Protein AF-0000000081285931 (afdb_homodimer)

pLDDT: mean 79.11, std 29.14, range [15.42, 98.93]

Radius of gyration: 35.32 Å; Cα contacts (8 Å, |Δi|>4): 1333; chains: 2; bounding box: 84×101×108 Å

Sequence (678 aa):
MATQYKFIPSFNYGPCTTKPMSPFPFNQISSPQKSPLCLKSNLLTLPRRSSRGLISAVVSEESAVESYSGTGFFRLTYLEGNSWLWEVGGVKILVDPILVGNLDFGIPWLYDAAKRFLKNFQLDNLPEIDCLLITQSLDDHCHLKTLKPLSQKSPGLRVIATPNAKPLLDPLFSNVTYLEPGEGTEVDAGNGSPVKIKATAGPVLGPPWQRPENGYLVTSAKGELSLYYEPHCVYDKNFLEKERADIVITPVIKQLLPKFTLVSGQEDAVKLAKVLNARFIVPMKNGDLDSKGFLASIVQSEGTIESFKELLSKELPNTEVVEPTPGVPLDVPPPTSLPMATQYKFIPSFNYGPCTTKPMSPFPFNQISSPQKSPLCLKSNLLTLPRRSSRGLISAVVSEESAVESYSGTGFFRLTYLEGNSWLWEVGGVKILVDPILVGNLDFGIPWLYDAAKRFLKNFQLDNLPEIDCLLITQSLDDHCHLKTLKPLSQKSPGLRVIATPNAKPLLDPLFSNVTYLEPGEGTEVDAGNGSPVKIKATAGPVLGPPWQRPENGYLVTSAKGELSLYYEPHCVYDKNFLEKERADIVITPVIKQLLPKFTLVSGQEDAVKLAKVLNARFIVPMKNGDLDSKGFLASIVQSEGTIESFKELLSKELPNTEVVEPTPGVPLDVPPPTSLP

Foldseek 3Di:
DDPDPDDDDDPDDDDDDDDDDDDDDDDDDDDDDPPPPPPPPPPPPPPPPPPPPPVVVLPPPPPPPPPPLDLAKWKWFAAAAQWIWIAHSNATETFLDDFAAWDCQPPQQAKTWAADPPRPGDPVPDDDHQEYEFQDQGCSRPPLSRQQVVCVVPQAHAYEFAPNNCVVCVVRHDRYDHAAQQDKDWTDPPPPKIKIKGWFFFDDPDDPPDGGTTWIWIAGRVRLFIETEDEQLGGDLVVLLVAAHQEYEYAAKWKDAVVDTPGDHQVSVLVSCVSRVYQEYEHHPNLPTHMHHDNNVRIDIDDDPVSSVVSNCVRPVNHYYDYHDHSDIDMDDGDDPDD/DPDDDDDDDDDDDDDDDDPDDDDDDPDDPDDPPPDPPPPPPPPPPPPPPDPPPPVVVLPPPPPPPPPPLDLAKWKWFAAAAQWIWIAHSNATETFLDDFAAWDCQPPQQAKTWAADPPRPGDPVPDDDHQEYEFQDQGCSRPPLSRQQVVCVVPQAHAYEFAPNNCVVCVVRHDRYDHAAAQDKDWTDPPPPKIKIKGWFFFDDPDDPVDGGTTWIWIAGRVRLFIETDDEQLGGDLVVLLVAAHQEYEYAAKWKDAVVDTPGDHQVSVLVSCVSRVYQEYEHHPNLPTHMHHDNNVRIDIDDDPVSSVVSNCVRPVNHYYDYHDHSDIDMDDGDDPDD

Secondary structure (DSSP, 8-state):
--------------------------------------------------STTGGGGSS---S-------TT-EEEEE-STT-EEEEETTEEEEES---SS-B-TT-TTT-EEE-SS-TT--GGGS---SEEEE--SSTTTS-HHHHHHHHHH-TT-EEEE-GGGHHHHTTT-SSEEE--TT-EEEE--SSS-PEEEEEEE----SSTTSPP-EEEEEE-TTSS-EEEE-TTS---HHHHTT---SEEEEE-SEEEETTEEEE--THHHHHHHHHHT-SEEEEE-TT-SEEESHHHHH-EEE--HHHHHHHHHHH-TT-EE-PPPTTSEEEE-------/---------------------------------------------------GGGGGGSS-TTS-------TT-EEEEE-STT-EEEEETTEEEEES---SS-B-TT-TTT-EEE-SS-TT--GGGS---SEEEE--SSTTTS-HHHHHHHHHH-TT-EEEE-GGGHHHHTTT-SSEEE--TT-EEEE--SSS-PEEEEEEE----SSTTSPP-EEEEEE-TTSS-EEEE-TTS---HHHHTT---SEEEEE-SEEEETTEEEE--THHHHHHHHHHT-SEEEEE-TT-SEEESHHHHH-EEE--HHHHHHHHHHH-TT-EE-PPPTTSEEEE-------

Organism: NCBI:txid529605

Nearest PDB structures (foldseek):
  8pc4-assembly1_A  TM=7.567E-01  e=3.622E-12  Homo sapiens
  2wyl-assembly1_A  TM=7.700E-01  e=2.683E-12  Escherichia coli
  2wym-assembly1_A  TM=7.686E-01  e=2.849E-12  Escherichia coli
  4qn9-assembly1_A  TM=7.373E-01  e=5.084E-11  Homo sapiens
  7yth-assembly1_D  TM=4.470E-01  e=2.981E+00  Nostoc flagelliforme CCNUN1

Structure (mmCIF, N/CA/C/O backbone):
data_AF-0000000081285931-model_v1
#
loop_
_entity.id
_entity.type
_entity.pdbx_description
1 polymer OLC1v1032373C1
#
loop_
_atom_site.group_PDB
_atom_site.id
_atom_site.type_symbol
_atom_site.label_atom_id
_atom_site.label_alt_id
_atom_site.label_comp_id
_atom_site.label_asym_id
_atom_site.label_entity_id
_atom_site.label_seq_id
_atom_site.pdbx_PDB_ins_code
_atom_site.Cartn_x
_atom_site.Cartn_y
_atom_site.Cartn_z
_atom_site.occupancy
_atom_site.B_iso_or_equiv
_atom_site.auth_seq_id
_atom_site.auth_comp_id
_atom_site.auth_asym_id
_atom_site.auth_atom_id
_atom_site.pdbx_PDB_model_num
ATOM 1 N N . MET A 1 1 ? -60.357 19.264 20.291 1 15.9 1 MET A N 1
ATOM 2 C CA . MET A 1 1 ? -60.441 19.357 21.746 1 15.9 1 MET A CA 1
ATOM 3 C C . MET A 1 1 ? -59.147 18.88 22.397 1 15.9 1 MET A C 1
ATOM 5 O O . MET A 1 1 ? -58.613 19.544 23.287 1 15.9 1 MET A O 1
ATOM 9 N N . ALA A 1 2 ? -58.685 17.517 22.41 1 15.42 2 ALA A N 1
ATOM 10 C CA . ALA A 1 2 ? -58.533 16.966 23.755 1 15.42 2 ALA A CA 1
ATOM 11 C C . ALA A 1 2 ? -57.106 17.148 24.264 1 15.42 2 ALA A C 1
ATOM 13 O O . ALA A 1 2 ? -56.766 16.684 25.355 1 15.42 2 ALA A O 1
ATOM 14 N N . THR A 1 3 ? -56.191 17.382 23.364 1 19.21 3 THR A N 1
ATOM 15 C CA . THR A 1 3 ? -54.924 16.978 23.964 1 19.21 3 THR A CA 1
ATOM 16 C C . THR A 1 3 ? -54.677 17.733 25.267 1 19.21 3 THR A C 1
ATOM 18 O O . THR A 1 3 ? -54.609 18.964 25.273 1 19.21 3 THR A O 1
ATOM 21 N N . GLN A 1 4 ? -55.038 16.953 26.26 1 17.09 4 GLN A N 1
ATOM 22 C CA . GLN A 1 4 ? -55.001 17.074 27.713 1 17.09 4 GLN A CA 1
ATOM 23 C C . GLN A 1 4 ? -53.578 17.314 28.209 1 17.09 4 GLN A C 1
ATOM 25 O O . GLN A 1 4 ? -52.662 16.561 27.872 1 17.09 4 GLN A O 1
ATOM 30 N N . TYR A 1 5 ? -53.151 18.513 28.579 1 18.78 5 TYR A N 1
ATOM 31 C CA . TYR A 1 5 ? -52.001 19.215 29.138 1 18.78 5 TYR A CA 1
ATOM 32 C C . TYR A 1 5 ? -51.643 18.666 30.514 1 18.78 5 TYR A C 1
ATOM 34 O O . TYR A 1 5 ? -52.076 19.203 31.536 1 18.78 5 TYR A O 1
ATOM 42 N N . LYS A 1 6 ? -51.737 17.191 30.475 1 16.08 6 LYS A N 1
ATOM 43 C CA . LYS A 1 6 ? -51.829 16.825 31.886 1 16.08 6 LYS A CA 1
ATOM 44 C C . LYS A 1 6 ? -50.74 17.512 32.704 1 16.08 6 LYS A C 1
ATOM 46 O O . LYS A 1 6 ? -49.788 18.06 32.144 1 16.08 6 LYS A O 1
ATOM 51 N N . PHE A 1 7 ? -49.848 16.624 33.379 1 17.36 7 PHE A N 1
ATOM 52 C CA . PHE A 1 7 ? -49.791 16.309 34.801 1 17.36 7 PHE A CA 1
ATOM 53 C C . PHE A 1 7 ? -48.758 17.178 35.508 1 17.36 7 PHE A C 1
ATOM 55 O O . PHE A 1 7 ? -47.809 17.655 34.883 1 17.36 7 PHE A O 1
ATOM 62 N N . ILE A 1 8 ? -48.802 17.189 36.852 1 17.07 8 ILE A N 1
ATOM 63 C CA . ILE A 1 8 ? -48.776 17.945 38.099 1 17.07 8 ILE A CA 1
ATOM 64 C C . ILE A 1 8 ? -47.375 17.898 38.703 1 17.07 8 ILE A C 1
ATOM 66 O O . ILE A 1 8 ? -46.812 18.935 39.062 1 17.07 8 ILE A O 1
ATOM 70 N N . PRO A 1 9 ? -46.805 16.666 39.147 1 17.99 9 PRO A N 1
ATOM 71 C CA . PRO A 1 9 ? -46.651 16.703 40.604 1 17.99 9 PRO A CA 1
ATOM 72 C C . PRO A 1 9 ? -45.368 17.404 41.044 1 17.99 9 PRO A C 1
ATOM 74 O O . PRO A 1 9 ? -44.438 17.555 40.248 1 17.99 9 PRO A O 1
ATOM 77 N N . SER A 1 10 ? -45.283 17.644 42.415 1 17.33 10 SER A N 1
ATOM 78 C CA . SER A 1 10 ? -44.796 18.396 43.566 1 17.33 10 SER A CA 1
ATOM 79 C C . SER A 1 10 ? -43.38 17.974 43.944 1 17.33 10 SER A C 1
ATOM 81 O O . SER A 1 10 ? -43.023 16.801 43.818 1 17.33 10 SER A O 1
ATOM 83 N N . PHE A 1 11 ? -42.412 18.923 44.108 1 19.24 11 PHE A N 1
ATOM 84 C CA . PHE A 1 11 ? -41.016 19.27 44.345 1 19.24 11 PHE A CA 1
ATOM 85 C C . PHE A 1 11 ? -40.58 18.837 45.74 1 19.24 11 PHE A C 1
ATOM 87 O O . PHE A 1 11 ? -39.507 19.223 46.208 1 19.24 11 PHE A O 1
ATOM 94 N N . ASN A 1 12 ? -41.331 17.697 46.281 1 16.63 12 ASN A N 1
ATOM 95 C CA . ASN A 1 12 ? -41.112 17.898 47.71 1 16.63 12 ASN A CA 1
ATOM 96 C C . ASN A 1 12 ? -39.633 17.792 48.07 1 16.63 12 ASN A C 1
ATOM 98 O O . ASN A 1 12 ? -38.853 17.179 47.338 1 16.63 12 ASN A O 1
ATOM 102 N N . TYR A 1 13 ? -39.281 18.228 49.369 1 17.44 13 TYR A N 1
ATOM 103 C CA . TYR A 1 13 ? -38.361 18.936 50.253 1 17.44 13 TYR A CA 1
ATOM 104 C C . TYR A 1 13 ? -37.353 17.977 50.873 1 17.44 13 TYR A C 1
ATOM 106 O O . TYR A 1 13 ? -36.372 18.407 51.484 1 17.44 13 TYR A O 1
ATOM 114 N N . GLY A 1 14 ? -37.483 16.559 50.69 1 18.12 14 GLY A N 1
ATOM 115 C CA . GLY A 1 14 ? -37.173 16.109 52.038 1 18.12 14 GLY A CA 1
ATOM 116 C C . GLY A 1 14 ? -35.721 16.324 52.419 1 18.12 14 GLY A C 1
ATOM 117 O O . GLY A 1 14 ? -34.854 16.428 51.548 1 18.12 14 GLY A O 1
ATOM 118 N N . PRO A 1 15 ? -35.494 16.369 53.823 1 18.23 15 PRO A N 1
ATOM 119 C CA . PRO A 1 15 ? -34.5 16.946 54.732 1 18.23 15 PRO A CA 1
ATOM 120 C C . PRO A 1 15 ? -33.181 16.178 54.729 1 18.23 15 PRO A C 1
ATOM 122 O O . PRO A 1 15 ? -33.137 15.02 54.304 1 18.23 15 PRO A O 1
ATOM 125 N N . CYS A 1 16 ? -32.084 16.81 55.252 1 18.58 16 CYS A N 1
ATOM 126 C CA . CYS A 1 16 ? -30.64 17.006 55.321 1 18.58 16 CYS A CA 1
ATOM 127 C C . CYS A 1 16 ? -29.992 15.971 56.232 1 18.58 16 CYS A C 1
ATOM 129 O O . CYS A 1 16 ? -28.767 15.938 56.369 1 18.58 16 CYS A O 1
ATOM 131 N N . THR A 1 17 ? -30.776 14.94 56.863 1 17.71 17 THR A N 1
ATOM 132 C CA . THR A 1 17 ? -30.179 14.81 58.188 1 17.71 17 THR A CA 1
ATOM 133 C C . THR A 1 17 ? -28.82 14.12 58.103 1 17.71 17 THR A C 1
ATOM 135 O O . THR A 1 17 ? -28.594 13.289 57.222 1 17.71 17 THR A O 1
ATOM 138 N N . THR A 1 18 ? -27.865 14.419 59.13 1 17.34 18 THR A N 1
ATOM 139 C CA . THR A 1 18 ? -26.474 14.61 59.523 1 17.34 18 THR A CA 1
ATOM 140 C C . THR A 1 18 ? -25.861 13.295 59.998 1 17.34 18 THR A C 1
ATOM 142 O O . THR A 1 18 ? -24.663 13.229 60.28 1 17.34 18 THR A O 1
ATOM 145 N N . LYS A 1 19 ? -26.499 12.079 59.979 1 17.46 19 LYS A N 1
ATOM 146 C CA . LYS A 1 19 ? -26.042 11.38 61.177 1 17.46 19 LYS A CA 1
ATOM 147 C C . LYS A 1 19 ? -24.569 10.999 61.062 1 17.46 19 LYS A C 1
ATOM 149 O O . LYS A 1 19 ? -24.104 10.612 59.988 1 17.46 19 LYS A O 1
ATOM 154 N N . PRO A 1 20 ? -23.942 10.844 62.335 1 18.45 20 PRO A N 1
ATOM 155 C CA . PRO A 1 20 ? -22.561 10.927 62.817 1 18.45 20 PRO A CA 1
ATOM 156 C C . PRO A 1 20 ? -21.748 9.675 62.496 1 18.45 20 PRO A C 1
ATOM 158 O O . PRO A 1 20 ? -22.319 8.632 62.164 1 18.45 20 PRO A O 1
ATOM 161 N N . MET A 1 21 ? -20.444 9.661 62.873 1 18.71 21 MET A N 1
ATOM 162 C CA . MET A 1 21 ? -19.074 9.281 62.541 1 18.71 21 MET A CA 1
ATOM 163 C C . MET A 1 21 ? -18.732 7.915 63.125 1 18.71 21 MET A C 1
ATOM 165 O O . MET A 1 21 ? -17.658 7.371 62.857 1 18.71 21 MET A O 1
ATOM 169 N N . SER A 1 22 ? -19.757 7.061 63.69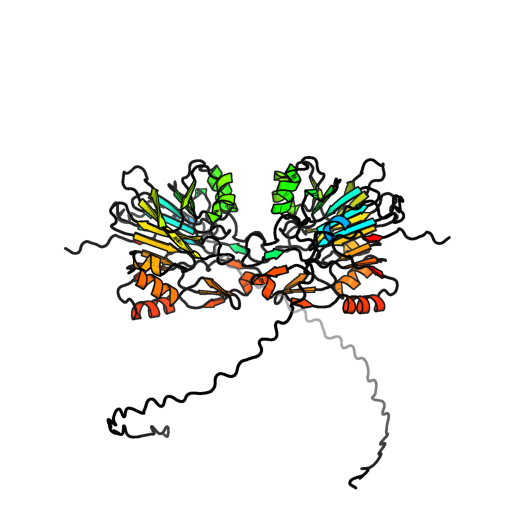3 1 18.67 22 SER A N 1
ATOM 170 C CA . SER A 1 22 ? -19.06 6.394 64.788 1 18.67 22 SER A CA 1
ATOM 171 C C . SER A 1 22 ? -17.984 5.449 64.264 1 18.67 22 SER A C 1
ATOM 173 O O . SER A 1 22 ? -18.11 4.904 63.165 1 18.67 22 SER A O 1
ATOM 175 N N . PRO A 1 23 ? -16.896 5.185 65.114 1 20.87 23 PRO A N 1
ATOM 176 C CA . PRO A 1 23 ? -15.477 4.823 65.139 1 20.87 23 PRO A CA 1
ATOM 177 C C . PRO A 1 23 ? -15.253 3.313 65.09 1 20.87 23 PRO A C 1
ATOM 179 O O . PRO A 1 23 ? -14.107 2.856 65.056 1 20.87 23 PRO A O 1
ATOM 182 N N . PHE A 1 24 ? -16.018 2.531 64.308 1 19.42 24 PHE A N 1
ATOM 183 C CA . PHE A 1 24 ? -15.991 1.151 64.78 1 19.42 24 PHE A CA 1
ATOM 184 C C . PHE A 1 24 ? -14.563 0.621 64.821 1 19.42 24 PHE A C 1
ATOM 186 O O . PHE A 1 24 ? -13.735 0.987 63.984 1 19.42 24 PHE A O 1
ATOM 193 N N . PRO A 1 25 ? -14.425 -0.207 65.875 1 19.78 25 PRO A N 1
ATOM 194 C CA . PRO A 1 25 ? -13.26 -0.761 66.568 1 19.78 25 PRO A CA 1
ATOM 195 C C . PRO A 1 25 ? -12.466 -1.735 65.701 1 19.78 25 PRO A C 1
ATOM 197 O O . PRO A 1 25 ? -13 -2.283 64.734 1 19.78 25 PRO A O 1
ATOM 200 N N . PHE A 1 26 ? -11.117 -1.868 66.026 1 19.86 26 PHE A N 1
ATOM 201 C CA . PHE A 1 26 ? -9.794 -2.28 65.572 1 19.86 26 PHE A CA 1
ATOM 202 C C . PHE A 1 26 ? -9.656 -3.797 65.616 1 19.86 26 PHE A C 1
ATOM 204 O O . PHE A 1 26 ? -8.598 -4.339 65.288 1 19.86 26 PHE A O 1
ATOM 211 N N . ASN A 1 27 ? -10.852 -4.567 65.806 1 19.06 27 ASN A N 1
ATOM 212 C CA . ASN A 1 27 ? -10.342 -5.756 66.479 1 19.06 27 ASN A CA 1
ATOM 213 C C . ASN A 1 27 ? -9.348 -6.514 65.604 1 19.06 27 ASN A C 1
ATOM 215 O O . ASN A 1 27 ? -9.489 -6.544 64.38 1 19.06 27 ASN A O 1
ATOM 219 N N . GLN A 1 28 ? -8.267 -7.029 66.23 1 20.78 28 GLN A N 1
ATOM 220 C CA . GLN A 1 28 ? -6.897 -7.497 66.052 1 20.78 28 GLN A CA 1
ATOM 221 C C . GLN A 1 28 ? -6.869 -8.909 65.473 1 20.78 28 GLN A C 1
ATOM 223 O O . GLN A 1 28 ? -5.797 -9.445 65.184 1 20.78 28 GLN A O 1
ATOM 228 N N . ILE A 1 29 ? -8.059 -9.436 64.96 1 19.91 29 ILE A N 1
ATOM 229 C CA . ILE A 1 29 ? -7.956 -10.872 65.19 1 19.91 29 ILE A CA 1
ATOM 230 C C . ILE A 1 29 ? -6.752 -11.431 64.436 1 19.91 29 ILE A C 1
ATOM 232 O O . ILE A 1 29 ? -6.482 -11.03 63.301 1 19.91 29 ILE A O 1
ATOM 236 N N . SER A 1 30 ? -6.056 -12.398 65.054 1 21.49 30 SER A N 1
ATOM 237 C CA . SER A 1 30 ? -4.779 -13.094 65.177 1 21.49 30 SER A CA 1
ATOM 238 C C . SER A 1 30 ? -4.635 -14.176 64.113 1 21.49 30 SER A C 1
ATOM 240 O O . SER A 1 30 ? -3.596 -14.834 64.026 1 21.49 30 SER A O 1
ATOM 242 N N . SER A 1 31 ? -5.462 -14.155 63.028 1 20.99 31 SER A N 1
ATOM 243 C CA . SER A 1 31 ? -5.592 -15.533 62.567 1 20.99 31 SER A CA 1
ATOM 244 C C . SER A 1 31 ? -4.234 -16.128 62.211 1 20.99 31 SER A C 1
ATOM 246 O O . SER A 1 31 ? -3.312 -15.402 61.835 1 20.99 31 SER A O 1
ATOM 248 N N . PRO A 1 32 ? -4.221 -17.49 62.358 1 22.92 32 PRO A N 1
ATOM 249 C CA . PRO A 1 32 ? -3.159 -18.489 62.497 1 22.92 32 PRO A CA 1
ATOM 250 C C . PRO A 1 32 ? -2.327 -18.646 61.226 1 22.92 32 PRO A C 1
ATOM 252 O O . PRO A 1 32 ? -2.792 -18.308 60.134 1 22.92 32 PRO A O 1
ATOM 255 N N . GLN A 1 33 ? -1.068 -18.888 61.424 1 22.15 33 GLN A N 1
ATOM 256 C CA . GLN A 1 33 ? 0.196 -18.939 60.697 1 22.15 33 GLN A CA 1
ATOM 257 C C . GLN A 1 33 ? 0.223 -20.114 59.723 1 22.15 33 GLN A C 1
ATOM 259 O O . GLN A 1 33 ? 1.295 -20.608 59.368 1 22.15 33 GLN A O 1
ATOM 264 N N . LYS A 1 34 ? -1.003 -20.581 59.171 1 21.78 34 LYS A N 1
ATOM 265 C CA . LYS A 1 34 ? -0.796 -21.915 58.616 1 21.78 34 LYS A CA 1
ATOM 266 C C . LYS A 1 34 ? 0.37 -21.927 57.632 1 21.78 34 LYS A C 1
ATOM 268 O O . LYS A 1 34 ? 0.584 -20.957 56.903 1 21.78 34 LYS A O 1
ATOM 273 N N . SER A 1 35 ? 1.297 -22.782 57.859 1 23.5 35 SER A N 1
ATOM 274 C CA . SER A 1 35 ? 2.634 -23.144 57.398 1 23.5 35 SER A CA 1
ATOM 275 C C . SER A 1 35 ? 2.61 -23.613 55.947 1 23.5 35 SER A C 1
ATOM 277 O O . SER A 1 35 ? 2.112 -24.701 55.649 1 23.5 35 SER A O 1
ATOM 279 N N . PRO A 1 36 ? 2.013 -22.847 54.97 1 24.23 36 PRO A N 1
ATOM 280 C CA . PRO A 1 36 ? 1.768 -23.644 53.766 1 24.23 36 PRO A CA 1
ATOM 281 C C . PRO A 1 36 ? 3.036 -24.301 53.225 1 24.23 36 PRO A C 1
ATOM 283 O O . PRO A 1 36 ? 4.133 -23.762 53.389 1 24.23 36 PRO A O 1
ATOM 286 N N . LEU A 1 37 ? 3.046 -25.638 53.192 1 25.42 37 LEU A N 1
ATOM 287 C CA . LEU A 1 37 ? 3.946 -26.665 52.68 1 25.42 37 LEU A CA 1
ATOM 288 C C . LEU A 1 37 ? 4.316 -26.388 51.226 1 25.42 37 LEU A C 1
ATOM 290 O O . LEU A 1 37 ? 3.444 -26.356 50.355 1 25.42 37 LEU A O 1
ATOM 294 N N . CYS A 1 38 ? 5.04 -25.365 50.94 1 22.46 38 CYS A N 1
ATOM 295 C CA . CYS A 1 38 ? 5.359 -25.028 49.557 1 22.46 38 CYS A CA 1
ATOM 296 C C . CYS A 1 38 ? 6.034 -26.199 48.852 1 22.46 38 CYS A C 1
ATOM 298 O O . CYS A 1 38 ? 7.115 -26.632 49.255 1 22.46 38 CYS A O 1
ATOM 300 N N . LEU A 1 39 ? 5.19 -27.157 48.382 1 20.31 39 LEU A N 1
ATOM 301 C CA . LEU A 1 39 ? 5.689 -28.239 47.54 1 20.31 39 LEU A CA 1
ATOM 302 C C . LEU A 1 39 ? 6.593 -27.698 46.438 1 20.31 39 LEU A C 1
ATOM 304 O O . LEU A 1 39 ? 6.195 -26.806 45.685 1 20.31 39 LEU A O 1
ATOM 308 N N . LYS A 1 40 ? 7.857 -27.827 46.656 1 24.96 40 LYS A N 1
ATOM 309 C CA . LYS A 1 40 ? 8.962 -27.548 45.744 1 24.96 40 LYS A CA 1
ATOM 310 C C . LYS A 1 40 ? 8.739 -28.213 44.389 1 24.96 40 LYS A C 1
ATOM 312 O O . LYS A 1 40 ? 8.882 -29.43 44.258 1 24.96 40 LYS A O 1
ATOM 317 N N . SER A 1 41 ? 7.539 -27.856 43.622 1 22.63 41 SER A N 1
ATOM 318 C CA . SER A 1 41 ? 7.381 -28.567 42.357 1 22.63 41 SER A CA 1
ATOM 319 C C . SER A 1 41 ? 8.643 -28.471 41.507 1 22.63 41 SER A C 1
ATOM 321 O O . SER A 1 41 ? 9.191 -27.383 41.32 1 22.63 41 SER A O 1
ATOM 323 N N . ASN A 1 42 ? 9.493 -29.492 41.597 1 23.45 42 ASN A N 1
ATOM 324 C CA . ASN A 1 42 ? 10.672 -29.774 40.785 1 23.45 42 ASN A CA 1
ATOM 325 C C . ASN A 1 42 ? 10.387 -29.584 39.298 1 23.45 42 ASN A C 1
ATOM 327 O O . ASN A 1 42 ? 9.643 -30.363 38.7 1 23.45 42 ASN A O 1
ATOM 331 N N . LEU A 1 43 ? 9.984 -28.321 38.892 1 25.15 43 LEU A N 1
ATOM 332 C CA . LEU A 1 43 ? 9.781 -28.083 37.467 1 25.15 43 LEU A CA 1
ATOM 333 C C . LEU A 1 43 ? 10.948 -28.632 36.653 1 25.15 43 LEU A C 1
ATOM 335 O O . LEU A 1 43 ? 12.094 -28.22 36.847 1 25.15 43 LEU A O 1
ATOM 339 N N . LEU A 1 44 ? 10.823 -29.906 36.231 1 24.94 44 LEU A N 1
ATOM 340 C CA . LEU A 1 44 ? 11.695 -30.597 35.288 1 24.94 44 LEU A CA 1
ATOM 341 C C . LEU A 1 44 ? 12.002 -29.713 34.083 1 24.94 44 LEU A C 1
ATOM 343 O O . LEU A 1 44 ? 11.087 -29.193 33.441 1 24.94 44 LEU A O 1
ATOM 347 N N . THR A 1 45 ? 13.055 -28.92 34.233 1 25.77 45 THR A N 1
ATOM 348 C CA . THR A 1 45 ? 13.638 -28.117 33.164 1 25.77 45 THR A CA 1
ATOM 349 C C . THR A 1 45 ? 13.8 -28.944 31.892 1 25.77 45 THR A C 1
ATOM 351 O O . THR A 1 45 ? 14.561 -29.914 31.868 1 25.77 45 THR A O 1
ATOM 354 N N . LEU A 1 46 ? 12.656 -29.234 31.199 1 28.49 46 LEU A N 1
ATOM 355 C CA . LEU A 1 46 ? 12.86 -29.907 29.921 1 28.49 46 LEU A CA 1
ATOM 356 C C . LEU A 1 46 ? 13.896 -29.171 29.078 1 28.49 46 LEU A C 1
ATOM 358 O O . LEU A 1 46 ? 13.826 -27.949 28.928 1 28.49 46 LEU A O 1
ATOM 362 N N . PRO A 1 47 ? 15.008 -29.817 28.886 1 27.47 47 PRO A N 1
ATOM 363 C CA . PRO A 1 47 ? 16.082 -29.205 28.1 1 27.47 47 PRO A CA 1
ATOM 364 C C . PRO A 1 47 ? 15.592 -28.648 26.765 1 27.47 47 PRO A C 1
ATOM 366 O O . PRO A 1 47 ? 14.668 -29.201 26.163 1 27.47 47 PRO A O 1
ATOM 369 N N . ARG A 1 48 ? 15.616 -27.332 26.669 1 26.44 48 ARG A N 1
ATOM 370 C CA . ARG A 1 48 ? 15.338 -26.607 25.434 1 26.44 48 ARG A CA 1
ATOM 371 C C . ARG A 1 48 ? 16.091 -27.219 24.257 1 26.44 48 ARG A C 1
ATOM 373 O O . ARG A 1 48 ? 17.321 -27.167 24.206 1 26.44 48 ARG A O 1
ATOM 380 N N . ARG A 1 49 ? 15.596 -28.421 23.805 1 26.53 49 ARG A N 1
ATOM 381 C CA . ARG A 1 49 ? 16.149 -28.91 22.546 1 26.53 49 ARG A CA 1
ATOM 382 C C . ARG A 1 49 ? 16.23 -27.792 21.512 1 26.53 49 ARG A C 1
ATOM 384 O O . ARG A 1 49 ? 15.234 -27.118 21.239 1 26.53 49 ARG A O 1
ATOM 391 N N . SER A 1 50 ? 17.366 -27.179 21.447 1 26.78 50 SER A N 1
ATOM 392 C CA . SER A 1 50 ? 17.742 -26.16 20.472 1 26.78 50 SER A CA 1
ATOM 393 C C . SER A 1 50 ? 17.25 -26.523 19.075 1 26.78 50 SER A C 1
ATOM 395 O O . SER A 1 50 ? 17.461 -27.645 18.609 1 26.78 50 SER A O 1
ATOM 397 N N . SER A 1 51 ? 16.12 -25.943 18.726 1 26.21 51 SER A N 1
ATOM 398 C CA . SER A 1 51 ? 15.445 -26.016 17.434 1 26.21 51 SER A CA 1
ATOM 399 C C . SER A 1 51 ? 16.394 -25.664 16.294 1 26.21 51 SER A C 1
ATOM 401 O O . SER A 1 51 ? 15.96 -25.178 15.246 1 26.21 51 SER A O 1
ATOM 403 N N . ARG A 1 52 ? 17.707 -25.682 16.54 1 29.75 52 ARG A N 1
ATOM 404 C CA . ARG A 1 52 ? 18.579 -25.403 15.403 1 29.75 52 ARG A CA 1
ATOM 405 C C . ARG A 1 52 ? 18.348 -26.404 14.276 1 29.75 52 ARG A C 1
ATOM 407 O O . ARG A 1 52 ? 19.055 -26.385 13.267 1 29.75 52 ARG A O 1
ATOM 414 N N . GLY A 1 53 ? 17.647 -27.508 14.639 1 26.53 53 GLY A N 1
ATOM 415 C CA . GLY A 1 53 ? 17.736 -28.61 13.694 1 26.53 53 GLY A CA 1
ATOM 416 C C . GLY A 1 53 ? 17.065 -28.313 12.366 1 26.53 53 GLY A C 1
ATOM 417 O O . GLY A 1 53 ? 17.276 -29.028 11.384 1 26.53 53 GLY A O 1
ATOM 418 N N . LEU A 1 54 ? 15.947 -27.541 12.361 1 31.05 54 LEU A N 1
ATOM 419 C CA . LEU A 1 54 ? 15.08 -27.73 11.203 1 31.05 54 LEU A CA 1
ATOM 420 C C . LEU A 1 54 ? 15.635 -27.003 9.983 1 31.05 54 LEU A C 1
ATOM 422 O O . LEU A 1 54 ? 15.089 -27.119 8.884 1 31.05 54 LEU A O 1
ATOM 426 N N . ILE A 1 55 ? 16.466 -25.985 10.211 1 32.45 55 ILE A N 1
ATOM 427 C CA . ILE A 1 55 ? 16.751 -25.207 9.011 1 32.45 55 ILE A CA 1
ATOM 428 C C . ILE A 1 55 ? 17.636 -26.019 8.068 1 32.45 55 ILE A C 1
ATOM 430 O O . ILE A 1 55 ? 17.809 -25.656 6.902 1 32.45 55 ILE A O 1
ATOM 434 N N . SER A 1 56 ? 18.396 -27.003 8.599 1 33.43 56 SER A N 1
ATOM 435 C CA . SER A 1 56 ? 19.372 -27.727 7.792 1 33.43 56 SER A CA 1
ATOM 436 C C . SER A 1 56 ? 18.689 -28.561 6.713 1 33.43 56 SER A C 1
ATOM 438 O O . SER A 1 56 ? 19.355 -29.256 5.944 1 33.43 56 SER A O 1
ATOM 440 N N . ALA A 1 57 ? 17.403 -28.819 6.89 1 34.98 57 ALA A N 1
ATOM 441 C CA . ALA A 1 57 ? 16.842 -29.796 5.959 1 34.98 57 ALA A CA 1
ATOM 442 C C . ALA A 1 57 ? 16.706 -29.204 4.559 1 34.98 57 ALA A C 1
ATOM 444 O O . ALA A 1 57 ? 16.433 -29.926 3.598 1 34.98 57 ALA A O 1
ATOM 445 N N . VAL A 1 58 ? 16.553 -27.858 4.405 1 36.18 58 VAL A N 1
ATOM 446 C CA . VAL A 1 58 ? 16.252 -27.403 3.051 1 36.18 58 VAL A CA 1
ATOM 447 C C . VAL A 1 58 ? 17.418 -27.735 2.123 1 36.18 58 VAL A C 1
ATOM 449 O O . VAL A 1 58 ? 17.212 -28.102 0.964 1 36.18 58 VAL A O 1
ATOM 452 N N . VAL A 1 59 ? 18.759 -27.376 2.546 1 35.42 59 VAL A N 1
ATOM 453 C CA . VAL A 1 59 ? 19.88 -27.56 1.631 1 35.42 59 VAL A CA 1
ATOM 454 C C . VAL A 1 59 ? 20.421 -28.982 1.756 1 35.42 59 VAL A C 1
ATOM 456 O O . VAL A 1 59 ? 21.515 -29.282 1.271 1 35.42 59 VAL A O 1
ATOM 459 N N . SER A 1 60 ? 19.951 -29.784 2.696 1 31.92 60 SER A N 1
ATOM 460 C CA . SER A 1 60 ? 20.671 -31.053 2.736 1 31.92 60 SER A CA 1
ATOM 461 C C . SER A 1 60 ? 20.486 -31.834 1.439 1 31.92 60 SER A C 1
ATOM 463 O O . SER A 1 60 ? 19.368 -32.227 1.099 1 31.92 60 SER A O 1
ATOM 465 N N . GLU A 1 61 ? 21.379 -31.731 0.55 1 34.73 61 GLU A N 1
ATOM 466 C CA . GLU A 1 61 ? 21.555 -32.442 -0.712 1 34.73 61 GLU A CA 1
ATOM 467 C C . GLU A 1 61 ? 21.365 -33.945 -0.53 1 34.73 61 GLU A C 1
ATOM 469 O O . GLU A 1 61 ? 21.12 -34.667 -1.499 1 34.73 61 GLU A O 1
ATOM 474 N N . GLU A 1 62 ? 21.732 -34.525 0.72 1 33.55 62 GLU A N 1
ATOM 475 C CA . GLU A 1 62 ? 22.104 -35.936 0.68 1 33.55 62 GLU A CA 1
ATOM 476 C C . GLU A 1 62 ? 20.874 -36.834 0.769 1 33.55 62 GLU A C 1
ATOM 478 O O . GLU A 1 62 ? 20.998 -38.05 0.931 1 33.55 62 GLU A O 1
ATOM 483 N N . SER A 1 63 ? 19.772 -36.492 1.23 1 32.32 63 SER A N 1
ATOM 484 C CA . SER A 1 63 ? 18.953 -37.7 1.226 1 32.32 63 SER A CA 1
ATOM 485 C C . SER A 1 63 ? 18.857 -38.298 -0.173 1 32.32 63 SER A C 1
ATOM 487 O O . SER A 1 63 ? 18.585 -37.585 -1.142 1 32.32 63 SER A O 1
ATOM 489 N N . ALA A 1 64 ? 19.359 -39.43 -0.497 1 33.75 64 ALA A N 1
ATOM 490 C CA . ALA A 1 64 ? 19.443 -40.302 -1.666 1 33.75 64 ALA A CA 1
ATOM 491 C C . ALA A 1 64 ? 18.075 -40.482 -2.316 1 33.75 64 ALA A C 1
ATOM 493 O O . ALA A 1 64 ? 17.367 -41.45 -2.03 1 33.75 64 ALA A O 1
ATOM 494 N N . VAL A 1 65 ? 17.104 -39.481 -1.984 1 35.03 65 VAL A N 1
ATOM 495 C CA . VAL A 1 65 ? 15.97 -39.828 -2.834 1 35.03 65 VAL A CA 1
ATOM 496 C C . VAL A 1 65 ? 16.446 -40.041 -4.269 1 35.03 65 VAL A C 1
ATOM 498 O O . VAL A 1 65 ? 17.404 -39.405 -4.713 1 35.03 65 VAL A O 1
ATOM 501 N N . GLU A 1 66 ? 16.139 -41.014 -4.967 1 35.44 66 GLU A N 1
ATOM 502 C CA . GLU A 1 66 ? 16.343 -41.295 -6.385 1 35.44 66 GLU A CA 1
ATOM 503 C C . GLU A 1 66 ? 16.269 -40.019 -7.218 1 35.44 66 GLU A C 1
ATOM 505 O O . GLU A 1 66 ? 15.269 -39.299 -7.173 1 35.44 66 GLU A O 1
ATOM 510 N N . SER A 1 67 ? 17.327 -39.136 -7.295 1 41.44 67 SER A N 1
ATOM 511 C CA . SER A 1 67 ? 17.533 -38.112 -8.313 1 41.44 67 SER A CA 1
ATOM 512 C C . SER A 1 67 ? 16.76 -38.435 -9.587 1 41.44 67 SER A C 1
ATOM 514 O O . SER A 1 67 ? 17.087 -39.391 -10.293 1 41.44 67 SER A O 1
ATOM 516 N N . TYR A 1 68 ? 15.475 -38.527 -9.58 1 41.38 68 TYR A N 1
ATOM 517 C CA . TYR A 1 68 ? 14.886 -38.548 -10.915 1 41.38 68 TYR A CA 1
ATOM 518 C C . TYR A 1 68 ? 15.656 -37.638 -11.865 1 41.38 68 TYR A C 1
ATOM 520 O O . TYR A 1 68 ? 15.732 -36.427 -11.648 1 41.38 68 TYR A O 1
ATOM 528 N N . SER A 1 69 ? 16.848 -37.951 -12.214 1 46.08 69 SER A N 1
ATOM 529 C CA . SER A 1 69 ? 17.724 -37.34 -13.209 1 46.08 69 SER A CA 1
ATOM 530 C C . SER A 1 69 ? 17.002 -37.147 -14.538 1 46.08 69 SER A C 1
ATOM 532 O O . SER A 1 69 ? 17.618 -36.769 -15.536 1 46.08 69 SER A O 1
ATOM 534 N N . GLY A 1 70 ? 15.678 -37.549 -14.601 1 51.71 70 GLY A N 1
ATOM 535 C CA . GLY A 1 70 ? 15.161 -37.419 -15.954 1 51.71 70 GLY A CA 1
ATOM 536 C C . GLY A 1 70 ? 14.775 -35.996 -16.311 1 51.71 70 GLY A C 1
ATOM 537 O O . GLY A 1 70 ? 14.544 -35.169 -15.426 1 51.71 70 GLY A O 1
ATOM 538 N N . THR A 1 71 ? 15.109 -35.465 -17.556 1 59.15 71 THR A N 1
ATOM 539 C CA . THR A 1 71 ? 14.896 -34.179 -18.211 1 59.15 71 THR A CA 1
ATOM 540 C C . THR A 1 71 ? 13.444 -33.732 -18.066 1 59.15 71 THR A C 1
ATOM 542 O O . THR A 1 71 ? 13.124 -32.562 -18.285 1 59.15 71 THR A O 1
ATOM 545 N N . GLY A 1 72 ? 12.526 -34.561 -17.452 1 65.55 72 GLY A N 1
ATOM 546 C CA . GLY A 1 72 ? 11.122 -34.18 -17.466 1 65.55 72 GLY A CA 1
ATOM 547 C C . GLY A 1 72 ? 10.534 -34.018 -16.077 1 65.55 72 GLY A C 1
ATOM 548 O O . GLY A 1 72 ? 9.317 -33.899 -15.922 1 65.55 72 GLY A O 1
ATOM 549 N N . PHE A 1 73 ? 11.333 -33.897 -15.021 1 79.92 73 PHE A N 1
ATOM 550 C 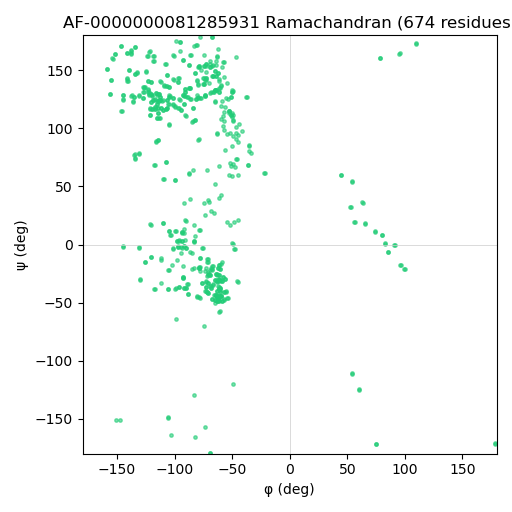CA . PHE A 1 73 ? 10.799 -33.88 -13.664 1 79.92 73 PHE A CA 1
ATOM 551 C C . PHE A 1 73 ? 10.623 -32.449 -13.169 1 79.92 73 PHE A C 1
ATOM 553 O O . PHE A 1 73 ? 11.304 -31.536 -13.64 1 79.92 73 PHE A O 1
ATOM 560 N N . PHE A 1 74 ? 9.504 -32.239 -12.367 1 93 74 PHE A N 1
ATOM 561 C CA . PHE A 1 74 ? 9.301 -30.99 -11.641 1 93 74 PHE A CA 1
ATOM 562 C C . PHE A 1 74 ? 9.576 -31.179 -10.153 1 93 74 PHE A C 1
ATOM 564 O O . PHE A 1 74 ? 9.046 -32.101 -9.531 1 93 74 PHE A O 1
ATOM 571 N N . ARG A 1 75 ? 10.504 -30.428 -9.676 1 95.88 75 ARG A N 1
ATOM 572 C CA . ARG A 1 75 ? 10.684 -30.292 -8.234 1 95.88 75 ARG A CA 1
ATOM 573 C C . ARG A 1 75 ? 10.197 -28.931 -7.747 1 95.88 75 ARG A C 1
ATOM 575 O O . ARG A 1 75 ? 10.727 -27.895 -8.152 1 95.88 75 ARG A O 1
ATOM 582 N N . LEU A 1 76 ? 9.148 -28.935 -6.866 1 97.72 76 LEU A N 1
ATOM 583 C CA . LEU A 1 76 ? 8.479 -27.717 -6.421 1 97.72 76 LEU A CA 1
ATOM 584 C C . LEU A 1 76 ? 8.704 -27.486 -4.931 1 97.72 76 LEU A C 1
ATOM 586 O O . LEU A 1 76 ? 8.322 -28.318 -4.105 1 97.72 76 LEU A O 1
ATOM 590 N N . THR A 1 77 ? 9.347 -26.416 -4.59 1 97.83 77 THR A N 1
ATOM 591 C CA . THR A 1 77 ? 9.546 -26.051 -3.192 1 97.83 77 THR A CA 1
ATOM 592 C C . THR A 1 77 ? 8.754 -24.795 -2.842 1 97.83 77 THR A C 1
ATOM 594 O O . THR A 1 77 ? 9.03 -23.714 -3.367 1 97.83 77 THR A O 1
ATOM 597 N N . TYR A 1 78 ? 7.856 -25.006 -1.947 1 97.87 78 TYR A N 1
ATOM 598 C CA . TYR A 1 78 ? 7.031 -23.895 -1.486 1 97.87 78 TYR A CA 1
ATOM 599 C C . TYR A 1 78 ? 7.768 -23.066 -0.44 1 97.87 78 TYR A C 1
ATOM 601 O O . TYR A 1 78 ? 8.244 -23.603 0.563 1 97.87 78 TYR A O 1
ATOM 609 N N . LEU A 1 79 ? 7.873 -21.777 -0.685 1 97.52 79 LEU A N 1
ATOM 610 C CA . LEU A 1 79 ? 8.596 -20.909 0.238 1 97.52 79 LEU A CA 1
ATOM 611 C C . LEU A 1 79 ? 7.637 -19.976 0.97 1 97.52 79 LEU A C 1
ATOM 613 O O . LEU A 1 79 ? 8.037 -18.904 1.43 1 97.52 79 LEU A O 1
ATOM 617 N N . GLU A 1 80 ? 6.345 -20.275 1.01 1 96.86 80 GLU A N 1
ATOM 618 C CA . GLU A 1 80 ? 5.268 -19.588 1.717 1 96.86 80 GLU A CA 1
ATOM 619 C C . GLU A 1 80 ? 4.83 -18.332 0.969 1 96.86 80 GLU A C 1
ATOM 621 O O . GLU A 1 80 ? 5.571 -17.812 0.132 1 96.86 80 GLU A O 1
ATOM 626 N N . GLY A 1 81 ? 3.606 -17.929 1.359 1 95.33 81 GLY A N 1
ATOM 627 C CA . GLY A 1 81 ? 3.01 -16.852 0.584 1 95.33 81 GLY A CA 1
ATOM 628 C C . GLY A 1 81 ? 2.828 -17.2 -0.881 1 95.33 81 GLY A C 1
ATOM 629 O O . GLY A 1 81 ? 2.202 -18.21 -1.211 1 95.33 81 GLY A O 1
ATOM 630 N N . ASN A 1 82 ? 3.427 -16.297 -1.732 1 97.08 82 ASN A N 1
ATOM 631 C CA . ASN A 1 82 ? 3.36 -16.558 -3.166 1 97.08 82 ASN A CA 1
ATOM 632 C C . ASN A 1 82 ? 4.684 -17.097 -3.701 1 97.08 82 ASN A C 1
ATOM 634 O O . ASN A 1 82 ? 4.821 -17.338 -4.901 1 97.08 82 ASN A O 1
ATOM 638 N N . SER A 1 83 ? 5.645 -17.412 -2.836 1 97.97 83 SER A N 1
ATOM 639 C CA . SER A 1 83 ? 7.03 -17.671 -3.214 1 97.97 83 SER A CA 1
ATOM 640 C C . SER A 1 83 ? 7.257 -19.151 -3.502 1 97.97 83 SER A C 1
ATOM 642 O O . SER A 1 83 ? 6.863 -20.01 -2.71 1 97.97 83 SER A O 1
ATOM 644 N N . TRP A 1 84 ? 7.954 -19.427 -4.624 1 98.33 84 TRP A N 1
ATOM 645 C CA . TRP A 1 84 ? 8.294 -20.794 -5.006 1 98.33 84 TRP A CA 1
ATOM 646 C C . TRP A 1 84 ? 9.714 -20.867 -5.559 1 98.33 84 TRP A C 1
ATOM 648 O O . TRP A 1 84 ? 10.218 -19.893 -6.124 1 98.33 84 TRP A O 1
ATOM 658 N N . LEU A 1 85 ? 10.298 -21.977 -5.371 1 98.33 85 LEU A N 1
ATOM 659 C CA . LEU A 1 85 ? 11.465 -22.412 -6.132 1 98.33 85 LEU A CA 1
ATOM 660 C C . LEU A 1 85 ? 11.154 -23.675 -6.929 1 98.33 85 LEU A C 1
ATOM 662 O O . LEU A 1 85 ? 10.851 -24.721 -6.35 1 98.33 85 LEU A O 1
ATOM 666 N N . TRP A 1 86 ? 11.226 -23.534 -8.257 1 97.83 86 TRP A N 1
ATOM 667 C CA . TRP A 1 86 ? 10.953 -24.661 -9.143 1 97.83 86 TRP A CA 1
ATOM 668 C C . TRP A 1 86 ? 12.233 -25.149 -9.813 1 97.83 86 TRP A C 1
ATOM 670 O O . TRP A 1 86 ? 13.071 -24.344 -10.226 1 97.83 86 TRP A O 1
ATOM 680 N N . GLU A 1 87 ? 12.398 -26.378 -9.869 1 94.82 87 GLU A N 1
ATOM 681 C CA . GLU A 1 87 ? 13.407 -27.018 -10.708 1 94.82 87 GLU A CA 1
ATOM 682 C C . GLU A 1 87 ? 12.76 -27.855 -11.808 1 94.82 87 GLU A C 1
ATOM 684 O O . GLU A 1 87 ? 12.042 -28.816 -11.522 1 94.82 87 GLU A O 1
ATOM 689 N N . VAL A 1 88 ? 12.944 -27.421 -12.988 1 92.75 88 VAL A N 1
ATOM 690 C CA . VAL A 1 88 ? 12.369 -28.071 -14.162 1 92.75 88 VAL A CA 1
ATOM 691 C C . VAL A 1 88 ? 13.483 -28.49 -15.119 1 92.75 88 VAL A C 1
ATOM 693 O O . VAL A 1 88 ? 14.065 -27.65 -15.809 1 92.75 88 VAL A O 1
ATOM 696 N N . GLY A 1 89 ? 13.725 -29.787 -15.279 1 82.41 89 GLY A N 1
ATOM 697 C CA . GLY A 1 89 ? 14.78 -30.256 -16.163 1 82.41 89 GLY A CA 1
ATOM 698 C C . GLY A 1 89 ? 16.126 -29.619 -15.876 1 82.41 89 GLY A C 1
ATOM 699 O O . GLY A 1 89 ? 16.841 -29.223 -16.798 1 82.41 89 GLY A O 1
ATOM 700 N N . GLY A 1 90 ? 16.402 -29.296 -14.667 1 86.1 90 GLY A N 1
ATOM 701 C CA . GLY A 1 90 ? 17.679 -28.713 -14.286 1 86.1 90 GLY A CA 1
ATOM 702 C C . GLY A 1 90 ? 17.642 -27.199 -14.204 1 86.1 90 GLY A C 1
ATOM 703 O O . GLY A 1 90 ? 18.548 -26.58 -13.64 1 86.1 90 GLY A O 1
ATOM 704 N N . VAL A 1 91 ? 16.652 -26.568 -14.802 1 93.72 91 VAL A N 1
ATOM 705 C CA . VAL A 1 91 ? 16.499 -25.119 -14.732 1 93.72 91 VAL A CA 1
ATOM 706 C C . VAL A 1 91 ? 15.863 -24.73 -13.399 1 93.72 91 VAL A C 1
ATOM 708 O O . VAL A 1 91 ? 14.817 -25.263 -13.024 1 93.72 91 VAL A O 1
ATOM 711 N N . LYS A 1 92 ? 16.479 -23.84 -12.657 1 96.25 92 LYS A N 1
ATOM 712 C CA . LYS A 1 92 ? 15.958 -23.363 -11.38 1 96.25 92 LYS A CA 1
ATOM 713 C C . LYS A 1 92 ? 15.269 -22.01 -11.537 1 96.25 92 LYS A C 1
ATOM 715 O O . LYS A 1 92 ? 15.912 -21.017 -11.885 1 96.25 92 LYS A O 1
ATOM 720 N N . ILE A 1 93 ? 14.012 -21.998 -11.228 1 97.93 93 ILE A N 1
ATOM 721 C CA . ILE A 1 93 ? 13.185 -20.811 -11.417 1 97.93 93 ILE A CA 1
ATOM 722 C C . ILE A 1 93 ? 12.662 -20.327 -10.067 1 97.93 93 ILE A C 1
ATOM 724 O O . ILE A 1 93 ? 11.951 -21.057 -9.371 1 97.93 93 ILE A O 1
ATOM 728 N N . LEU A 1 94 ? 13.028 -19.121 -9.676 1 98.71 94 LEU A N 1
ATOM 729 C CA . LEU A 1 94 ? 12.473 -18.459 -8.501 1 98.71 94 LEU A CA 1
ATOM 730 C C . LEU A 1 94 ? 11.222 -17.666 -8.863 1 98.71 94 LEU A C 1
ATOM 732 O O . LEU A 1 94 ? 11.248 -16.846 -9.784 1 98.71 94 LEU A O 1
ATOM 736 N N . VAL A 1 95 ? 10.106 -17.931 -8.115 1 98.77 95 VAL A N 1
ATOM 737 C CA . VAL A 1 95 ? 8.821 -17.366 -8.514 1 98.77 95 VAL A CA 1
ATOM 738 C C . VAL A 1 95 ? 8.294 -16.452 -7.411 1 98.77 95 VAL A C 1
ATOM 740 O O . VAL A 1 95 ? 8.155 -16.874 -6.26 1 98.77 95 VAL A O 1
ATOM 743 N N . ASP A 1 96 ? 7.988 -15.174 -7.696 1 98.59 96 ASP A N 1
ATOM 744 C CA . ASP A 1 96 ? 7.332 -14.192 -6.838 1 98.59 96 ASP A CA 1
ATOM 745 C C . ASP A 1 96 ? 7.916 -14.218 -5.428 1 98.59 96 ASP A C 1
ATOM 747 O O . ASP A 1 96 ? 7.178 -14.336 -4.447 1 98.59 96 ASP A O 1
ATOM 751 N N . PRO A 1 97 ? 9.194 -13.961 -5.298 1 98.22 97 PRO A N 1
ATOM 752 C CA . PRO A 1 97 ? 9.842 -14.192 -4.005 1 98.22 97 PRO A CA 1
ATOM 753 C C . PRO A 1 97 ? 9.544 -13.09 -2.99 1 98.22 97 PRO A C 1
ATOM 755 O O . PRO A 1 97 ? 9.711 -11.906 -3.292 1 98.22 97 PRO A O 1
ATOM 758 N N . ILE A 1 98 ? 9.076 -13.44 -1.886 1 97.2 98 ILE A N 1
ATOM 759 C CA . ILE A 1 98 ? 9.005 -12.635 -0.672 1 97.2 98 ILE A CA 1
ATOM 760 C C . ILE A 1 98 ? 9.901 -13.244 0.404 1 97.2 98 ILE A C 1
ATOM 762 O O . ILE A 1 98 ? 9.443 -14.046 1.221 1 97.2 98 ILE A O 1
ATOM 766 N N . LEU A 1 99 ? 11.17 -12.807 0.428 1 97.07 99 LEU A N 1
ATOM 767 C CA . LEU A 1 99 ? 12.143 -13.569 1.204 1 97.07 99 LEU A CA 1
ATOM 768 C C . LEU A 1 99 ? 12.86 -12.672 2.207 1 97.07 99 LEU A C 1
ATOM 770 O O . LEU A 1 99 ? 13.518 -13.165 3.127 1 97.07 99 LEU A O 1
ATOM 774 N N . VAL A 1 100 ? 12.709 -11.353 1.98 1 95.29 100 VAL A N 1
ATOM 775 C CA . VAL A 1 100 ? 13.371 -10.408 2.873 1 95.29 100 VAL A CA 1
ATOM 776 C C . VAL A 1 100 ? 12.329 -9.52 3.55 1 95.29 100 VAL A C 1
ATOM 778 O O . VAL A 1 100 ? 11.619 -8.765 2.882 1 95.29 100 VAL A O 1
ATOM 781 N N . GLY A 1 101 ? 12.286 -9.661 4.868 1 93.07 101 GLY A N 1
ATOM 782 C CA . GLY A 1 101 ? 11.325 -8.855 5.604 1 93.07 101 GLY A CA 1
ATOM 783 C C . GLY A 1 101 ? 9.897 -9.344 5.455 1 93.07 101 GLY A C 1
ATOM 784 O O . GLY A 1 101 ? 9.659 -10.426 4.913 1 93.07 101 GLY A O 1
ATOM 785 N N . ASN A 1 102 ? 8.946 -8.475 6 1 94.55 102 ASN A N 1
ATOM 786 C CA . ASN A 1 102 ? 7.524 -8.799 5.949 1 94.55 102 ASN A CA 1
ATOM 787 C C . ASN A 1 102 ? 6.857 -8.202 4.713 1 94.55 102 ASN A C 1
ATOM 789 O O . ASN A 1 102 ? 7.425 -7.328 4.057 1 94.55 102 ASN A O 1
ATOM 793 N N . LEU A 1 103 ? 5.788 -8.774 4.409 1 95.43 103 LEU A N 1
ATOM 794 C CA . LEU A 1 103 ? 4.9 -8.183 3.414 1 95.43 103 LEU A CA 1
ATOM 795 C C . LEU A 1 103 ? 3.985 -7.142 4.052 1 95.43 103 LEU A C 1
ATOM 797 O O . LEU A 1 103 ? 3.147 -7.477 4.892 1 95.43 103 LEU A O 1
ATOM 801 N N . ASP A 1 104 ? 4.08 -5.861 3.637 1 91.78 104 ASP A N 1
ATOM 802 C CA . ASP A 1 104 ? 3.303 -4.848 4.345 1 91.78 104 ASP A CA 1
ATOM 803 C C . ASP A 1 104 ? 2.813 -3.764 3.388 1 91.78 104 ASP A C 1
ATOM 805 O O . ASP A 1 104 ? 2.163 -2.804 3.809 1 91.78 104 ASP A O 1
ATOM 809 N N . PHE A 1 105 ? 3.149 -3.832 2.143 1 87.69 105 PHE A N 1
ATOM 810 C CA . PHE A 1 105 ? 2.726 -2.912 1.094 1 87.69 105 PHE A CA 1
ATOM 811 C C . PHE A 1 105 ? 3.099 -1.477 1.449 1 87.69 105 PHE A C 1
ATOM 813 O O . PHE A 1 105 ? 2.433 -0.533 1.02 1 87.69 105 PHE A O 1
ATOM 820 N N . GLY A 1 106 ? 3.981 -1.284 2.307 1 83.31 106 GLY A N 1
ATOM 821 C CA . GLY A 1 106 ? 4.42 0.039 2.72 1 83.31 106 GLY A CA 1
ATOM 822 C C . GLY A 1 106 ? 3.52 0.666 3.768 1 83.31 106 GLY A C 1
ATOM 823 O O . GLY A 1 106 ? 3.747 1.802 4.189 1 83.31 106 GLY A O 1
ATOM 824 N N . ILE A 1 107 ? 2.45 -0.046 4.213 1 86.65 107 ILE A N 1
ATOM 825 C CA . ILE A 1 107 ? 1.506 0.466 5.201 1 86.65 107 ILE A CA 1
ATOM 826 C C . ILE A 1 107 ? 1.296 -0.573 6.301 1 86.65 107 ILE A C 1
ATOM 828 O O . ILE A 1 107 ? 0.232 -1.19 6.386 1 86.65 107 ILE A O 1
ATOM 832 N N . PRO A 1 108 ? 2.208 -0.651 7.19 1 85.8 108 PRO A N 1
ATOM 833 C CA . PRO A 1 108 ? 2.237 -1.777 8.128 1 85.8 108 PRO A CA 1
ATOM 834 C C . PRO A 1 108 ? 1.005 -1.825 9.029 1 85.8 108 PRO A C 1
ATOM 836 O O . PRO A 1 108 ? 0.588 -2.906 9.454 1 85.8 108 PRO A O 1
ATOM 839 N N . TRP A 1 109 ? 0.405 -0.725 9.396 1 82.35 109 TRP A N 1
ATOM 840 C CA . TRP A 1 109 ? -0.768 -0.771 10.263 1 82.35 109 TRP A CA 1
ATOM 841 C C . TRP A 1 109 ? -1.973 -1.34 9.521 1 82.35 109 TRP A C 1
ATOM 843 O O . TRP A 1 109 ? -2.925 -1.815 10.143 1 82.35 109 TRP A O 1
ATOM 853 N N . LEU A 1 110 ? -1.884 -1.163 8.239 1 88.08 110 LEU A N 1
ATOM 854 C CA . LEU A 1 110 ? -2.963 -1.701 7.418 1 88.08 110 LEU A CA 1
ATOM 855 C C . LEU A 1 110 ? -2.778 -3.198 7.192 1 88.08 110 LEU A C 1
ATOM 857 O O . LEU A 1 110 ? -3.73 -3.972 7.319 1 88.08 110 LEU A O 1
ATOM 861 N N . TYR A 1 111 ? -1.563 -3.581 6.876 1 92.31 111 TYR A N 1
ATOM 862 C CA . TYR A 1 111 ? -1.247 -4.983 6.63 1 92.31 111 TYR A CA 1
ATOM 863 C C . TYR A 1 111 ? 0.234 -5.258 6.864 1 92.31 111 TYR A C 1
ATOM 865 O O . TYR A 1 111 ? 1.094 -4.535 6.355 1 92.31 111 TYR A O 1
ATOM 873 N N . ASP A 1 112 ? 0.492 -6.247 7.623 1 93.45 112 ASP A N 1
ATOM 874 C CA . ASP A 1 112 ? 1.841 -6.715 7.927 1 93.45 112 ASP A CA 1
ATOM 875 C C . ASP A 1 112 ? 1.868 -8.231 8.111 1 93.45 112 ASP A C 1
ATOM 877 O O . ASP A 1 112 ? 1.279 -8.758 9.057 1 93.45 112 ASP A O 1
ATOM 881 N N . ALA A 1 113 ? 2.578 -8.903 7.209 1 96.59 113 ALA A N 1
ATOM 882 C CA . ALA A 1 113 ? 2.503 -10.361 7.236 1 96.59 113 ALA A CA 1
ATOM 883 C C . ALA A 1 113 ? 3.896 -10.982 7.202 1 96.59 113 ALA A C 1
ATOM 885 O O . ALA A 1 113 ? 4.705 -10.661 6.328 1 96.59 113 ALA A O 1
ATOM 886 N N . ALA A 1 114 ? 4.168 -11.856 8.1 1 96.09 114 ALA A N 1
ATOM 887 C CA . ALA A 1 114 ? 5.41 -12.62 8.174 1 96.09 114 ALA A CA 1
ATOM 888 C C . ALA A 1 114 ? 5.179 -14.081 7.801 1 96.09 114 ALA A C 1
ATOM 890 O O . ALA A 1 114 ? 4.064 -14.592 7.929 1 96.09 114 ALA A O 1
ATOM 891 N N . LYS A 1 115 ? 6.231 -14.703 7.356 1 96.37 115 LYS A N 1
ATOM 892 C CA . LYS A 1 115 ? 6.17 -16.143 7.12 1 96.37 115 LYS A CA 1
ATOM 893 C C . LYS A 1 115 ? 5.89 -16.9 8.415 1 96.37 115 LYS A C 1
ATOM 895 O O . LYS A 1 115 ? 6.337 -16.491 9.489 1 96.37 115 LYS A O 1
ATOM 900 N N . ARG A 1 116 ? 5.208 -17.977 8.278 1 95.65 116 ARG A N 1
ATOM 901 C CA . ARG A 1 116 ? 4.779 -18.753 9.437 1 95.65 116 ARG A CA 1
ATOM 902 C C . ARG A 1 116 ? 5.819 -19.806 9.806 1 95.65 116 ARG A C 1
ATOM 904 O O . ARG A 1 116 ? 6.1 -20.022 10.987 1 95.65 116 ARG A O 1
ATOM 911 N N . PHE A 1 117 ? 6.439 -20.396 8.84 1 95.76 117 PHE A N 1
ATOM 912 C CA . PHE A 1 117 ? 7.264 -21.572 9.089 1 95.76 117 PHE A CA 1
ATOM 913 C C . PHE A 1 117 ? 8.72 -21.298 8.731 1 95.76 117 PHE A C 1
ATOM 915 O O . PHE A 1 117 ? 9.63 -21.716 9.45 1 95.76 117 PHE A O 1
ATOM 922 N N . LEU A 1 118 ? 8.911 -20.555 7.646 1 96.22 118 LEU A N 1
ATOM 923 C CA . LEU A 1 118 ? 10.27 -20.294 7.185 1 96.22 118 LEU A CA 1
ATOM 924 C C . LEU A 1 118 ? 10.737 -18.911 7.627 1 96.22 118 LEU A C 1
ATOM 926 O O . LEU A 1 118 ? 11.225 -18.126 6.811 1 96.22 118 LEU A O 1
ATOM 930 N N . LYS A 1 119 ? 10.723 -18.584 8.8 1 91.78 119 LYS A N 1
ATOM 931 C CA . LYS A 1 119 ? 10.948 -17.254 9.359 1 91.78 119 LYS A CA 1
ATOM 932 C C . LYS A 1 119 ? 12.403 -16.825 9.189 1 91.78 119 LYS A C 1
ATOM 934 O O . LYS A 1 119 ? 12.695 -15.632 9.084 1 91.78 119 LYS A O 1
ATOM 939 N N . ASN A 1 120 ? 13.333 -17.759 9.096 1 89.21 120 ASN A N 1
ATOM 940 C CA . ASN A 1 120 ? 14.755 -17.437 9.058 1 89.21 120 ASN A CA 1
ATOM 941 C C . ASN A 1 120 ? 15.329 -17.596 7.653 1 89.21 120 ASN A C 1
ATOM 943 O O . ASN A 1 120 ? 16.548 -17.625 7.475 1 89.21 120 ASN A O 1
ATOM 947 N N . PHE A 1 121 ? 14.472 -17.747 6.755 1 90.67 121 PHE A N 1
ATOM 948 C CA . PHE A 1 121 ? 14.938 -17.925 5.386 1 90.67 121 PHE A CA 1
ATOM 949 C C . PHE A 1 121 ? 15.571 -16.643 4.858 1 90.67 121 PHE A C 1
ATOM 951 O O . PHE A 1 121 ? 15.011 -15.556 5.018 1 90.67 121 PHE A O 1
ATOM 958 N N . GLN A 1 122 ? 16.778 -16.753 4.266 1 90.04 122 GLN A N 1
ATOM 959 C CA . GLN A 1 122 ? 17.533 -15.633 3.716 1 90.04 122 GLN A CA 1
ATOM 960 C C . GLN A 1 122 ? 17.842 -15.851 2.237 1 90.04 122 GLN A C 1
ATOM 962 O O . GLN A 1 122 ? 17.76 -16.976 1.74 1 90.04 122 GLN A O 1
ATOM 967 N N . LEU A 1 123 ? 18.249 -14.816 1.585 1 95.12 123 LEU A N 1
ATOM 968 C CA . LEU A 1 123 ? 18.614 -14.896 0.175 1 95.12 123 LEU A CA 1
ATOM 969 C C . LEU A 1 123 ? 19.776 -15.861 -0.032 1 95.12 123 LEU A C 1
ATOM 971 O O . LEU A 1 123 ? 19.847 -16.544 -1.056 1 95.12 123 LEU A O 1
ATOM 975 N N . ASP A 1 124 ? 20.589 -15.914 0.987 1 93.65 124 ASP A N 1
ATOM 976 C CA . ASP A 1 124 ? 21.775 -16.758 0.882 1 93.65 124 ASP A CA 1
ATOM 977 C C . ASP A 1 124 ? 21.401 -18.238 0.926 1 93.65 124 ASP A C 1
ATOM 979 O O . ASP A 1 124 ? 22.216 -19.1 0.59 1 93.65 124 ASP A O 1
ATOM 983 N N . ASN A 1 125 ? 20.191 -18.542 1.348 1 94.22 125 ASN A N 1
ATOM 984 C CA . ASN A 1 125 ? 19.719 -19.923 1.36 1 94.22 125 ASN A CA 1
ATOM 985 C C . ASN A 1 125 ? 19.309 -20.387 -0.034 1 94.22 125 ASN A C 1
ATOM 987 O O . ASN A 1 125 ? 19.127 -21.583 -0.266 1 94.22 125 ASN A O 1
ATOM 991 N N . LEU A 1 126 ? 19.228 -19.442 -0.912 1 95.84 126 LEU A N 1
ATOM 992 C CA . LEU A 1 126 ? 18.852 -19.792 -2.278 1 95.84 126 LEU A CA 1
ATOM 993 C C . LEU A 1 126 ? 20.006 -20.476 -3.002 1 95.84 126 LEU A C 1
ATOM 995 O O . LEU A 1 126 ? 21.164 -20.08 -2.846 1 95.84 126 LEU A O 1
ATOM 999 N N . PRO A 1 127 ? 19.714 -21.52 -3.761 1 94.65 127 PRO A N 1
ATOM 1000 C CA . PRO A 1 127 ? 20.715 -21.983 -4.725 1 94.65 127 PRO A CA 1
ATOM 1001 C C . PRO A 1 127 ? 20.947 -20.986 -5.858 1 94.65 127 PRO A C 1
ATOM 1003 O O . PRO A 1 127 ? 20.339 -19.912 -5.876 1 94.65 127 PRO A O 1
ATOM 1006 N N . GLU A 1 128 ? 21.882 -21.389 -6.731 1 94.28 128 GLU A N 1
ATOM 1007 C CA . GLU A 1 128 ? 22.01 -20.585 -7.942 1 94.28 128 GLU A CA 1
ATOM 1008 C C . GLU A 1 128 ? 20.744 -20.66 -8.79 1 94.28 128 GLU A C 1
ATOM 1010 O O . GLU A 1 128 ? 20.288 -21.751 -9.14 1 94.28 128 GLU A O 1
ATOM 1015 N N . ILE A 1 129 ? 20.202 -19.563 -9.042 1 95.98 129 ILE A N 1
ATOM 1016 C CA . ILE A 1 129 ? 18.951 -19.483 -9.789 1 95.98 129 ILE A CA 1
ATOM 1017 C C . ILE A 1 129 ? 19.241 -19.112 -11.241 1 95.98 129 ILE A C 1
ATOM 1019 O O . ILE A 1 129 ? 20.12 -18.293 -11.516 1 95.98 129 ILE A O 1
ATOM 1023 N N . ASP A 1 130 ? 18.493 -19.727 -12.122 1 95.98 130 ASP A N 1
ATOM 1024 C CA . ASP A 1 130 ? 18.668 -19.466 -13.548 1 95.98 130 ASP A CA 1
ATOM 1025 C C . ASP A 1 130 ? 17.732 -18.357 -14.022 1 95.98 130 ASP A C 1
ATOM 1027 O O . ASP A 1 130 ? 18.038 -17.647 -14.983 1 95.98 130 ASP A O 1
ATOM 1031 N N . CYS A 1 131 ? 16.596 -18.268 -13.305 1 97.62 131 CYS A N 1
ATOM 1032 C CA . CYS A 1 131 ? 15.564 -17.358 -13.788 1 97.62 131 CYS A CA 1
ATOM 1033 C C . CYS A 1 131 ? 14.658 -16.906 -12.649 1 97.62 131 CYS A C 1
ATOM 1035 O O . CYS A 1 131 ? 14.351 -17.688 -11.747 1 97.62 131 CYS A O 1
ATOM 1037 N N . LEU A 1 132 ? 14.27 -15.643 -12.689 1 98.75 132 LEU A N 1
ATOM 1038 C CA . LEU A 1 132 ? 13.246 -15.059 -11.829 1 98.75 132 LEU A CA 1
ATOM 1039 C C . LEU A 1 132 ? 11.946 -14.847 -12.598 1 98.75 132 LEU A C 1
ATOM 1041 O O . LEU A 1 132 ? 11.952 -14.269 -13.688 1 98.75 132 LEU A O 1
ATOM 1045 N N . LEU A 1 133 ? 10.888 -15.353 -12.075 1 98.89 133 LEU A N 1
ATOM 1046 C CA . LEU A 1 133 ? 9.584 -15.251 -12.721 1 98.89 133 LEU A CA 1
ATOM 1047 C C . LEU A 1 133 ? 8.623 -14.419 -11.878 1 98.89 133 LEU A C 1
ATOM 1049 O O . LEU A 1 133 ? 8.338 -14.767 -10.73 1 98.89 133 LEU A O 1
ATOM 1053 N N . ILE A 1 134 ? 8.084 -13.315 -12.412 1 98.93 134 ILE A N 1
ATOM 1054 C CA . ILE A 1 134 ? 7.2 -12.393 -11.706 1 98.93 134 ILE A CA 1
ATOM 1055 C C . ILE A 1 134 ? 5.827 -12.381 -12.375 1 98.93 134 ILE A C 1
ATOM 1057 O O . ILE A 1 134 ? 5.706 -12.026 -13.55 1 98.93 134 ILE A O 1
ATOM 1061 N N . THR A 1 135 ? 4.813 -12.646 -11.598 1 98.64 135 THR A N 1
ATOM 1062 C CA . THR A 1 135 ? 3.475 -12.774 -12.163 1 98.64 135 THR A CA 1
ATOM 1063 C C . THR A 1 135 ? 2.747 -11.433 -12.142 1 98.64 135 THR A C 1
ATOM 1065 O O . THR A 1 135 ? 1.913 -11.159 -13.007 1 98.64 135 THR A O 1
ATOM 1068 N N . GLN A 1 136 ? 2.975 -10.689 -11.07 1 97.22 136 GLN A N 1
ATOM 1069 C CA . GLN A 1 136 ? 2.219 -9.457 -10.875 1 97.22 136 GLN A CA 1
ATOM 1070 C C . GLN A 1 136 ? 3.121 -8.331 -10.379 1 97.22 136 GLN A C 1
ATOM 1072 O O . GLN A 1 136 ? 4.212 -8.583 -9.865 1 97.22 136 GLN A O 1
ATOM 1077 N N . SER A 1 137 ? 2.604 -7.126 -10.486 1 95.76 137 SER A N 1
ATOM 1078 C CA . SER A 1 137 ? 3.431 -5.954 -10.217 1 95.76 137 SER A CA 1
ATOM 1079 C C . SER A 1 137 ? 3.226 -5.448 -8.793 1 95.76 137 SER A C 1
ATOM 1081 O O . SER A 1 137 ? 3.872 -4.486 -8.372 1 95.76 137 SER A O 1
ATOM 1083 N N . LEU A 1 138 ? 2.367 -6.07 -8.031 1 94.44 138 LEU A N 1
ATOM 1084 C CA . LEU A 1 138 ? 2.141 -5.638 -6.656 1 94.44 138 LEU A CA 1
ATOM 1085 C C . LEU A 1 138 ? 3.148 -6.285 -5.711 1 94.44 138 LEU A C 1
ATOM 1087 O O . LEU A 1 138 ? 3.727 -7.325 -6.032 1 94.44 138 LEU A O 1
ATOM 1091 N N . ASP A 1 139 ? 3.29 -5.754 -4.548 1 93.76 139 ASP A N 1
ATOM 1092 C CA . ASP A 1 139 ? 4.339 -6.091 -3.59 1 93.76 139 ASP A CA 1
ATOM 1093 C C . ASP A 1 139 ? 4.252 -7.558 -3.174 1 93.76 139 ASP A C 1
ATOM 1095 O O . ASP A 1 139 ? 5.266 -8.175 -2.84 1 93.76 139 ASP A O 1
ATOM 1099 N N . ASP A 1 140 ? 3.091 -8.11 -3.178 1 95.39 140 ASP A N 1
ATOM 1100 C CA . ASP A 1 140 ? 2.951 -9.495 -2.74 1 95.39 140 ASP A CA 1
ATOM 1101 C C . ASP A 1 140 ? 3.439 -10.463 -3.816 1 95.39 140 ASP A C 1
ATOM 1103 O O . ASP A 1 140 ? 3.548 -11.666 -3.572 1 95.39 140 ASP A O 1
ATOM 1107 N N . HIS A 1 141 ? 3.856 -9.967 -4.974 1 97.49 141 HIS A N 1
ATOM 1108 C CA . HIS A 1 141 ? 4.468 -10.772 -6.025 1 97.49 141 HIS A CA 1
ATOM 1109 C C . HIS A 1 141 ? 5.769 -10.144 -6.513 1 97.49 141 HIS A C 1
ATOM 1111 O O . HIS A 1 141 ? 6.64 -10.84 -7.041 1 97.49 141 HIS A O 1
ATOM 1117 N N . CYS A 1 142 ? 5.841 -8.899 -6.457 1 97.54 142 CYS A N 1
ATOM 1118 C CA . CYS A 1 142 ? 6.983 -8.085 -6.859 1 97.54 142 CYS A CA 1
ATOM 1119 C C . CYS A 1 142 ? 7.555 -7.323 -5.669 1 97.54 142 CYS A C 1
ATOM 1121 O O . CYS A 1 142 ? 7.556 -6.091 -5.657 1 97.54 142 CYS A O 1
ATOM 1123 N N . HIS A 1 143 ? 8.111 -8.033 -4.786 1 97.12 143 HIS A N 1
ATOM 1124 C CA . HIS A 1 143 ? 8.495 -7.55 -3.464 1 97.12 143 HIS A CA 1
ATOM 1125 C C . HIS A 1 143 ? 9.841 -6.834 -3.509 1 97.12 143 HIS A C 1
ATOM 1127 O O . HIS A 1 143 ? 10.893 -7.477 -3.477 1 97.12 143 HIS A O 1
ATOM 1133 N N . LEU A 1 144 ? 9.86 -5.603 -3.407 1 94.12 144 LEU A N 1
ATOM 1134 C CA . LEU A 1 144 ? 11.063 -4.81 -3.635 1 94.12 144 LEU A CA 1
ATOM 1135 C C . LEU A 1 144 ? 12.096 -5.065 -2.543 1 94.12 144 LEU A C 1
ATOM 1137 O O . LEU A 1 144 ? 13.301 -5.041 -2.804 1 94.12 144 LEU A O 1
ATOM 1141 N N . LYS A 1 145 ? 11.644 -5.27 -1.294 1 93.6 145 LYS A N 1
ATOM 1142 C CA . LYS A 1 145 ? 12.589 -5.565 -0.221 1 93.6 145 LYS A CA 1
ATOM 1143 C C . LYS A 1 145 ? 13.409 -6.813 -0.538 1 93.6 145 LYS A C 1
ATOM 1145 O O . LYS A 1 145 ? 14.557 -6.935 -0.106 1 93.6 145 LYS A O 1
ATOM 1150 N N . THR A 1 146 ? 12.864 -7.671 -1.289 1 97.77 146 THR A N 1
ATOM 1151 C CA . THR A 1 146 ? 13.558 -8.882 -1.714 1 97.77 146 THR A CA 1
ATOM 1152 C C . THR A 1 146 ? 14.341 -8.633 -3 1 97.77 146 THR A C 1
ATOM 1154 O O . THR A 1 146 ? 15.507 -9.017 -3.107 1 97.77 146 THR A O 1
ATOM 1157 N N . LEU A 1 147 ? 13.767 -7.952 -3.932 1 98.21 147 LEU A N 1
ATOM 1158 C CA . LEU A 1 147 ? 14.301 -7.889 -5.288 1 98.21 147 LEU A CA 1
ATOM 1159 C C . LEU A 1 147 ? 15.51 -6.961 -5.354 1 98.21 147 LEU A C 1
ATOM 1161 O O . LEU A 1 147 ? 16.432 -7.191 -6.14 1 98.21 147 LEU A O 1
ATOM 1165 N N . LYS A 1 148 ? 15.498 -5.945 -4.565 1 95.76 148 LYS A N 1
ATOM 1166 C CA . LYS A 1 148 ? 16.626 -5.017 -4.581 1 95.76 148 LYS A CA 1
ATOM 1167 C C . LYS A 1 148 ? 17.923 -5.723 -4.198 1 95.76 148 LYS A C 1
ATOM 1169 O O . LYS A 1 148 ? 18.872 -5.758 -4.984 1 95.76 148 LYS A O 1
ATOM 1174 N N . PRO A 1 149 ? 17.952 -6.327 -3.02 1 97.42 149 PRO A N 1
ATOM 1175 C CA . PRO A 1 149 ? 19.199 -7.031 -2.71 1 97.42 149 PRO A CA 1
ATOM 1176 C C . PRO A 1 149 ? 19.459 -8.21 -3.644 1 97.42 149 PRO A C 1
ATOM 1178 O O . PRO A 1 149 ? 20.615 -8.542 -3.919 1 97.42 149 PRO A O 1
ATOM 1181 N N . LEU A 1 150 ? 18.483 -8.874 -4.168 1 98.12 150 LEU A N 1
ATOM 1182 C CA . LEU A 1 150 ? 18.669 -9.965 -5.119 1 98.12 150 LEU A CA 1
ATOM 1183 C C . LEU A 1 150 ? 19.368 -9.472 -6.381 1 98.12 150 LEU A C 1
ATOM 1185 O O . LEU A 1 150 ? 20.259 -10.145 -6.905 1 98.12 150 LEU A O 1
ATOM 1189 N N . SER A 1 151 ? 18.943 -8.339 -6.874 1 97.93 151 SER A N 1
ATOM 1190 C CA . SER A 1 151 ? 19.528 -7.77 -8.084 1 97.93 151 SER A CA 1
ATOM 1191 C C . SER A 1 151 ? 20.998 -7.421 -7.875 1 97.93 151 SER A C 1
ATOM 1193 O O . SER A 1 151 ? 21.793 -7.472 -8.816 1 97.93 151 SER A O 1
ATOM 1195 N N . GLN A 1 152 ? 21.354 -7.065 -6.656 1 96.57 152 GLN A N 1
ATOM 1196 C CA . GLN A 1 152 ? 22.746 -6.777 -6.329 1 96.57 152 GLN A CA 1
ATOM 1197 C C . GLN A 1 152 ? 23.571 -8.059 -6.258 1 96.57 152 GLN A C 1
ATOM 1199 O O . GLN A 1 152 ? 24.724 -8.087 -6.693 1 96.57 152 GLN A O 1
ATOM 1204 N N . LYS A 1 153 ? 23.004 -9.006 -5.736 1 96 153 LYS A N 1
ATOM 1205 C CA . LYS A 1 153 ? 23.677 -10.291 -5.571 1 96 153 LYS A CA 1
ATOM 1206 C C . LYS A 1 153 ? 23.851 -10.996 -6.913 1 96 153 LYS A C 1
ATOM 1208 O O . LYS A 1 153 ? 24.831 -11.715 -7.121 1 96 153 LYS A O 1
ATOM 1213 N N . SER A 1 154 ? 22.912 -10.814 -7.82 1 95.74 154 SER A N 1
ATOM 1214 C CA . SER A 1 154 ? 22.906 -11.482 -9.117 1 95.74 154 SER A CA 1
ATOM 1215 C C . SER A 1 154 ? 22.586 -10.503 -10.242 1 95.74 154 SER A C 1
ATOM 1217 O O . SER A 1 154 ? 21.535 -10.602 -10.878 1 95.74 154 SER A O 1
ATOM 1219 N N . PRO A 1 155 ? 23.435 -9.673 -10.627 1 92.7 155 PRO A N 1
ATOM 1220 C CA . PRO A 1 155 ? 23.183 -8.605 -11.597 1 92.7 155 PRO A CA 1
ATOM 1221 C C . PRO A 1 155 ? 22.822 -9.138 -12.982 1 92.7 155 PRO A C 1
ATOM 1223 O O . PRO A 1 155 ? 22.129 -8.462 -13.747 1 92.7 155 PRO A O 1
ATOM 1226 N N . GLY A 1 156 ? 23.236 -10.326 -13.352 1 94.77 156 GLY A N 1
ATOM 1227 C CA . GLY A 1 156 ? 22.949 -10.867 -14.671 1 94.77 156 GLY A CA 1
ATOM 1228 C C . GLY A 1 156 ? 21.778 -11.831 -14.679 1 94.77 156 GLY A C 1
ATOM 1229 O O . GLY A 1 156 ? 21.523 -12.498 -15.685 1 94.77 156 GLY A O 1
ATOM 1230 N N . LEU A 1 157 ? 21.067 -11.858 -13.595 1 97.32 157 LEU A N 1
ATOM 1231 C CA . LEU A 1 157 ? 19.95 -12.789 -13.473 1 97.32 157 LEU A CA 1
ATOM 1232 C C . LEU A 1 157 ? 18.891 -12.51 -14.535 1 97.32 157 LEU A C 1
ATOM 1234 O O . LEU A 1 157 ? 18.52 -11.355 -14.759 1 97.32 157 LEU A O 1
ATOM 1238 N N . ARG A 1 158 ? 18.471 -13.56 -15.215 1 97.95 158 ARG A N 1
ATOM 1239 C CA . ARG A 1 158 ? 17.378 -13.455 -16.177 1 97.95 158 ARG A CA 1
ATOM 1240 C C . ARG A 1 158 ? 16.036 -13.314 -15.467 1 97.95 158 ARG A C 1
ATOM 1242 O O . ARG A 1 158 ? 15.713 -14.102 -14.575 1 97.95 158 ARG A O 1
ATOM 1249 N N . VAL A 1 159 ? 15.28 -12.281 -15.866 1 98.75 159 VAL A N 1
ATOM 1250 C CA . VAL A 1 159 ? 13.976 -12.027 -15.263 1 98.75 159 VAL A CA 1
ATOM 1251 C C . VAL A 1 159 ? 12.888 -12.105 -16.333 1 98.75 159 VAL A C 1
ATOM 1253 O O . VAL A 1 159 ? 13.038 -11.544 -17.421 1 98.75 159 VAL A O 1
ATOM 1256 N N . ILE A 1 160 ? 11.884 -12.845 -16.136 1 98.89 160 ILE A N 1
ATOM 1257 C CA . ILE A 1 160 ? 10.669 -12.897 -16.941 1 98.89 160 ILE A CA 1
ATOM 1258 C C . ILE A 1 160 ? 9.491 -12.356 -16.134 1 98.89 160 ILE A C 1
ATOM 1260 O O . ILE A 1 160 ? 9.24 -12.804 -15.013 1 98.89 160 ILE A O 1
ATOM 1264 N N . ALA A 1 161 ? 8.763 -11.375 -16.698 1 98.86 161 ALA A N 1
ATOM 1265 C CA . ALA A 1 161 ? 7.784 -10.691 -15.856 1 98.86 161 ALA A CA 1
ATOM 1266 C C . ALA A 1 161 ? 6.624 -10.154 -16.688 1 98.86 161 ALA A C 1
ATOM 1268 O O . ALA A 1 161 ? 6.707 -10.099 -17.918 1 98.86 161 ALA A O 1
ATOM 1269 N N . THR A 1 162 ? 5.575 -9.828 -16.003 1 98.68 162 THR A N 1
ATOM 1270 C CA . THR A 1 162 ? 4.496 -9.04 -16.588 1 98.68 162 THR A CA 1
ATOM 1271 C C . THR A 1 162 ? 4.988 -7.647 -16.968 1 98.68 162 THR A C 1
ATOM 1273 O O . THR A 1 162 ? 5.781 -7.044 -16.243 1 98.68 162 THR A O 1
ATOM 1276 N N . PRO A 1 163 ? 4.44 -7.139 -18.056 1 98.21 163 PRO A N 1
ATOM 1277 C CA . PRO A 1 163 ? 4.829 -5.778 -18.431 1 98.21 163 PRO A CA 1
ATOM 1278 C C . PRO A 1 163 ? 4.471 -4.746 -17.365 1 98.21 163 PRO A C 1
ATOM 1280 O O . PRO A 1 163 ? 5.133 -3.711 -17.254 1 98.21 163 PRO A O 1
ATOM 1283 N N . ASN A 1 164 ? 3.491 -5 -16.577 1 96.17 164 ASN A N 1
ATOM 1284 C CA . ASN A 1 164 ? 3.065 -4.07 -15.536 1 96.17 164 ASN A CA 1
ATOM 1285 C C . ASN A 1 164 ? 4.173 -3.825 -14.515 1 96.17 164 ASN A C 1
ATOM 1287 O O . ASN A 1 164 ? 4.146 -2.829 -13.791 1 96.17 164 ASN A O 1
ATOM 1291 N N . ALA A 1 165 ? 5.144 -4.67 -14.475 1 97.29 165 ALA A N 1
ATOM 1292 C CA . ALA A 1 165 ? 6.2 -4.576 -13.469 1 97.29 165 ALA A CA 1
ATOM 1293 C C . ALA A 1 165 ? 7.395 -3.79 -14 1 97.29 165 ALA A C 1
ATOM 1295 O O . ALA A 1 165 ? 8.38 -3.588 -13.286 1 97.29 165 ALA A O 1
ATOM 1296 N N . LYS A 1 166 ? 7.285 -3.293 -15.161 1 97.29 166 LYS A N 1
ATOM 1297 C CA . LYS A 1 166 ? 8.403 -2.65 -15.847 1 97.29 166 LYS A CA 1
ATOM 1298 C C . LYS A 1 166 ? 8.971 -1.504 -15.015 1 97.29 166 LYS A C 1
ATOM 1300 O O . LYS A 1 166 ? 10.181 -1.432 -14.793 1 97.29 166 LYS A O 1
ATOM 1305 N N . PRO A 1 167 ? 8.167 -0.63 -14.48 1 90.53 167 PRO A N 1
ATOM 1306 C CA . PRO A 1 167 ? 8.72 0.504 -13.736 1 90.53 167 PRO A CA 1
ATOM 1307 C C . PRO A 1 167 ? 9.491 0.073 -12.49 1 90.53 167 PRO A C 1
ATOM 1309 O O . PRO A 1 167 ? 10.413 0.77 -12.058 1 90.53 167 PRO A O 1
ATOM 1312 N N . LEU A 1 168 ? 9.18 -1.018 -11.974 1 93.5 168 LEU A N 1
ATOM 1313 C CA . LEU A 1 168 ? 9.814 -1.487 -10.747 1 93.5 168 LEU A CA 1
ATOM 1314 C C . LEU A 1 168 ? 11.072 -2.291 -11.059 1 93.5 168 LEU A C 1
ATOM 1316 O O . LEU A 1 168 ? 12.061 -2.214 -10.326 1 93.5 168 LEU A O 1
ATOM 1320 N N . LEU A 1 169 ? 11.05 -3.015 -12.158 1 97.92 169 LEU A N 1
ATOM 1321 C CA . LEU A 1 169 ? 12.106 -3.989 -12.412 1 97.92 169 LEU A CA 1
ATOM 1322 C C . LEU A 1 169 ? 13.227 -3.372 -13.242 1 97.92 169 LEU A C 1
ATOM 1324 O O . LEU A 1 169 ? 14.393 -3.745 -13.093 1 97.92 169 LEU A O 1
ATOM 1328 N N . ASP A 1 170 ? 12.94 -2.428 -14.046 1 97.05 170 ASP A N 1
ATOM 1329 C CA . ASP A 1 170 ? 13.93 -1.856 -14.952 1 97.05 170 ASP A CA 1
ATOM 1330 C C . ASP A 1 170 ? 15.095 -1.244 -14.177 1 97.05 170 ASP A C 1
ATOM 1332 O O . ASP A 1 170 ? 16.253 -1.381 -14.576 1 97.05 170 ASP A O 1
ATOM 1336 N N . PRO A 1 171 ? 14.799 -0.591 -13.099 1 93.26 171 PRO A N 1
ATOM 1337 C CA . PRO A 1 171 ? 15.916 -0 -12.357 1 93.26 171 PRO A CA 1
ATOM 1338 C C . PRO A 1 171 ? 16.771 -1.046 -11.646 1 93.26 171 PRO A C 1
ATOM 1340 O O . PRO A 1 171 ? 17.869 -0.736 -11.176 1 93.26 171 PRO A O 1
ATOM 1343 N N . LEU A 1 172 ? 16.304 -2.224 -11.56 1 96.71 172 LEU A N 1
ATOM 1344 C CA . LEU A 1 172 ? 16.972 -3.223 -10.734 1 96.71 172 LEU A CA 1
ATOM 1345 C C . LEU A 1 172 ? 17.719 -4.233 -11.599 1 96.71 172 LEU A C 1
ATOM 1347 O O . LEU A 1 172 ? 18.796 -4.702 -11.223 1 96.71 172 LEU A O 1
ATOM 1351 N N . PHE A 1 173 ? 17.109 -4.569 -12.701 1 98.09 173 PHE A N 1
ATOM 1352 C CA . PHE A 1 173 ? 17.63 -5.657 -13.519 1 98.09 173 PHE A CA 1
ATOM 1353 C C . PHE A 1 173 ? 17.868 -5.191 -14.951 1 98.09 173 PHE A C 1
ATOM 1355 O O . PHE A 1 173 ? 17.076 -4.422 -15.499 1 98.09 173 PHE A O 1
ATOM 1362 N N . SER A 1 174 ? 18.878 -5.809 -15.571 1 97.49 174 SER A N 1
ATOM 1363 C CA . SER A 1 174 ? 19.216 -5.426 -16.938 1 97.49 174 SER A CA 1
ATOM 1364 C C . SER A 1 174 ? 18.757 -6.481 -17.938 1 97.49 174 SER A C 1
ATOM 1366 O O . SER A 1 174 ? 18.629 -6.199 -19.132 1 97.49 174 SER A O 1
ATOM 1368 N N . ASN A 1 175 ? 18.566 -7.686 -17.512 1 97.98 175 ASN A N 1
ATOM 1369 C CA . ASN A 1 175 ? 18.158 -8.81 -18.349 1 97.98 175 ASN A CA 1
ATOM 1370 C C . ASN A 1 175 ? 16.709 -9.209 -18.083 1 97.98 175 ASN A C 1
ATOM 1372 O O . ASN A 1 175 ? 16.448 -10.266 -17.506 1 97.98 175 ASN A O 1
ATOM 1376 N N . VAL A 1 176 ? 15.78 -8.346 -18.517 1 98.58 176 VAL A N 1
ATOM 1377 C CA . VAL A 1 176 ? 14.366 -8.567 -18.232 1 98.58 176 VAL A CA 1
ATOM 1378 C C . VAL A 1 176 ? 13.604 -8.788 -19.537 1 98.58 176 VAL A C 1
ATOM 1380 O O . VAL A 1 176 ? 13.802 -8.057 -20.509 1 98.58 176 VAL A O 1
ATOM 1383 N N . THR A 1 177 ? 12.81 -9.804 -19.621 1 98.7 177 THR A N 1
ATOM 1384 C CA . THR A 1 177 ? 11.862 -10.053 -20.702 1 98.7 177 THR A CA 1
ATOM 1385 C C . THR A 1 177 ? 10.426 -9.887 -20.211 1 98.7 177 THR A C 1
ATOM 1387 O O . THR A 1 177 ? 9.99 -10.594 -19.301 1 98.7 177 THR A O 1
ATOM 1390 N N . TYR A 1 178 ? 9.765 -8.952 -20.726 1 98.79 178 TYR A N 1
ATOM 1391 C CA . TYR A 1 178 ? 8.35 -8.761 -20.424 1 98.79 178 TYR A CA 1
ATOM 1392 C C . TYR A 1 178 ? 7.474 -9.487 -21.438 1 98.79 178 TYR A C 1
ATOM 1394 O O . TYR A 1 178 ? 7.656 -9.333 -22.648 1 98.79 178 TYR A O 1
ATOM 1402 N N . LEU A 1 179 ? 6.527 -10.288 -20.977 1 98.77 179 LEU A N 1
ATOM 1403 C CA . LEU A 1 179 ? 5.675 -11.091 -21.848 1 98.77 179 LEU A CA 1
ATOM 1404 C C . LEU A 1 179 ? 4.22 -10.645 -21.747 1 98.77 179 LEU A C 1
ATOM 1406 O O . LEU A 1 179 ? 3.671 -10.547 -20.647 1 98.77 179 LEU A O 1
ATOM 1410 N N . GLU A 1 180 ? 3.615 -10.405 -22.835 1 98.21 180 GLU A N 1
ATOM 1411 C CA . GLU A 1 180 ? 2.164 -10.262 -22.903 1 98.21 180 GLU A CA 1
ATOM 1412 C C . GLU A 1 180 ? 1.474 -11.623 -22.898 1 98.21 180 GLU A C 1
ATOM 1414 O O . GLU A 1 180 ? 2.048 -12.617 -23.348 1 98.21 180 GLU A O 1
ATOM 1419 N N . PRO A 1 181 ? 0.225 -11.625 -22.389 1 97.61 181 PRO A N 1
ATOM 1420 C CA . PRO A 1 181 ? -0.493 -12.897 -22.505 1 97.61 181 PRO A CA 1
ATOM 1421 C C . PRO A 1 181 ? -0.454 -13.47 -23.919 1 97.61 181 PRO A C 1
ATOM 1423 O O . PRO A 1 181 ? -0.7 -12.748 -24.889 1 97.61 181 PRO A O 1
ATOM 1426 N N . GLY A 1 182 ? -0.119 -14.706 -24.033 1 97.68 182 GLY A N 1
ATOM 1427 C CA . GLY A 1 182 ? 0.016 -15.36 -25.325 1 97.68 182 GLY A CA 1
ATOM 1428 C C . GLY A 1 182 ? 1.455 -15.465 -25.792 1 97.68 182 GLY A C 1
ATOM 1429 O O . GLY A 1 182 ? 1.789 -16.333 -26.602 1 97.68 182 GLY A O 1
ATOM 1430 N N . GLU A 1 183 ? 2.296 -14.641 -25.264 1 98.49 183 GLU A N 1
ATOM 1431 C CA . GLU A 1 183 ? 3.708 -14.668 -25.634 1 98.49 183 GLU A CA 1
ATOM 1432 C C . GLU A 1 183 ? 4.485 -15.66 -24.774 1 98.49 183 GLU A C 1
ATOM 1434 O O . GLU A 1 183 ? 4.049 -16.013 -23.676 1 98.49 183 GLU A O 1
ATOM 1439 N N . GLY A 1 184 ? 5.664 -16.177 -25.361 1 98.21 184 GLY A N 1
ATOM 1440 C CA . GLY A 1 184 ? 6.491 -17.136 -24.645 1 98.21 184 GLY A CA 1
ATOM 1441 C C . GLY A 1 184 ? 7.977 -16.909 -24.846 1 98.21 184 GLY A C 1
ATOM 1442 O O . GLY A 1 184 ? 8.379 -16.074 -25.659 1 98.21 184 GLY A O 1
ATOM 1443 N N . THR A 1 185 ? 8.736 -17.522 -24.018 1 97.65 185 THR A N 1
ATOM 1444 C CA . THR A 1 185 ? 10.192 -17.536 -24.103 1 97.65 185 THR A CA 1
ATOM 1445 C C . THR A 1 185 ? 10.751 -18.866 -23.606 1 97.65 185 THR A C 1
ATOM 1447 O O . THR A 1 185 ? 9.995 -19.744 -23.187 1 97.65 185 THR A O 1
ATOM 1450 N N . GLU A 1 186 ? 12.078 -19.052 -23.825 1 95.76 186 GLU A N 1
ATOM 1451 C CA . GLU A 1 186 ? 12.748 -20.271 -23.38 1 95.76 186 GLU A CA 1
ATOM 1452 C C . GLU A 1 186 ? 13.919 -19.952 -22.456 1 95.76 186 GLU A C 1
ATOM 1454 O O . GLU A 1 186 ? 14.578 -18.922 -22.613 1 95.76 186 GLU A O 1
ATOM 1459 N N . VAL A 1 187 ? 14.023 -20.782 -21.47 1 94.76 187 VAL A N 1
ATOM 1460 C CA . VAL A 1 187 ? 15.152 -20.684 -20.551 1 94.76 187 VAL A CA 1
ATOM 1461 C C . VAL A 1 187 ? 15.942 -21.991 -20.561 1 94.76 187 VAL A C 1
ATOM 1463 O O . VAL A 1 187 ? 15.363 -23.075 -20.452 1 94.76 187 VAL A O 1
ATOM 1466 N N . ASP A 1 188 ? 17.259 -21.873 -20.734 1 89.13 188 ASP A N 1
ATOM 1467 C CA . ASP A 1 188 ? 18.129 -23.045 -20.751 1 89.13 188 ASP A CA 1
ATOM 1468 C C . ASP A 1 188 ? 19.226 -22.93 -19.694 1 89.13 188 ASP A C 1
ATOM 1470 O O . ASP A 1 188 ? 19.769 -21.845 -19.472 1 89.13 188 ASP A O 1
ATOM 1474 N N . ALA A 1 189 ? 19.439 -24.053 -18.903 1 79.36 189 ALA A N 1
ATOM 1475 C CA . ALA A 1 189 ? 20.508 -24.09 -17.908 1 79.36 189 ALA A CA 1
ATOM 1476 C C . ALA A 1 189 ? 21.8 -24.632 -18.512 1 79.36 189 ALA A C 1
ATOM 1478 O O . ALA A 1 189 ? 22.668 -25.13 -17.791 1 79.36 189 ALA A O 1
ATOM 1479 N N . GLY A 1 190 ? 21.948 -24.607 -19.685 1 76.94 190 GLY A N 1
ATOM 1480 C CA . GLY A 1 190 ? 23.182 -25.039 -20.321 1 76.94 190 GLY A CA 1
ATOM 1481 C C . GLY A 1 190 ? 23.173 -26.506 -20.706 1 76.94 190 GLY A C 1
ATOM 1482 O O . GLY A 1 190 ? 24.154 -27.017 -21.251 1 76.94 190 GLY A O 1
ATOM 1483 N N . ASN A 1 191 ? 22.104 -27.19 -20.431 1 72.05 191 ASN A N 1
ATOM 1484 C CA . ASN A 1 191 ? 22.096 -28.624 -20.703 1 72.05 191 ASN A CA 1
ATOM 1485 C C . ASN A 1 191 ? 21.418 -28.938 -22.034 1 72.05 191 ASN A C 1
ATOM 1487 O O . ASN A 1 191 ? 21.269 -30.105 -22.4 1 72.05 191 ASN A O 1
ATOM 1491 N N . GLY A 1 192 ? 21.038 -27.904 -22.703 1 74.92 192 GLY A N 1
ATOM 1492 C CA . GLY A 1 192 ? 20.435 -28.083 -24.014 1 74.92 192 GLY A CA 1
ATOM 1493 C C . GLY A 1 192 ? 18.968 -28.465 -23.948 1 74.92 192 GLY A C 1
ATOM 1494 O O . GLY A 1 192 ? 18.379 -28.858 -24.957 1 74.92 192 GLY A O 1
ATOM 1495 N N . SER A 1 193 ? 18.389 -28.445 -22.848 1 81.82 193 SER A N 1
ATOM 1496 C CA . SER A 1 193 ? 16.972 -28.74 -22.66 1 81.82 193 SER A CA 1
ATOM 1497 C C . SER A 1 193 ? 16.218 -27.522 -22.138 1 81.82 193 SER A C 1
ATOM 1499 O O . SER A 1 193 ? 15.983 -27.4 -20.934 1 81.82 193 SER A O 1
ATOM 1501 N N . PRO A 1 194 ? 15.775 -26.738 -23.079 1 90.25 194 PRO A N 1
ATOM 1502 C CA . PRO A 1 194 ? 15.163 -25.482 -22.64 1 90.25 194 PRO A CA 1
ATOM 1503 C C . PRO A 1 194 ? 13.768 -25.68 -22.049 1 90.25 194 PRO A C 1
ATOM 1505 O O . PRO A 1 194 ? 13.026 -26.56 -22.491 1 90.25 194 PRO A O 1
ATOM 1508 N N . VAL A 1 195 ? 13.459 -24.95 -21.07 1 94.35 195 VAL A N 1
ATOM 1509 C CA . VAL A 1 195 ? 12.128 -24.851 -20.481 1 94.35 195 VAL A CA 1
ATOM 1510 C C . VAL A 1 195 ? 11.345 -23.728 -21.158 1 94.35 195 VAL A C 1
ATOM 1512 O O . VAL A 1 195 ? 11.865 -22.625 -21.344 1 94.35 195 VAL A O 1
ATOM 1515 N N . LYS A 1 196 ? 10.17 -24.095 -21.607 1 95.94 196 LYS A N 1
ATOM 1516 C CA . LYS A 1 196 ? 9.32 -23.095 -22.246 1 95.94 196 LYS A CA 1
ATOM 1517 C C . LYS A 1 196 ? 8.404 -22.421 -21.228 1 95.94 196 LYS A C 1
ATOM 1519 O O . LYS A 1 196 ? 7.779 -23.094 -20.406 1 95.94 196 LYS A O 1
ATOM 1524 N N . ILE A 1 197 ? 8.373 -21.117 -21.265 1 97.86 197 ILE A N 1
ATOM 1525 C CA . ILE A 1 197 ? 7.498 -20.322 -20.41 1 97.86 197 ILE A CA 1
ATOM 1526 C C . ILE A 1 197 ? 6.565 -19.474 -21.272 1 97.86 197 ILE A C 1
ATOM 1528 O O . ILE A 1 197 ? 7.022 -18.71 -22.125 1 97.86 197 ILE A O 1
ATOM 1532 N N . LYS A 1 198 ? 5.298 -19.633 -21.089 1 98.38 198 LYS A N 1
ATOM 1533 C CA . LYS A 1 198 ? 4.285 -18.88 -21.822 1 98.38 198 LYS A CA 1
ATOM 1534 C C . LYS A 1 198 ? 3.379 -18.106 -20.868 1 98.38 198 LYS A C 1
ATOM 1536 O O . LYS A 1 198 ? 2.827 -18.679 -19.927 1 98.38 198 LYS A O 1
ATOM 1541 N N . ALA A 1 199 ? 3.231 -16.798 -21.149 1 98.7 199 ALA A N 1
ATOM 1542 C CA . ALA A 1 199 ? 2.368 -15.973 -20.308 1 98.7 199 ALA A CA 1
ATOM 1543 C C . ALA A 1 199 ? 0.9 -16.152 -20.684 1 98.7 199 ALA A C 1
ATOM 1545 O O . ALA A 1 199 ? 0.568 -16.29 -21.864 1 98.7 199 ALA A O 1
ATOM 1546 N N . THR A 1 200 ? 0.06 -16.179 -19.689 1 98.55 200 THR A N 1
ATOM 1547 C CA . THR A 1 200 ? -1.392 -16.159 -19.832 1 98.55 200 THR A CA 1
ATOM 1548 C C . THR A 1 200 ? -1.994 -14.985 -19.066 1 98.55 200 THR A C 1
ATOM 1550 O O . THR A 1 200 ? -1.337 -14.394 -18.207 1 98.55 200 THR A O 1
ATOM 1553 N N . ALA A 1 201 ? -3.211 -14.664 -19.411 1 97.75 201 ALA A N 1
ATOM 1554 C CA . ALA A 1 201 ? -3.856 -13.538 -18.74 1 97.75 201 ALA A CA 1
ATOM 1555 C C . ALA A 1 201 ? -4.268 -13.911 -17.319 1 97.75 201 ALA A C 1
ATOM 1557 O O . ALA A 1 201 ? -4.878 -14.96 -17.097 1 97.75 201 ALA A O 1
ATOM 1558 N N . GLY A 1 202 ? -3.866 -13.067 -16.392 1 96.96 202 GLY A N 1
ATOM 1559 C CA . GLY A 1 202 ? -4.373 -13.094 -15.029 1 96.96 202 GLY A CA 1
ATOM 1560 C C . GLY A 1 202 ? -5.331 -11.957 -14.727 1 96.96 202 GLY A C 1
ATOM 1561 O O . GLY A 1 202 ? -6.074 -11.514 -15.604 1 96.96 202 GLY A O 1
ATOM 1562 N N . PRO A 1 203 ? -5.361 -11.51 -13.533 1 94.02 203 PRO A N 1
ATOM 1563 C CA . PRO A 1 203 ? -6.323 -10.472 -13.156 1 94.02 203 PRO A CA 1
ATOM 1564 C C . PRO A 1 203 ? -5.946 -9.093 -13.694 1 94.02 203 PRO A C 1
ATOM 1566 O O . PRO A 1 203 ? -4.764 -8.813 -13.909 1 94.02 203 PRO A O 1
ATOM 1569 N N . VAL A 1 204 ? -6.987 -8.309 -13.864 1 90.84 204 VAL A N 1
ATOM 1570 C CA . VAL A 1 204 ? -6.816 -6.878 -14.094 1 90.84 204 VAL A CA 1
ATOM 1571 C C . VAL A 1 204 ? -6.924 -6.125 -12.771 1 90.84 204 VAL A C 1
ATOM 1573 O O . VAL A 1 204 ? -7.949 -6.198 -12.089 1 90.84 204 VAL A O 1
ATOM 1576 N N . LEU A 1 205 ? -5.896 -5.49 -12.307 1 84.23 205 LEU A N 1
ATOM 1577 C CA . LEU A 1 205 ? -5.848 -4.876 -10.985 1 84.23 205 LEU A CA 1
ATOM 1578 C C . LEU A 1 205 ? -6.301 -3.421 -11.046 1 84.23 205 LEU A C 1
ATOM 1580 O O . LEU A 1 205 ? -6.314 -2.727 -10.026 1 84.23 205 LEU A O 1
ATOM 1584 N N . GLY A 1 206 ? -6.883 -2.895 -12.02 1 76.94 206 GLY A N 1
ATOM 1585 C CA . GLY A 1 206 ? -7.361 -1.539 -12.238 1 76.94 206 GLY A CA 1
ATOM 1586 C C . GLY A 1 206 ? -8.555 -1.471 -13.171 1 76.94 206 GLY A C 1
ATOM 1587 O O . GLY A 1 206 ? -9.423 -2.346 -13.142 1 76.94 206 GLY A O 1
ATOM 1588 N N . PRO A 1 207 ? -8.586 -0.364 -13.809 1 74.9 207 PRO A N 1
ATOM 1589 C CA . PRO A 1 207 ? -9.688 -0.248 -14.766 1 74.9 207 PRO A CA 1
ATOM 1590 C C . PRO A 1 207 ? -9.674 -1.353 -15.82 1 74.9 207 PRO A C 1
ATOM 1592 O O . PRO A 1 207 ? -8.621 -1.932 -16.098 1 74.9 207 PRO A O 1
ATOM 1595 N N . PRO A 1 208 ? -10.792 -1.624 -16.403 1 78.54 208 PRO A N 1
ATOM 1596 C CA . PRO A 1 208 ? -10.936 -2.781 -17.289 1 78.54 208 PRO A CA 1
ATOM 1597 C C . PRO A 1 208 ? -10.036 -2.697 -18.52 1 78.54 208 PRO A C 1
ATOM 1599 O O . PRO A 1 208 ? -9.748 -3.718 -19.149 1 78.54 208 PRO A O 1
ATOM 1602 N N . TRP A 1 209 ? -9.572 -1.49 -18.875 1 84.03 209 TRP A N 1
ATOM 1603 C CA . TRP A 1 209 ? -8.768 -1.358 -20.086 1 84.03 209 TRP A CA 1
ATOM 1604 C C . TRP A 1 209 ? -7.284 -1.527 -19.776 1 84.03 209 TRP A C 1
ATOM 1606 O O . TRP A 1 209 ? -6.452 -1.546 -20.686 1 84.03 209 TRP A O 1
ATOM 1616 N N . GLN A 1 210 ? -7.055 -1.693 -18.502 1 87.79 210 GLN A N 1
ATOM 1617 C CA . GLN A 1 210 ? -5.665 -1.893 -18.105 1 87.79 210 GLN A CA 1
ATOM 1618 C C . GLN A 1 210 ? -5.174 -3.282 -18.504 1 87.79 210 GLN A C 1
ATOM 1620 O O . GLN A 1 210 ? -5.957 -4.233 -18.55 1 87.79 210 GLN A O 1
ATOM 1625 N N . ARG A 1 211 ? -3.911 -3.389 -18.666 1 93.17 211 ARG A N 1
ATOM 1626 C CA . ARG A 1 211 ? -3.254 -4.654 -18.978 1 93.17 211 ARG A CA 1
ATOM 1627 C C . ARG A 1 211 ? -3.423 -5.654 -17.84 1 93.17 211 ARG A C 1
ATOM 1629 O O . ARG A 1 211 ? -3.273 -5.301 -16.668 1 93.17 211 ARG A O 1
ATOM 1636 N N . PRO A 1 212 ? -3.816 -6.906 -18.217 1 96.32 212 PRO A N 1
ATOM 1637 C CA . PRO A 1 212 ? -3.87 -7.915 -17.157 1 96.32 212 PRO A CA 1
ATOM 1638 C C . PRO A 1 212 ? -2.486 -8.304 -16.643 1 96.32 212 PRO A C 1
ATOM 1640 O O . PRO A 1 212 ? -1.492 -8.152 -17.358 1 96.32 212 PRO A O 1
ATOM 1643 N N . GLU A 1 213 ? -2.449 -8.717 -15.415 1 97.27 213 GLU A N 1
ATOM 1644 C CA . GLU A 1 213 ? -1.269 -9.396 -14.89 1 97.27 213 GLU A CA 1
ATOM 1645 C C . GLU A 1 213 ? -1.105 -10.78 -15.512 1 97.27 213 GLU A C 1
ATOM 1647 O O . GLU A 1 213 ? -1.896 -11.178 -16.37 1 97.27 213 GLU A O 1
ATOM 1652 N N . ASN A 1 214 ? -0.061 -11.48 -15.095 1 98.52 214 ASN A N 1
ATOM 1653 C CA . ASN A 1 214 ? 0.239 -12.714 -15.813 1 98.52 214 ASN A CA 1
ATOM 1654 C C . ASN A 1 214 ? -0.004 -13.943 -14.942 1 98.52 214 ASN A C 1
ATOM 1656 O O . ASN A 1 214 ? 0.225 -13.906 -13.732 1 98.52 214 ASN A O 1
ATOM 1660 N N . GLY A 1 215 ? -0.582 -15.035 -15.535 1 98.49 215 GLY A N 1
ATOM 1661 C CA . GLY A 1 215 ? -0.24 -16.413 -15.219 1 98.49 215 GLY A CA 1
ATOM 1662 C C . GLY A 1 215 ? 0.798 -17.001 -16.156 1 98.49 215 GLY A C 1
ATOM 1663 O O . GLY A 1 215 ? 1.214 -16.35 -17.116 1 98.49 215 GLY A O 1
ATOM 1664 N N . TYR A 1 216 ? 1.254 -18.278 -15.837 1 98.8 216 TYR A N 1
ATOM 1665 C CA . TYR A 1 216 ? 2.286 -18.847 -16.696 1 98.8 216 TYR A CA 1
ATOM 1666 C C . TYR A 1 216 ? 2.045 -20.333 -16.929 1 98.8 216 TYR A C 1
ATOM 1668 O O . TYR A 1 216 ? 1.622 -21.05 -16.019 1 98.8 216 TYR A O 1
ATOM 1676 N N . LEU A 1 217 ? 2.286 -20.771 -18.142 1 98.32 217 LEU A N 1
ATOM 1677 C CA . LEU A 1 217 ? 2.465 -22.169 -18.52 1 98.32 217 LEU A CA 1
ATOM 1678 C C . LEU A 1 217 ? 3.944 -22.501 -18.688 1 98.32 217 LEU A C 1
ATOM 1680 O O . LEU A 1 217 ? 4.642 -21.864 -19.48 1 98.32 217 LEU A O 1
ATOM 1684 N N . VAL A 1 218 ? 4.404 -23.433 -17.921 1 97.51 218 VAL A N 1
ATOM 1685 C CA . VAL A 1 218 ? 5.8 -23.854 -17.954 1 97.51 218 VAL A CA 1
ATOM 1686 C C . VAL A 1 218 ? 5.893 -25.299 -18.44 1 97.51 218 VAL A C 1
ATOM 1688 O O . VAL A 1 218 ? 5.299 -26.2 -17.844 1 97.51 218 VAL A O 1
ATOM 1691 N N . THR A 1 219 ? 6.63 -25.52 -19.482 1 94.82 219 THR A N 1
ATOM 1692 C CA . THR A 1 219 ? 6.722 -26.848 -20.077 1 94.82 219 THR A CA 1
ATOM 1693 C C . THR A 1 219 ? 8.171 -27.326 -20.114 1 94.82 219 THR A C 1
ATOM 1695 O O . THR A 1 219 ? 9.064 -26.582 -20.523 1 94.82 219 THR A O 1
ATOM 1698 N N . SER A 1 220 ? 8.373 -28.521 -19.658 1 90.11 220 SER A N 1
ATOM 1699 C CA . SER A 1 220 ? 9.703 -29.121 -19.712 1 90.11 220 SER A CA 1
ATOM 1700 C C . SER A 1 220 ? 10.175 -29.288 -21.152 1 90.11 220 SER A C 1
ATOM 1702 O O . SER A 1 220 ? 9.377 -29.197 -22.087 1 90.11 220 SER A O 1
ATOM 1704 N N . ALA A 1 221 ? 11.441 -29.456 -21.348 1 77.79 221 ALA A N 1
ATOM 1705 C CA . ALA A 1 221 ? 12.096 -29.495 -22.653 1 77.79 221 ALA A CA 1
ATOM 1706 C C . ALA A 1 221 ? 11.443 -30.53 -23.564 1 77.79 221 ALA A C 1
ATOM 1708 O O . ALA A 1 221 ? 11.202 -30.264 -24.744 1 77.79 221 ALA A O 1
ATOM 1709 N N . LYS A 1 222 ? 11.189 -31.651 -23.15 1 76.09 222 LYS A N 1
ATOM 1710 C CA . LYS A 1 222 ? 10.648 -32.672 -24.043 1 76.09 222 LYS A CA 1
ATOM 1711 C C . LYS A 1 222 ? 9.123 -32.698 -23.989 1 76.09 222 LYS A C 1
ATOM 1713 O O . LYS A 1 222 ? 8.49 -33.562 -24.6 1 76.09 222 LYS A O 1
ATOM 1718 N N . GLY A 1 223 ? 8.561 -31.628 -23.314 1 76.67 223 GLY A N 1
ATOM 1719 C CA . GLY A 1 223 ? 7.114 -31.493 -23.261 1 76.67 223 GLY A CA 1
ATOM 1720 C C . GLY A 1 223 ? 6.438 -32.611 -22.491 1 76.67 223 GLY A C 1
ATOM 1721 O O . GLY A 1 223 ? 5.242 -32.855 -22.66 1 76.67 223 GLY A O 1
ATOM 1722 N N . GLU A 1 224 ? 7.189 -33.299 -21.696 1 81.96 224 GLU A N 1
ATOM 1723 C CA . GLU A 1 224 ? 6.662 -34.455 -20.977 1 81.96 224 GLU A CA 1
ATOM 1724 C C . GLU A 1 224 ? 5.725 -34.026 -19.852 1 81.96 224 GLU A C 1
ATOM 1726 O O . GLU A 1 224 ? 4.769 -34.733 -19.529 1 81.96 224 GLU A O 1
ATOM 1731 N N . LEU A 1 225 ? 6.066 -32.868 -19.322 1 91.65 225 LEU A N 1
ATOM 1732 C CA . LEU A 1 225 ? 5.268 -32.353 -18.215 1 91.65 225 LEU A CA 1
ATOM 1733 C C . LEU A 1 225 ? 5.092 -30.842 -18.328 1 91.65 225 LEU A C 1
ATOM 1735 O O . LEU A 1 225 ? 5.999 -30.139 -18.778 1 91.65 225 LEU A O 1
ATOM 1739 N N . SER A 1 226 ? 3.912 -30.396 -17.95 1 95.64 226 SER A N 1
ATOM 1740 C CA . SER A 1 226 ? 3.622 -28.966 -17.972 1 95.64 226 SER A CA 1
ATOM 1741 C C . SER A 1 226 ? 2.966 -28.515 -16.671 1 95.64 226 SER A C 1
ATOM 1743 O O . SER A 1 226 ? 2.261 -29.292 -16.024 1 95.64 226 SER A O 1
ATOM 1745 N N . LEU A 1 227 ? 3.27 -27.287 -16.332 1 97.77 227 LEU A N 1
ATOM 1746 C CA . LEU A 1 227 ? 2.765 -26.677 -15.107 1 97.77 227 LEU A CA 1
ATOM 1747 C C . LEU A 1 227 ? 2.076 -25.349 -15.405 1 97.77 227 LEU A C 1
ATOM 1749 O O . LEU A 1 227 ? 2.578 -24.549 -16.199 1 97.77 227 LEU A O 1
ATOM 1753 N N . TYR A 1 228 ? 0.876 -25.195 -14.864 1 98.67 228 TYR A N 1
ATOM 1754 C CA . TYR A 1 228 ? 0.2 -23.903 -14.889 1 98.67 228 TYR A CA 1
ATOM 1755 C C . TYR A 1 228 ? 0.211 -23.254 -13.51 1 98.67 228 TYR A C 1
ATOM 1757 O O . TYR A 1 228 ? -0.038 -23.92 -12.502 1 98.67 228 TYR A O 1
ATOM 1765 N N . TYR A 1 229 ? 0.517 -21.915 -13.498 1 98.65 229 TYR A N 1
ATOM 1766 C CA . TYR A 1 229 ? 0.573 -21.168 -12.246 1 98.65 229 TYR A CA 1
ATOM 1767 C C . TYR A 1 229 ? -0.126 -19.821 -12.383 1 98.65 229 TYR A C 1
ATOM 1769 O O . TYR A 1 229 ? 0.213 -19.025 -13.261 1 98.65 229 TYR A O 1
ATOM 1777 N N . GLU A 1 230 ? -1.056 -19.526 -11.625 1 97.88 230 GLU A N 1
ATOM 1778 C CA . GLU A 1 230 ? -1.689 -18.235 -11.372 1 97.88 230 GLU A CA 1
ATOM 1779 C C . GLU A 1 230 ? -2.105 -18.101 -9.91 1 97.88 230 GLU A C 1
ATOM 1781 O O . GLU A 1 230 ? -2.874 -18.919 -9.401 1 97.88 230 GLU A O 1
ATOM 1786 N N . PRO A 1 231 ? -1.656 -17.082 -9.273 1 97.31 231 PRO A N 1
ATOM 1787 C CA . PRO A 1 231 ? -1.701 -17.093 -7.809 1 97.31 231 PRO A CA 1
ATOM 1788 C C . PRO A 1 231 ? -3.06 -16.669 -7.257 1 97.31 231 PRO A C 1
ATOM 1790 O O . PRO A 1 231 ? -3.261 -16.662 -6.039 1 97.31 231 PRO A O 1
ATOM 1793 N N . HIS A 1 232 ? -4.097 -16.392 -8.048 1 96.87 232 HIS A N 1
ATOM 1794 C CA . HIS A 1 232 ? -5.385 -15.939 -7.535 1 96.87 232 HIS A CA 1
ATOM 1795 C C . HIS A 1 232 ? -6.532 -16.746 -8.134 1 96.87 232 HIS A C 1
ATOM 1797 O O . HIS A 1 232 ? -7.702 -16.467 -7.862 1 96.87 232 HIS A O 1
ATOM 1803 N N . CYS A 1 233 ? -6.21 -17.665 -9.027 1 97.79 233 CYS A N 1
ATOM 1804 C CA . CYS A 1 233 ? -7.194 -18.467 -9.746 1 97.79 233 CYS A CA 1
ATOM 1805 C C . CYS A 1 233 ? -8.081 -17.587 -10.619 1 97.79 233 CYS A C 1
ATOM 1807 O O . CYS A 1 233 ? -9.303 -17.746 -10.628 1 97.79 233 CYS A O 1
ATOM 1809 N N . VAL A 1 234 ? -7.574 -16.612 -11.17 1 96.52 234 VAL A N 1
ATOM 1810 C CA . VAL A 1 234 ? -8.189 -15.756 -12.179 1 96.52 234 VAL A CA 1
ATOM 1811 C C . VAL A 1 234 ? -7.506 -15.972 -13.527 1 96.52 234 VAL A C 1
ATOM 1813 O O . VAL A 1 234 ? -6.281 -15.87 -13.632 1 96.52 234 VAL A O 1
ATOM 1816 N N . TYR A 1 235 ? -8.29 -16.314 -14.496 1 96.82 235 TYR A N 1
ATOM 1817 C CA . TYR A 1 235 ? -7.713 -16.712 -15.775 1 96.82 235 TYR A CA 1
ATOM 1818 C C . TYR A 1 235 ? -8.686 -16.451 -16.918 1 96.82 235 TYR A C 1
ATOM 1820 O O . TYR A 1 235 ? -9.879 -16.234 -16.689 1 96.82 235 TYR A O 1
ATOM 1828 N N . ASP A 1 236 ? -8.113 -16.385 -18.073 1 96.52 236 ASP A N 1
ATOM 1829 C CA . ASP A 1 236 ? -8.909 -16.324 -19.295 1 96.52 236 ASP A CA 1
ATOM 1830 C C . ASP A 1 236 ? -9.325 -17.721 -19.749 1 96.52 236 ASP A C 1
ATOM 1832 O O . ASP A 1 236 ? -8.543 -18.432 -20.385 1 96.52 236 ASP A O 1
ATOM 1836 N N . LYS A 1 237 ? -10.524 -18.049 -19.579 1 96.2 237 LYS A N 1
ATOM 1837 C CA . LYS A 1 237 ? -11.015 -19.395 -19.861 1 96.2 237 LYS A CA 1
ATOM 1838 C C . LYS A 1 237 ? -10.871 -19.734 -21.342 1 96.2 237 LYS A C 1
ATOM 1840 O O . LYS A 1 237 ? -10.46 -20.842 -21.693 1 96.2 237 LYS A O 1
ATOM 1845 N N . ASN A 1 238 ? -11.223 -18.804 -22.168 1 95.58 238 ASN A N 1
ATOM 1846 C CA . ASN A 1 238 ? -11.17 -19.053 -23.604 1 95.58 238 ASN A CA 1
ATOM 1847 C C . ASN A 1 238 ? -9.753 -19.388 -24.063 1 95.58 238 ASN A C 1
ATOM 1849 O O . ASN A 1 238 ? -9.561 -20.258 -24.914 1 95.58 238 ASN A O 1
ATOM 1853 N N . PHE A 1 239 ? -8.892 -18.756 -23.482 1 96.37 239 PHE A N 1
ATOM 1854 C CA . PHE A 1 239 ? -7.499 -19.013 -23.829 1 96.37 239 PHE A CA 1
ATOM 1855 C C . PHE A 1 239 ? -7.052 -20.372 -23.304 1 96.37 239 PHE A C 1
ATOM 1857 O O . PHE A 1 239 ? -6.415 -21.143 -24.025 1 96.37 239 PHE A O 1
ATOM 1864 N N . LEU A 1 240 ? -7.432 -20.726 -22.13 1 97.4 240 LEU A N 1
ATOM 1865 C CA . LEU A 1 240 ? -6.905 -21.913 -21.467 1 97.4 240 LEU A CA 1
ATOM 1866 C C . LEU A 1 240 ? -7.574 -23.176 -22.001 1 97.4 240 LEU A C 1
ATOM 1868 O O . LEU A 1 240 ? -7.043 -24.278 -21.845 1 97.4 240 LEU A O 1
ATOM 1872 N N . GLU A 1 241 ? -8.706 -23.009 -22.589 1 96.4 241 GLU A N 1
ATOM 1873 C CA . GLU A 1 241 ? -9.392 -24.159 -23.17 1 96.4 241 GLU A CA 1
ATOM 1874 C C . GLU A 1 241 ? -8.549 -24.813 -24.26 1 96.4 241 GLU A C 1
ATOM 1876 O O . GLU A 1 241 ? -8.723 -25.995 -24.562 1 96.4 241 GLU A O 1
ATOM 1881 N N . LYS A 1 242 ? -7.652 -24.08 -24.78 1 95.63 242 LYS A N 1
ATOM 1882 C CA . LYS A 1 242 ? -6.797 -24.582 -25.851 1 95.63 242 LYS A CA 1
ATOM 1883 C C . LYS A 1 242 ? -5.466 -25.087 -25.301 1 95.63 242 LYS A C 1
ATOM 1885 O O . LYS A 1 242 ? -4.58 -25.475 -26.065 1 95.63 242 LYS A O 1
ATOM 1890 N N . GLU A 1 243 ? -5.324 -25.065 -24.014 1 96.45 243 GLU A N 1
ATOM 1891 C CA . GLU A 1 243 ? -4.081 -25.449 -23.352 1 96.45 243 GLU A CA 1
ATOM 1892 C C . GLU A 1 243 ? -4.293 -26.649 -22.434 1 96.45 243 GLU A C 1
ATOM 1894 O O . GLU A 1 243 ? -5.431 -27.041 -22.169 1 96.45 243 GLU A O 1
ATOM 1899 N N . ARG A 1 244 ? -3.204 -27.287 -22.085 1 95.76 244 ARG A N 1
ATOM 1900 C CA . ARG A 1 244 ? -3.19 -28.372 -21.109 1 95.76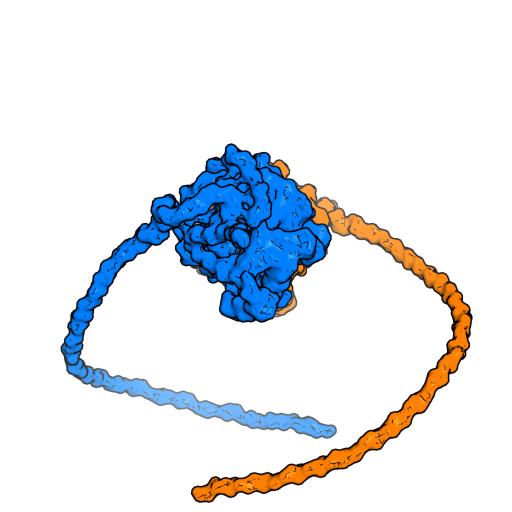 244 ARG A CA 1
ATOM 1901 C C . ARG A 1 244 ? -2.045 -28.199 -20.116 1 95.76 244 ARG A C 1
ATOM 1903 O O . ARG A 1 244 ? -0.98 -27.69 -20.47 1 95.76 244 ARG A O 1
ATOM 1910 N N . ALA A 1 245 ? -2.301 -28.628 -18.914 1 97.24 245 ALA A N 1
ATOM 1911 C CA . ALA A 1 245 ? -1.262 -28.621 -17.887 1 97.24 245 ALA A CA 1
ATOM 1912 C C . ALA A 1 245 ? -1.4 -29.825 -16.959 1 97.24 245 ALA A C 1
ATOM 1914 O O . ALA A 1 245 ? -2.473 -30.067 -16.401 1 97.24 245 ALA A O 1
ATOM 1915 N N . ASP A 1 246 ? -0.341 -30.543 -16.769 1 96.44 246 ASP A N 1
ATOM 1916 C CA . ASP A 1 246 ? -0.345 -31.701 -15.881 1 96.44 246 ASP A CA 1
ATOM 1917 C C . ASP A 1 246 ? -0.44 -31.272 -14.419 1 96.44 246 ASP A C 1
ATOM 1919 O O . ASP A 1 246 ? -1.139 -31.905 -13.625 1 96.44 246 ASP A O 1
ATOM 1923 N N . ILE A 1 247 ? 0.271 -30.272 -14.105 1 97.71 247 ILE A N 1
ATOM 1924 C CA . ILE A 1 247 ? 0.343 -29.741 -12.748 1 97.71 247 ILE A CA 1
ATOM 1925 C C . ILE A 1 247 ? -0.285 -28.35 -12.705 1 97.71 247 ILE A C 1
ATOM 1927 O O . ILE A 1 247 ? 0.032 -27.492 -13.532 1 97.71 247 ILE A O 1
ATOM 1931 N N . VAL A 1 248 ? -1.182 -28.135 -11.764 1 98.41 248 VAL A N 1
ATOM 1932 C CA . VAL A 1 248 ? -1.776 -26.817 -11.563 1 98.41 248 VAL A CA 1
ATOM 1933 C C . VAL A 1 248 ? -1.499 -26.337 -10.14 1 98.41 248 VAL A C 1
ATOM 1935 O O . VAL A 1 248 ? -1.867 -27.004 -9.171 1 98.41 248 VAL A O 1
ATOM 1938 N N . ILE A 1 249 ? -0.768 -25.252 -10.043 1 98.6 249 ILE A N 1
ATOM 1939 C CA . ILE A 1 249 ? -0.602 -24.569 -8.764 1 98.6 249 ILE A CA 1
ATOM 1940 C C . ILE A 1 249 ? -1.598 -23.416 -8.662 1 98.6 249 ILE A C 1
ATOM 1942 O O . ILE A 1 249 ? -1.535 -22.463 -9.442 1 98.6 249 ILE A O 1
ATOM 1946 N N . THR A 1 250 ? -2.511 -23.455 -7.706 1 98.3 250 THR A N 1
ATOM 1947 C CA . THR A 1 250 ? -3.552 -22.444 -7.563 1 98.3 250 THR A CA 1
ATOM 1948 C C . THR A 1 250 ? -4.11 -22.439 -6.142 1 98.3 250 THR A C 1
ATOM 1950 O O . THR A 1 250 ? -4.018 -23.442 -5.43 1 98.3 250 THR A O 1
ATOM 1953 N N . PRO A 1 251 ? -4.577 -21.279 -5.725 1 98.13 251 PRO A N 1
ATOM 1954 C CA . PRO A 1 251 ? -5.252 -21.305 -4.426 1 98.13 251 PRO A CA 1
ATOM 1955 C C . PRO A 1 251 ? -6.553 -22.104 -4.453 1 98.13 251 PRO A C 1
ATOM 1957 O O . PRO A 1 251 ? -7.278 -22.076 -5.451 1 98.13 251 PRO A O 1
ATOM 1960 N N . VAL A 1 252 ? -6.823 -22.784 -3.328 1 98.03 252 VAL A N 1
ATOM 1961 C CA . VAL A 1 252 ? -8.055 -23.563 -3.269 1 98.03 252 VAL A CA 1
ATOM 1962 C C . VAL A 1 252 ? -8.928 -23.062 -2.121 1 98.03 252 VAL A C 1
ATOM 1964 O O . VAL A 1 252 ? -10.066 -23.51 -1.957 1 98.03 252 VAL A O 1
ATOM 1967 N N . ILE A 1 253 ? -8.38 -22.241 -1.302 1 97.64 253 ILE A N 1
ATOM 1968 C CA . ILE A 1 253 ? -9.118 -21.554 -0.247 1 97.64 253 ILE A CA 1
ATOM 1969 C C . ILE A 1 253 ? -9.35 -20.098 -0.644 1 97.64 253 ILE A C 1
ATOM 1971 O O . ILE A 1 253 ? -8.403 -19.38 -0.975 1 97.64 253 ILE A O 1
ATOM 1975 N N . LYS A 1 254 ? -10.565 -19.669 -0.576 1 96.76 254 LYS A N 1
ATOM 1976 C CA . LYS A 1 254 ? -10.889 -18.292 -0.936 1 96.76 254 LYS A CA 1
ATOM 1977 C C . LYS A 1 254 ? -10.405 -17.316 0.132 1 96.76 254 LYS A C 1
ATOM 1979 O O . LYS A 1 254 ? -10.406 -17.638 1.322 1 96.76 254 LYS A O 1
ATOM 1984 N N . GLN A 1 255 ? -9.93 -16.225 -0.305 1 95.26 255 GLN A N 1
ATOM 1985 C CA . GLN A 1 255 ? -9.718 -15.065 0.555 1 95.26 255 GLN A CA 1
ATOM 1986 C C . GLN A 1 255 ? -10.641 -13.914 0.162 1 95.26 255 GLN A C 1
ATOM 1988 O O . GLN A 1 255 ? -10.579 -13.419 -0.965 1 95.26 255 GLN A O 1
ATOM 1993 N N . LEU A 1 256 ? -11.399 -13.484 1.165 1 94.28 256 LEU A N 1
ATOM 1994 C CA . LEU A 1 256 ? -12.479 -12.549 0.869 1 94.28 256 LEU A CA 1
ATOM 1995 C C . LEU A 1 256 ? -12.366 -11.297 1.732 1 94.28 256 LEU A C 1
ATOM 1997 O O . LEU A 1 256 ? -12.01 -11.38 2.91 1 94.28 256 LEU A O 1
ATOM 2001 N N . LEU A 1 257 ? -12.55 -10.167 1.089 1 88.87 257 LEU A N 1
ATOM 2002 C CA . LEU A 1 257 ? -12.901 -8.922 1.765 1 88.87 257 LEU A CA 1
ATOM 2003 C C . LEU A 1 257 ? -14.391 -8.629 1.626 1 88.87 257 LEU A C 1
ATOM 2005 O O . LEU A 1 257 ? -15.078 -9.255 0.815 1 88.87 257 LEU A O 1
ATOM 2009 N N . PRO A 1 258 ? -14.882 -7.756 2.461 1 82.44 258 PRO A N 1
ATOM 2010 C CA . PRO A 1 258 ? -16.294 -7.419 2.266 1 82.44 258 PRO A CA 1
ATOM 2011 C C . PRO A 1 258 ? -16.615 -7.034 0.824 1 82.44 258 PRO A C 1
ATOM 2013 O O . PRO A 1 258 ? -16.026 -6.093 0.286 1 82.44 258 PRO A O 1
ATOM 2016 N N . LYS A 1 259 ? -17.364 -7.821 0.09 1 78.87 259 LYS A N 1
ATOM 2017 C CA . LYS A 1 259 ? -17.897 -7.605 -1.251 1 78.87 259 LYS A CA 1
ATOM 2018 C C . LYS A 1 259 ? -16.803 -7.739 -2.306 1 78.87 259 LYS A C 1
ATOM 2020 O O . LYS A 1 259 ? -16.958 -7.263 -3.433 1 78.87 259 LYS A O 1
ATOM 2025 N N . PHE A 1 260 ? -15.683 -8.253 -1.836 1 84.22 260 PHE A N 1
ATOM 2026 C CA . PHE A 1 260 ? -14.578 -8.356 -2.781 1 84.22 260 PHE A CA 1
ATOM 2027 C C . PHE A 1 260 ? -13.85 -9.686 -2.62 1 84.22 260 PHE A C 1
ATOM 2029 O O . PHE A 1 260 ? -13.521 -10.088 -1.503 1 84.22 260 PHE A O 1
ATOM 2036 N N . THR A 1 261 ? -13.703 -10.382 -3.742 1 90.4 261 THR A N 1
ATOM 2037 C CA . THR A 1 261 ? -12.914 -11.608 -3.717 1 90.4 261 THR A CA 1
ATOM 2038 C C . THR A 1 261 ? -11.449 -11.315 -4.028 1 90.4 261 THR A C 1
ATOM 2040 O O . THR A 1 261 ? -11.11 -10.948 -5.155 1 90.4 261 THR A O 1
ATOM 2043 N N . LEU A 1 262 ? -10.64 -11.46 -3.07 1 91.34 262 LEU A N 1
ATOM 2044 C CA . LEU A 1 262 ? -9.21 -11.226 -3.241 1 91.34 262 LEU A CA 1
ATOM 2045 C C . LEU A 1 262 ? -8.546 -12.409 -3.938 1 91.34 262 LEU A C 1
ATOM 2047 O O . LEU A 1 262 ? -7.722 -12.223 -4.836 1 91.34 262 LEU A O 1
ATOM 2051 N N . VAL A 1 263 ? -8.869 -13.563 -3.503 1 94.96 263 VAL A N 1
ATOM 2052 C CA . VAL A 1 263 ? -8.345 -14.816 -4.036 1 94.96 263 VAL A CA 1
ATOM 2053 C C . VAL A 1 263 ? -9.484 -15.816 -4.223 1 94.96 263 VAL A C 1
ATOM 2055 O O . VAL A 1 263 ? -10.273 -16.046 -3.303 1 94.96 263 VAL A O 1
ATOM 2058 N N . SER A 1 264 ? -9.57 -16.335 -5.42 1 96.33 264 SER A N 1
ATOM 2059 C CA . SER A 1 264 ? -10.576 -17.351 -5.71 1 96.33 264 SER A CA 1
ATOM 2060 C C . SER A 1 264 ? -10.123 -18.728 -5.237 1 96.33 264 SER A C 1
ATOM 2062 O O . SER A 1 264 ? -8.992 -18.89 -4.774 1 96.33 264 SER A O 1
ATOM 2064 N N . GLY A 1 265 ? -11.021 -19.749 -5.27 1 97.3 265 GLY A N 1
ATOM 2065 C CA . GLY A 1 265 ? -10.773 -21.11 -4.823 1 97.3 265 GLY A CA 1
ATOM 2066 C C . GLY A 1 265 ? -11.985 -22.012 -4.955 1 97.3 265 GLY A C 1
ATOM 2067 O O . GLY A 1 265 ? -12.962 -21.656 -5.618 1 97.3 265 GLY A O 1
ATOM 2068 N N . GLN A 1 266 ? -11.796 -23.184 -4.381 1 98 266 GLN A N 1
ATOM 2069 C CA . GLN A 1 266 ? -12.869 -24.172 -4.334 1 98 266 GLN A CA 1
ATOM 2070 C C . GLN A 1 266 ? -13.414 -24.459 -5.73 1 98 266 GLN A C 1
ATOM 2072 O O . GLN A 1 266 ? -12.686 -24.941 -6.6 1 98 266 GLN A O 1
ATOM 2077 N N . GLU A 1 267 ? -14.666 -24.051 -6.067 1 98.28 267 GLU A N 1
ATOM 2078 C CA . GLU A 1 267 ? -15.284 -24.366 -7.352 1 98.28 267 GLU A CA 1
ATOM 2079 C C . GLU A 1 267 ? -14.483 -23.776 -8.509 1 98.28 267 GLU A C 1
ATOM 2081 O O . GLU A 1 267 ? -14.366 -24.395 -9.569 1 98.28 267 GLU A O 1
ATOM 2086 N N . ASP A 1 268 ? -13.996 -22.603 -8.253 1 98.21 268 ASP A N 1
ATOM 2087 C CA . ASP A 1 268 ? -13.213 -21.955 -9.301 1 98.21 268 ASP A CA 1
ATOM 2088 C C . ASP A 1 268 ? -11.95 -22.754 -9.615 1 98.21 268 ASP A C 1
ATOM 2090 O O . ASP A 1 268 ? -11.562 -22.879 -10.779 1 98.21 268 ASP A O 1
ATOM 2094 N N . ALA A 1 269 ? -11.35 -23.26 -8.619 1 98.54 269 ALA A N 1
ATOM 2095 C CA . ALA A 1 269 ? -10.144 -24.065 -8.794 1 98.54 269 ALA A CA 1
ATOM 2096 C C . ALA A 1 269 ? -10.462 -25.386 -9.489 1 98.54 269 ALA A C 1
ATOM 2098 O O . ALA A 1 269 ? -9.668 -25.877 -10.295 1 98.54 269 ALA A O 1
ATOM 2099 N N . VAL A 1 270 ? -11.606 -25.982 -9.181 1 98.66 270 VAL A N 1
ATOM 2100 C CA . VAL A 1 270 ? -12.035 -27.205 -9.851 1 98.66 270 VAL A CA 1
ATOM 2101 C C . VAL A 1 270 ? -12.243 -26.935 -11.339 1 98.66 270 VAL A C 1
ATOM 2103 O O . VAL A 1 270 ? -11.804 -27.717 -12.186 1 98.66 270 VAL A O 1
ATOM 2106 N N . LYS A 1 271 ? -12.895 -25.86 -11.602 1 98.51 271 LYS A N 1
ATOM 2107 C CA . LYS A 1 271 ? -13.126 -25.488 -12.995 1 98.51 271 LYS A CA 1
ATOM 2108 C C . LYS A 1 271 ? -11.807 -25.306 -13.741 1 98.51 271 LYS A C 1
ATOM 2110 O O . LYS A 1 271 ? -11.666 -25.754 -14.881 1 98.51 271 LYS A O 1
ATOM 2115 N N . LEU A 1 272 ? -10.929 -24.651 -13.101 1 98.6 272 LEU A N 1
ATOM 2116 C CA . LEU A 1 272 ? -9.613 -24.444 -13.696 1 98.6 272 LEU A CA 1
ATOM 2117 C C . LEU A 1 272 ? -8.936 -25.778 -13.994 1 98.6 272 LEU A C 1
ATOM 2119 O O . LEU A 1 272 ? -8.392 -25.973 -15.083 1 98.6 272 LEU A O 1
ATOM 2123 N N . ALA A 1 273 ? -8.921 -26.672 -13.047 1 98.29 273 ALA A N 1
ATOM 2124 C CA . ALA A 1 273 ? -8.335 -27.998 -13.223 1 98.29 273 ALA A CA 1
ATOM 2125 C C . ALA A 1 273 ? -8.984 -28.734 -14.391 1 98.29 273 ALA A C 1
ATOM 2127 O O . ALA A 1 273 ? -8.302 -29.415 -15.161 1 98.29 273 ALA A O 1
ATOM 2128 N N . LYS A 1 274 ? -10.276 -28.587 -14.486 1 98.01 274 LYS A N 1
ATOM 2129 C CA . LYS A 1 274 ? -11.017 -29.233 -15.565 1 98.01 274 LYS A CA 1
ATOM 2130 C C . LYS A 1 274 ? -10.609 -28.671 -16.924 1 98.01 274 LYS A C 1
ATOM 2132 O O . LYS A 1 274 ? -10.346 -29.428 -17.861 1 98.01 274 LYS A O 1
ATOM 2137 N N . VAL A 1 275 ? -10.575 -27.351 -16.994 1 98.18 275 VAL A N 1
ATOM 2138 C CA . VAL A 1 275 ? -10.251 -26.668 -18.242 1 98.18 275 VAL A CA 1
ATOM 2139 C C . VAL A 1 275 ? -8.866 -27.096 -18.721 1 98.18 275 VAL A C 1
ATOM 2141 O O . VAL A 1 275 ? -8.649 -27.288 -19.92 1 98.18 275 VAL A O 1
ATOM 2144 N N . LEU A 1 276 ? -7.946 -27.417 -17.816 1 98.21 276 LEU A N 1
ATOM 2145 C CA . LEU A 1 276 ? -6.553 -27.68 -18.157 1 98.21 276 LEU A CA 1
ATOM 2146 C C . LEU A 1 276 ? -6.273 -29.179 -18.182 1 98.21 276 LEU A C 1
ATOM 2148 O O . LEU A 1 276 ? -5.159 -29.602 -18.499 1 98.21 276 LEU A O 1
ATOM 2152 N N . ASN A 1 277 ? -7.271 -30.003 -17.829 1 96.69 277 ASN A N 1
ATOM 2153 C CA . ASN A 1 277 ? -7.102 -31.448 -17.728 1 96.69 277 ASN A CA 1
ATOM 2154 C C . ASN A 1 277 ? -5.944 -31.813 -16.804 1 96.69 277 ASN A C 1
ATOM 2156 O O . ASN A 1 277 ? -5.048 -32.566 -17.191 1 96.69 277 ASN A O 1
ATOM 2160 N N . ALA A 1 278 ? -5.992 -31.299 -15.602 1 97.32 278 ALA A N 1
ATOM 2161 C CA . ALA A 1 278 ? -4.897 -31.428 -14.644 1 97.32 278 ALA A CA 1
ATOM 2162 C C . ALA A 1 278 ? -4.814 -32.85 -14.095 1 97.32 278 ALA A C 1
ATOM 2164 O O . ALA A 1 278 ? -5.84 -33.477 -13.822 1 97.32 278 AL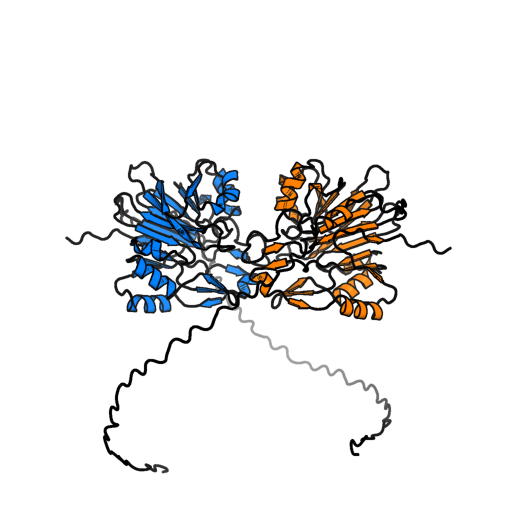A A O 1
ATOM 2165 N N . ARG A 1 279 ? -3.632 -33.339 -13.866 1 96.31 279 ARG A N 1
ATOM 2166 C CA . ARG A 1 279 ? -3.393 -34.602 -13.174 1 96.31 279 ARG A CA 1
ATOM 2167 C C . ARG A 1 279 ? -3.102 -34.369 -11.695 1 96.31 279 ARG A C 1
ATOM 2169 O O . ARG A 1 279 ? -3.491 -35.174 -10.846 1 96.31 279 ARG A O 1
ATOM 2176 N N . PHE A 1 280 ? -2.393 -33.284 -11.464 1 96.88 280 PHE A N 1
ATOM 2177 C CA . PHE A 1 280 ? -2.014 -32.922 -10.103 1 96.88 280 PHE A CA 1
ATOM 2178 C C . PHE A 1 280 ? -2.432 -31.491 -9.788 1 96.88 280 PHE A C 1
ATOM 2180 O O . PHE A 1 280 ? -2.257 -30.591 -10.612 1 96.88 280 PHE A O 1
ATOM 2187 N N . ILE A 1 281 ? -2.987 -31.286 -8.67 1 98.18 281 ILE A N 1
ATOM 2188 C CA . ILE A 1 281 ? -3.215 -29.944 -8.146 1 98.18 281 ILE A CA 1
ATOM 2189 C C . ILE A 1 281 ? -2.347 -29.719 -6.91 1 98.18 281 ILE A C 1
ATOM 2191 O O . ILE A 1 281 ? -2.354 -30.531 -5.982 1 98.18 281 ILE A O 1
ATOM 2195 N N . VAL A 1 282 ? -1.584 -28.721 -6.943 1 98.17 282 VAL A N 1
ATOM 2196 C CA . VAL A 1 282 ? -0.785 -28.293 -5.8 1 98.17 282 VAL A CA 1
ATOM 2197 C C . VAL A 1 282 ? -1.405 -27.045 -5.174 1 98.17 282 VAL A C 1
ATOM 2199 O O . VAL A 1 282 ? -1.251 -25.939 -5.697 1 98.17 282 VAL A O 1
ATOM 2202 N N . PRO A 1 283 ? -2.07 -27.197 -4.078 1 97.74 283 PRO A N 1
ATOM 2203 C CA . PRO A 1 283 ? -2.753 -26.047 -3.482 1 97.74 283 PRO A CA 1
ATOM 2204 C C . PRO A 1 283 ? -1.783 -24.98 -2.979 1 97.74 283 PRO A C 1
ATOM 2206 O O . PRO A 1 283 ? -0.81 -25.3 -2.291 1 97.74 283 PRO A O 1
ATOM 2209 N N . MET A 1 284 ? -2.08 -23.776 -3.365 1 96.08 284 MET A N 1
ATOM 2210 C CA . MET A 1 284 ? -1.343 -22.633 -2.832 1 96.08 284 MET A CA 1
ATOM 2211 C C . MET A 1 284 ? -1.966 -22.143 -1.529 1 96.08 284 MET A C 1
ATOM 2213 O O . MET A 1 284 ? -3.188 -22.016 -1.43 1 96.08 284 MET A O 1
ATOM 2217 N N . LYS A 1 285 ? -1.13 -21.888 -0.579 1 90.63 285 LYS A N 1
ATOM 2218 C CA . LYS A 1 285 ? -1.582 -21.384 0.715 1 90.63 285 LYS A CA 1
ATOM 2219 C C . LYS A 1 285 ? -1.165 -19.93 0.914 1 90.63 285 LYS A C 1
ATOM 2221 O O . LYS A 1 285 ? -0.525 -19.593 1.913 1 90.63 285 LYS A O 1
ATOM 2226 N N . ASN A 1 286 ? -1.549 -19.119 0.043 1 89.82 286 ASN A N 1
ATOM 2227 C CA . ASN A 1 286 ? -1.035 -17.755 -0.021 1 89.82 286 ASN A CA 1
ATOM 2228 C C . ASN A 1 286 ? -1.513 -16.92 1.163 1 89.82 286 ASN A C 1
ATOM 2230 O O . ASN A 1 286 ? -0.91 -15.895 1.489 1 89.82 286 ASN A O 1
ATOM 2234 N N . GLY A 1 287 ? -2.583 -17.301 1.794 1 88.33 287 GLY A N 1
ATOM 2235 C CA . GLY A 1 287 ? -3.091 -16.571 2.945 1 88.33 287 GLY A CA 1
ATOM 2236 C C . GLY A 1 287 ? -2.546 -17.085 4.265 1 88.33 287 GLY A C 1
ATOM 2237 O O . GLY A 1 287 ? -2.834 -16.521 5.323 1 88.33 287 GLY A O 1
ATOM 2238 N N . ASP A 1 288 ? -1.74 -18.109 4.16 1 92.17 288 ASP A N 1
ATOM 2239 C CA . ASP A 1 288 ? -1.251 -18.756 5.374 1 92.17 288 ASP A CA 1
ATOM 2240 C C . ASP A 1 288 ? 0.019 -18.078 5.885 1 92.17 288 ASP A C 1
ATOM 2242 O O . ASP A 1 288 ? 1.088 -18.691 5.914 1 92.17 288 ASP A O 1
ATOM 2246 N N . LEU A 1 289 ? -0.056 -16.82 6.231 1 96.16 289 LEU A N 1
ATOM 2247 C CA . LEU A 1 289 ? 0.987 -15.986 6.816 1 96.16 289 LEU A CA 1
ATOM 2248 C C . LEU A 1 289 ? 0.574 -15.487 8.197 1 96.16 289 LEU A C 1
ATOM 2250 O O . LEU A 1 289 ? -0.613 -15.491 8.533 1 96.16 289 LEU A O 1
ATOM 2254 N N . ASP A 1 290 ? 1.56 -15.121 9.011 1 96.69 290 ASP A N 1
ATOM 2255 C CA . ASP A 1 290 ? 1.279 -14.434 10.268 1 96.69 290 ASP A CA 1
ATOM 2256 C C . ASP A 1 290 ? 0.995 -12.952 10.032 1 96.69 290 ASP A C 1
ATOM 2258 O O . ASP A 1 290 ? 1.916 -12.134 10.014 1 96.69 290 ASP A O 1
ATOM 2262 N N . SER A 1 291 ? -0.299 -12.707 9.831 1 94.97 291 SER A N 1
ATOM 2263 C CA . SER A 1 291 ? -0.659 -11.367 9.38 1 94.97 291 SER A CA 1
ATOM 2264 C C . SER A 1 291 ? -1.321 -10.567 10.497 1 94.97 291 SER A C 1
ATOM 2266 O O . SER A 1 291 ? -2.014 -11.131 11.346 1 94.97 291 SER A O 1
ATOM 2268 N N . LYS A 1 292 ? -1.088 -9.291 10.527 1 92.1 292 LYS A N 1
ATOM 2269 C CA . LYS A 1 292 ? -1.697 -8.326 11.437 1 92.1 292 LYS A CA 1
ATOM 2270 C C . LYS A 1 292 ? -2.073 -7.041 10.705 1 92.1 292 LYS A C 1
ATOM 2272 O O . LYS A 1 292 ? -1.693 -6.846 9.548 1 92.1 292 LYS A O 1
ATOM 2277 N N . GLY A 1 293 ? -2.896 -6.206 11.406 1 89.57 293 GLY A N 1
ATOM 2278 C CA . GLY A 1 293 ? -3.365 -4.965 10.811 1 89.57 293 GLY A CA 1
ATOM 2279 C C . GLY A 1 293 ? -4.843 -4.987 10.471 1 89.57 293 GLY A C 1
ATOM 2280 O O . GLY A 1 293 ? -5.492 -6.031 10.569 1 89.57 293 GLY A O 1
ATOM 2281 N N . PHE A 1 294 ? -5.373 -3.886 10.057 1 88.59 294 PHE A N 1
ATOM 2282 C CA . PHE A 1 294 ? -6.802 -3.703 9.831 1 88.59 294 PHE A CA 1
ATOM 2283 C C . PHE A 1 294 ? -7.305 -4.651 8.749 1 88.59 294 PHE A C 1
ATOM 2285 O O . PHE A 1 294 ? -8.312 -5.336 8.936 1 88.59 294 PHE A O 1
ATOM 2292 N N . LEU A 1 295 ? -6.551 -4.662 7.632 1 89.65 295 LEU A N 1
ATOM 2293 C CA . LEU A 1 295 ? -6.992 -5.494 6.518 1 89.65 295 LEU A CA 1
ATOM 2294 C C . LEU A 1 295 ? -6.95 -6.971 6.893 1 89.65 295 LEU A C 1
ATOM 2296 O O . LEU A 1 295 ? -7.84 -7.737 6.516 1 89.65 295 LEU A O 1
ATOM 2300 N N . ALA A 1 296 ? -5.842 -7.343 7.571 1 90.87 296 ALA A N 1
ATOM 2301 C CA . ALA A 1 296 ? -5.728 -8.729 8.017 1 90.87 296 ALA A CA 1
ATOM 2302 C C . ALA A 1 296 ? -6.913 -9.124 8.893 1 90.87 296 ALA A C 1
ATOM 2304 O O . ALA A 1 296 ? -7.353 -10.276 8.872 1 90.87 296 ALA A O 1
ATOM 2305 N N . SER A 1 297 ? -7.46 -8.196 9.573 1 90.1 297 SER A N 1
ATOM 2306 C CA . SER A 1 297 ? -8.527 -8.467 10.53 1 90.1 297 SER A CA 1
ATOM 2307 C C . SER A 1 297 ? -9.865 -8.666 9.825 1 90.1 297 SER A C 1
ATOM 2309 O O . SER A 1 297 ? -10.793 -9.244 10.395 1 90.1 297 SER A O 1
ATOM 2311 N N . ILE A 1 298 ? -10 -8.228 8.671 1 90.06 298 ILE A N 1
ATOM 2312 C CA . ILE A 1 298 ? -11.316 -8.298 8.045 1 90.06 298 ILE A CA 1
ATOM 2313 C C . ILE A 1 298 ? -11.287 -9.301 6.894 1 90.06 298 ILE A C 1
ATOM 2315 O O . ILE A 1 298 ? -12.329 -9.625 6.319 1 90.06 298 ILE A O 1
ATOM 2319 N N . VAL A 1 299 ? -10.117 -9.715 6.487 1 92.36 299 VAL A N 1
ATOM 2320 C CA . VAL A 1 299 ? -10.03 -10.763 5.475 1 92.36 299 VAL A CA 1
ATOM 2321 C C . VAL A 1 299 ? -10.618 -12.061 6.023 1 92.36 299 VAL A C 1
ATOM 2323 O O . VAL A 1 299 ? -10.302 -12.469 7.143 1 92.36 299 VAL A O 1
ATOM 2326 N N . GLN A 1 300 ? -11.458 -12.724 5.262 1 93.85 300 GLN A N 1
ATOM 2327 C CA . GLN A 1 300 ? -12.091 -13.979 5.653 1 93.85 300 GLN A CA 1
ATOM 2328 C C . GLN A 1 300 ? -11.735 -15.101 4.682 1 93.85 300 GLN A C 1
ATOM 2330 O O . GLN A 1 300 ? -11.682 -14.885 3.47 1 93.85 300 GLN A O 1
ATOM 2335 N N . SER A 1 301 ? -11.508 -16.217 5.269 1 95.54 301 SER A N 1
ATOM 2336 C CA . SER A 1 301 ? -11.263 -17.398 4.447 1 95.54 301 SER A CA 1
ATOM 2337 C C . SER A 1 301 ? -12.535 -18.22 4.267 1 95.54 301 SER A C 1
ATOM 2339 O O . SER A 1 301 ? -13.326 -18.361 5.202 1 95.54 301 SER A O 1
ATOM 2341 N N . GLU A 1 302 ? -12.719 -18.707 3.099 1 96.31 302 GLU A N 1
ATOM 2342 C CA . GLU A 1 302 ? -13.832 -19.605 2.803 1 96.31 302 GLU A CA 1
ATOM 2343 C C . GLU A 1 302 ? -13.345 -20.887 2.134 1 96.31 302 GLU A C 1
ATOM 2345 O O . GLU A 1 302 ? -12.604 -20.837 1.149 1 96.31 302 GLU A O 1
ATOM 2350 N N . GLY A 1 303 ? -13.738 -22.005 2.73 1 97.03 303 GLY A N 1
ATOM 2351 C CA . GLY A 1 303 ? -13.325 -23.308 2.233 1 97.03 303 GLY A CA 1
ATOM 2352 C C . GLY A 1 303 ? -12.101 -23.856 2.941 1 97.03 303 GLY A C 1
ATOM 2353 O O . GLY A 1 303 ? -11.444 -23.141 3.7 1 97.03 303 GLY A O 1
ATOM 2354 N N . THR A 1 304 ? -11.862 -25.16 2.778 1 97.01 304 THR A N 1
ATOM 2355 C CA . THR A 1 304 ? -10.702 -25.874 3.301 1 97.01 304 THR A CA 1
ATOM 2356 C C . THR A 1 304 ? -10.097 -26.778 2.231 1 97.01 304 THR A C 1
ATOM 2358 O O . THR A 1 304 ? -10.672 -26.945 1.153 1 97.01 304 THR A O 1
ATOM 2361 N N . ILE A 1 305 ? -8.939 -27.291 2.561 1 97.31 305 ILE A N 1
ATOM 2362 C CA . ILE A 1 305 ? -8.33 -28.265 1.661 1 97.31 305 ILE A CA 1
ATOM 2363 C C . ILE A 1 305 ? -9.236 -29.487 1.534 1 97.31 305 ILE A C 1
ATOM 2365 O O . ILE A 1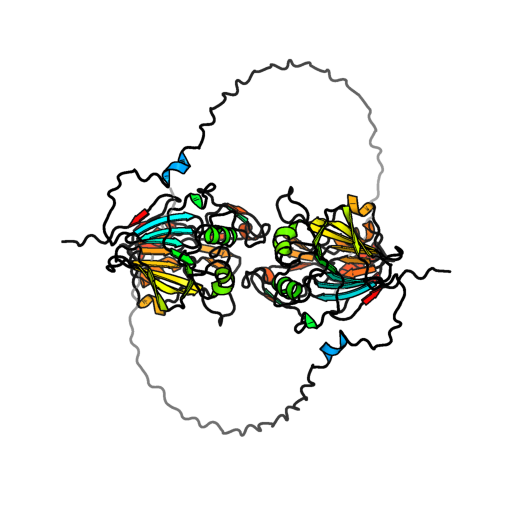 305 ? -9.42 -30.019 0.437 1 97.31 305 ILE A O 1
ATOM 2369 N N . GLU A 1 306 ? -9.85 -29.873 2.609 1 97.8 306 GLU A N 1
ATOM 2370 C CA . GLU A 1 306 ? -10.711 -31.051 2.627 1 97.8 306 GLU A CA 1
ATOM 2371 C C . GLU A 1 306 ? -11.966 -30.83 1.787 1 97.8 306 GLU A C 1
ATOM 2373 O O . GLU A 1 306 ? -12.358 -31.7 1.006 1 97.8 306 GLU A O 1
ATOM 2378 N N . SER A 1 307 ? -12.576 -29.665 2.017 1 98.18 307 SER A N 1
ATOM 2379 C CA . SER A 1 307 ? -13.761 -29.383 1.214 1 98.18 307 SER A CA 1
ATOM 2380 C C . SER A 1 307 ? -13.419 -29.317 -0.271 1 98.18 307 SER A C 1
ATOM 2382 O O . SER A 1 307 ? -14.223 -29.717 -1.116 1 98.18 307 SER A O 1
ATOM 2384 N N . PHE A 1 308 ? -12.293 -28.8 -0.589 1 98.3 308 PHE A N 1
ATOM 2385 C CA . PHE A 1 308 ? -11.846 -28.76 -1.977 1 98.3 308 PHE A CA 1
ATOM 2386 C C . PHE A 1 308 ? -11.681 -30.169 -2.533 1 98.3 308 PHE A C 1
ATOM 2388 O O . PHE A 1 308 ? -12.116 -30.455 -3.651 1 98.3 308 PHE A O 1
ATOM 2395 N N . LYS A 1 309 ? -11.009 -31.062 -1.824 1 98.2 309 LYS A N 1
ATOM 2396 C CA . LYS A 1 309 ? -10.821 -32.443 -2.259 1 98.2 309 LYS A CA 1
ATOM 2397 C C . LYS A 1 309 ? -12.161 -33.116 -2.544 1 98.2 309 LYS A C 1
ATOM 2399 O O . LYS A 1 309 ? -12.283 -33.887 -3.498 1 98.2 309 LYS A O 1
ATOM 2404 N N . GLU A 1 310 ? -13.086 -32.846 -1.72 1 98.18 310 GLU A N 1
ATOM 2405 C CA . GLU A 1 310 ? -14.419 -33.403 -1.929 1 98.18 310 GLU A CA 1
ATOM 2406 C C . GLU A 1 310 ? -15.023 -32.913 -3.242 1 98.18 310 GLU A C 1
ATOM 2408 O O . GLU A 1 310 ? -15.572 -33.704 -4.012 1 98.18 310 GLU A O 1
ATOM 2413 N N . LEU A 1 311 ? -14.919 -31.637 -3.436 1 98.2 311 LEU A N 1
ATOM 2414 C CA . LEU A 1 311 ? -15.419 -31.061 -4.68 1 98.2 311 LEU A CA 1
ATOM 2415 C C . LEU A 1 311 ? -14.704 -31.663 -5.884 1 98.2 311 LEU A C 1
ATOM 2417 O O . LEU A 1 311 ? -15.341 -32.002 -6.884 1 98.2 311 LEU A O 1
ATOM 2421 N N . LEU A 1 312 ? -13.389 -31.775 -5.764 1 98.15 312 LEU A N 1
ATOM 2422 C CA . LEU A 1 312 ? -12.551 -32.265 -6.854 1 98.15 312 LEU A CA 1
ATOM 2423 C C . LEU A 1 312 ? -12.892 -33.713 -7.192 1 98.15 312 LEU A C 1
ATOM 2425 O O . LEU A 1 312 ? -12.963 -34.08 -8.367 1 98.15 312 LEU A O 1
ATOM 2429 N N . SER A 1 313 ? -13.09 -34.568 -6.18 1 97.24 313 SER A N 1
ATOM 2430 C CA . SER A 1 313 ? -13.348 -35.992 -6.367 1 97.24 313 SER A CA 1
ATOM 2431 C C . SER A 1 313 ? -14.643 -36.222 -7.138 1 97.24 313 SER A C 1
ATOM 2433 O O . SER A 1 313 ? -14.763 -37.197 -7.884 1 97.24 313 SER A O 1
ATOM 2435 N N . LYS A 1 314 ? -15.546 -35.388 -6.997 1 97.27 314 LYS A N 1
ATOM 2436 C CA . LYS A 1 314 ? -16.828 -35.502 -7.686 1 97.27 314 LYS A CA 1
ATOM 2437 C C . LYS A 1 314 ? -16.685 -35.177 -9.17 1 97.27 314 LYS A C 1
ATOM 2439 O O . LYS A 1 314 ? -17.319 -35.812 -10.014 1 97.27 314 LYS A O 1
ATOM 2444 N N . GLU A 1 315 ? -15.857 -34.238 -9.444 1 97.13 315 GLU A N 1
ATOM 2445 C CA . GLU A 1 315 ? -15.781 -33.73 -10.811 1 97.13 315 GLU A CA 1
ATOM 2446 C C . GLU A 1 315 ? -14.61 -34.354 -11.566 1 97.13 315 GLU A C 1
ATOM 2448 O O . GLU A 1 315 ? -14.695 -34.581 -12.775 1 97.13 315 GLU A O 1
ATOM 2453 N N . LEU A 1 316 ? -13.525 -34.544 -10.872 1 97.03 316 LEU A N 1
ATOM 2454 C CA . LEU A 1 316 ? -12.292 -35.063 -11.454 1 97.03 316 LEU A CA 1
ATOM 2455 C C . LEU A 1 316 ? -11.679 -36.137 -10.561 1 97.03 316 LEU A C 1
ATOM 2457 O O . LEU A 1 316 ? -10.615 -35.929 -9.974 1 97.03 316 LEU A O 1
ATOM 2461 N N . PRO A 1 317 ? -12.189 -37.29 -10.577 1 95.18 317 PRO A N 1
ATOM 2462 C CA . PRO A 1 317 ? -11.78 -38.326 -9.626 1 95.18 317 PRO A CA 1
ATOM 2463 C C . PRO A 1 317 ? -10.346 -38.8 -9.851 1 95.18 317 PRO A C 1
ATOM 2465 O O . PRO A 1 317 ? -9.726 -39.357 -8.941 1 95.18 317 PRO A O 1
ATOM 2468 N N . ASN A 1 318 ? -9.82 -38.594 -11.007 1 95.16 318 ASN A N 1
ATOM 2469 C CA . ASN A 1 318 ? -8.488 -39.107 -11.308 1 95.16 318 ASN A CA 1
ATOM 2470 C C . ASN A 1 318 ? -7.41 -38.062 -11.036 1 95.16 318 ASN A C 1
ATOM 2472 O O . ASN A 1 318 ? -6.22 -38.329 -11.216 1 95.16 318 ASN A O 1
ATOM 2476 N N . THR A 1 319 ? -7.809 -36.876 -10.637 1 96.62 319 THR A N 1
ATOM 2477 C CA . THR A 1 319 ? -6.861 -35.814 -10.32 1 96.62 319 THR A CA 1
ATOM 2478 C C . THR A 1 319 ? -6.41 -35.908 -8.865 1 96.62 319 THR A C 1
ATOM 2480 O O . THR A 1 319 ? -7.228 -36.129 -7.969 1 96.62 319 THR A O 1
ATOM 2483 N N . GLU A 1 320 ? -5.147 -35.775 -8.637 1 95.98 320 GLU A N 1
ATOM 2484 C CA . GLU A 1 320 ? -4.58 -35.911 -7.298 1 95.98 320 GLU A CA 1
ATOM 2485 C C . GLU A 1 320 ? -4.221 -34.549 -6.71 1 95.98 320 GLU A C 1
ATOM 2487 O O . GLU A 1 320 ? -3.675 -33.691 -7.407 1 95.98 320 GLU A O 1
ATOM 2492 N N . VAL A 1 321 ? -4.558 -34.335 -5.473 1 97.67 321 VAL A N 1
ATOM 2493 C CA . VAL A 1 321 ? -4.124 -33.153 -4.736 1 97.67 321 VAL A CA 1
ATOM 2494 C C . VAL A 1 321 ? -2.827 -33.456 -3.99 1 97.67 321 VAL A C 1
ATOM 2496 O O . VAL A 1 321 ? -2.771 -34.387 -3.183 1 97.67 321 VAL A O 1
ATOM 2499 N N . VAL A 1 322 ? -1.8 -32.71 -4.279 1 96.83 322 VAL A N 1
ATOM 2500 C CA . VAL A 1 322 ? -0.508 -32.886 -3.624 1 96.83 322 VAL A CA 1
ATOM 2501 C C . VAL A 1 322 ? -0.169 -31.641 -2.807 1 96.83 322 VAL A C 1
ATOM 2503 O O . VAL A 1 322 ? 0.201 -30.606 -3.367 1 96.83 322 VAL A O 1
ATOM 2506 N N . GLU A 1 323 ? -0.194 -31.696 -1.534 1 96.74 323 GLU A N 1
ATOM 2507 C CA . GLU A 1 323 ? -0.003 -30.549 -0.651 1 96.74 323 GLU A CA 1
ATOM 2508 C C . GLU A 1 323 ? 1.477 -30.312 -0.367 1 96.74 323 GLU A C 1
ATOM 2510 O O . GLU A 1 323 ? 2.171 -31.205 0.126 1 96.74 323 GLU A O 1
ATOM 2515 N N . PRO A 1 324 ? 1.88 -29.185 -0.62 1 96.72 324 PRO A N 1
ATOM 2516 C CA . PRO A 1 324 ? 3.29 -28.92 -0.328 1 96.72 324 PRO A CA 1
ATOM 2517 C C . PRO A 1 324 ? 3.536 -28.581 1.14 1 96.72 324 PRO A C 1
ATOM 2519 O O . PRO A 1 324 ? 2.663 -28.013 1.801 1 96.72 324 PRO A O 1
ATOM 2522 N N . THR A 1 325 ? 4.703 -28.966 1.627 1 96.57 325 THR A N 1
ATOM 2523 C CA . THR A 1 325 ? 5.229 -28.542 2.92 1 96.57 325 THR A CA 1
ATOM 2524 C C . THR A 1 325 ? 6.275 -27.444 2.745 1 96.57 325 THR A C 1
ATOM 2526 O O . THR A 1 325 ? 7.21 -27.591 1.955 1 96.57 325 THR A O 1
ATOM 2529 N N . PRO A 1 326 ? 6.077 -26.356 3.425 1 97.11 326 PRO A N 1
ATOM 2530 C CA . PRO A 1 326 ? 7.031 -25.258 3.248 1 97.11 326 PRO A CA 1
ATOM 2531 C C . PRO A 1 326 ? 8.482 -25.704 3.417 1 97.11 326 PRO A C 1
ATOM 2533 O O . PRO A 1 326 ? 8.82 -26.35 4.412 1 97.11 326 PRO A O 1
ATOM 2536 N N . GLY A 1 327 ? 9.269 -25.394 2.441 1 96.68 327 GLY A N 1
ATOM 2537 C CA . GLY A 1 327 ? 10.703 -25.625 2.509 1 96.68 327 GLY A CA 1
ATOM 2538 C C . GLY A 1 327 ? 11.101 -27.03 2.101 1 96.68 327 GLY A C 1
ATOM 2539 O O . GLY A 1 327 ? 12.29 -27.334 1.978 1 96.68 327 GLY A O 1
ATOM 2540 N N . VAL A 1 328 ? 10.15 -27.912 1.871 1 96.94 328 VAL A N 1
ATOM 2541 C CA . VAL A 1 328 ? 10.43 -29.296 1.503 1 96.94 328 VAL A CA 1
ATOM 2542 C C . VAL A 1 328 ? 10.125 -29.51 0.022 1 96.94 328 VAL A C 1
ATOM 2544 O O . VAL A 1 328 ? 9.01 -29.247 -0.433 1 96.94 328 VAL A O 1
ATOM 2547 N N . PRO A 1 329 ? 11.095 -29.972 -0.697 1 96.24 329 PRO A N 1
ATOM 2548 C CA . PRO A 1 329 ? 10.854 -30.205 -2.122 1 96.24 329 PRO A CA 1
ATOM 2549 C C . PRO A 1 329 ? 9.752 -31.231 -2.375 1 96.24 329 PRO A C 1
ATOM 2551 O O . PRO A 1 329 ? 9.689 -32.256 -1.691 1 96.24 329 PRO A O 1
ATOM 2554 N N . LEU A 1 330 ? 8.89 -30.928 -3.27 1 96.36 330 LEU A N 1
ATOM 2555 C CA . LEU A 1 330 ? 7.847 -31.808 -3.784 1 96.36 330 LEU A CA 1
ATOM 2556 C C . LEU A 1 330 ? 8.173 -32.271 -5.199 1 96.36 330 LEU A C 1
ATOM 2558 O O . LEU A 1 330 ? 8.201 -31.463 -6.13 1 96.36 330 LEU A O 1
ATOM 2562 N N . ASP A 1 331 ? 8.371 -33.567 -5.373 1 93.17 331 ASP A N 1
ATOM 2563 C CA . ASP A 1 331 ? 8.715 -34.113 -6.682 1 93.17 331 ASP A CA 1
ATOM 2564 C C . ASP A 1 331 ? 7.472 -34.616 -7.412 1 93.17 331 ASP A C 1
ATOM 2566 O O . ASP A 1 331 ? 6.684 -35.381 -6.852 1 93.17 331 ASP A O 1
ATOM 2570 N N . VAL A 1 332 ? 7.294 -34.122 -8.551 1 89.56 332 VAL A N 1
ATOM 2571 C CA . VAL A 1 332 ? 6.229 -34.614 -9.418 1 89.56 332 VAL A CA 1
ATOM 2572 C C . VAL A 1 332 ? 6.833 -35.308 -10.637 1 89.56 332 VAL A C 1
ATOM 2574 O O . VAL A 1 332 ? 7.418 -34.654 -11.504 1 89.56 332 VAL A O 1
ATOM 2577 N N . PRO A 1 333 ? 6.744 -36.614 -10.732 1 80.79 333 PRO A N 1
ATOM 2578 C CA . PRO A 1 333 ? 7.358 -37.373 -11.824 1 80.79 333 PRO A CA 1
ATOM 2579 C C . PRO A 1 333 ? 6.541 -37.319 -13.113 1 80.79 333 PRO A C 1
ATOM 2581 O O . PRO A 1 333 ? 5.335 -37.061 -13.073 1 80.79 333 PRO A O 1
ATOM 2584 N N . PRO A 1 334 ? 7.255 -37.477 -14.221 1 78.81 334 PRO A N 1
ATOM 2585 C CA . PRO A 1 334 ? 6.512 -37.61 -15.476 1 78.81 334 PRO A CA 1
ATOM 2586 C C . PRO A 1 334 ? 5.655 -38.873 -15.524 1 78.81 334 PRO A C 1
ATOM 2588 O O . PRO A 1 334 ? 5.883 -39.807 -14.752 1 78.81 334 PRO A O 1
ATOM 2591 N N . PRO A 1 335 ? 4.521 -38.746 -16.257 1 67.75 335 PRO A N 1
ATOM 2592 C CA . PRO A 1 335 ? 3.708 -39.961 -16.359 1 67.75 335 PRO A CA 1
ATOM 2593 C C . PRO A 1 335 ? 4.51 -41.169 -16.836 1 67.75 335 PRO A C 1
ATOM 2595 O O . PRO A 1 335 ? 5.442 -41.022 -17.631 1 67.75 335 PRO A O 1
ATOM 2598 N N . THR A 1 336 ? 4.68 -42.243 -15.944 1 55.66 336 THR A N 1
ATOM 2599 C CA . THR A 1 336 ? 5.319 -43.475 -16.394 1 55.66 336 THR A CA 1
ATOM 2600 C C . THR A 1 336 ? 4.7 -43.96 -17.701 1 55.66 336 THR A C 1
ATOM 2602 O O . THR A 1 336 ? 3.476 -43.963 -17.851 1 55.66 336 THR A O 1
ATOM 2605 N N . SER A 1 337 ? 5.305 -43.851 -18.811 1 44.72 337 SER A N 1
ATOM 2606 C CA . SER A 1 337 ? 4.829 -44.564 -19.992 1 44.72 337 SER A CA 1
ATOM 2607 C C . SER A 1 337 ? 4.26 -45.93 -19.621 1 44.72 337 SER A C 1
ATOM 2609 O O . SER A 1 337 ? 4.915 -46.714 -18.932 1 44.72 337 SER A O 1
ATOM 2611 N N . LEU A 1 338 ? 2.997 -46.121 -19.235 1 35.93 338 LEU A N 1
ATOM 2612 C CA . LEU A 1 338 ? 2.562 -47.514 -19.251 1 35.93 338 LEU A CA 1
ATOM 2613 C C . LEU A 1 338 ? 3.155 -48.254 -20.445 1 35.93 338 LEU A C 1
ATOM 2615 O O . LEU A 1 338 ? 3.187 -47.723 -21.557 1 35.93 338 LEU A O 1
ATOM 2619 N N . PRO A 1 339 ? 3.848 -49.464 -20.156 1 33.81 339 PRO A N 1
ATOM 2620 C CA . PRO A 1 339 ? 4.136 -50.294 -21.327 1 33.81 339 PRO A CA 1
ATOM 2621 C C . PRO A 1 339 ? 2.895 -50.572 -22.173 1 33.81 339 PRO A C 1
ATOM 2623 O O . PRO A 1 339 ? 1.779 -50.598 -21.649 1 33.81 339 PRO A O 1
ATOM 2626 N N . MET B 1 1 ? -48.26 -45.142 31.452 1 16.22 1 MET B N 1
ATOM 2627 C CA . MET B 1 1 ? -49.349 -45.834 30.768 1 16.22 1 MET B CA 1
ATOM 2628 C C . MET B 1 1 ? -49.644 -45.187 29.419 1 16.22 1 MET B C 1
ATOM 2630 O O . MET B 1 1 ? -50.587 -45.58 28.73 1 16.22 1 MET B O 1
ATOM 2634 N N . ALA B 1 2 ? -49.357 -44.015 29.304 1 16.15 2 ALA B N 1
ATOM 2635 C CA . ALA B 1 2 ? -50.015 -43.11 28.364 1 16.15 2 ALA B CA 1
ATOM 2636 C C . ALA B 1 2 ? -49.602 -43.417 26.927 1 16.15 2 ALA B C 1
ATOM 2638 O O . ALA B 1 2 ? -48.559 -42.953 26.462 1 16.15 2 ALA B O 1
ATOM 2639 N N . THR B 1 3 ? -49.881 -44.494 26.368 1 16.44 3 THR B N 1
ATOM 2640 C CA . THR B 1 3 ? -49.536 -45.239 25.162 1 16.44 3 THR B CA 1
ATOM 2641 C C . THR B 1 3 ? -50.166 -44.597 23.93 1 16.44 3 THR B C 1
ATOM 2643 O O . THR B 1 3 ? -49.735 -44.849 22.803 1 16.44 3 THR B O 1
ATOM 2646 N N . GLN B 1 4 ? -51.259 -43.743 24.098 1 17.15 4 GLN B N 1
ATOM 2647 C CA . GLN B 1 4 ? -52.266 -44.041 23.085 1 17.15 4 GLN B CA 1
ATOM 2648 C C . GLN B 1 4 ? -51.793 -43.619 21.697 1 17.15 4 GLN B C 1
ATOM 2650 O O . GLN B 1 4 ? -51.189 -42.556 21.538 1 17.15 4 GLN B O 1
ATOM 2655 N N . TYR B 1 5 ? -52.043 -44.454 20.566 1 16.9 5 TYR B N 1
ATOM 2656 C CA . TYR B 1 5 ? -51.754 -44.947 19.225 1 16.9 5 TYR B CA 1
ATOM 2657 C C . TYR B 1 5 ? -52.531 -44.162 18.175 1 16.9 5 TYR B C 1
ATOM 2659 O O . TYR B 1 5 ? -53.693 -44.468 17.897 1 16.9 5 TYR B O 1
ATOM 2667 N N . LYS B 1 6 ? -52.722 -42.881 18.381 1 16.38 6 LYS B N 1
ATOM 2668 C CA . LYS B 1 6 ? -53.762 -42.388 17.483 1 16.38 6 LYS B CA 1
ATOM 2669 C C . LYS B 1 6 ? -53.536 -42.883 16.057 1 16.38 6 LYS B C 1
ATOM 2671 O O . LYS B 1 6 ? -52.395 -43.097 15.642 1 16.38 6 LYS B O 1
ATOM 2676 N N . PHE B 1 7 ? -54.631 -42.813 15.274 1 16.37 7 PHE B N 1
ATOM 2677 C CA . PHE B 1 7 ? -55.469 -43.404 14.238 1 16.37 7 PHE B CA 1
ATOM 2678 C C . PHE B 1 7 ? -54.915 -43.097 12.852 1 16.37 7 PHE B C 1
ATOM 2680 O O . PHE B 1 7 ? -54.154 -42.142 12.68 1 16.37 7 PHE B O 1
ATOM 2687 N N . ILE B 1 8 ? -55.737 -43.324 11.827 1 16.45 8 ILE B N 1
ATOM 2688 C CA . ILE B 1 8 ? -55.922 -44.13 10.625 1 16.45 8 ILE B CA 1
ATOM 2689 C C . ILE B 1 8 ? -55.603 -43.293 9.388 1 16.45 8 ILE B C 1
ATOM 2691 O O . ILE B 1 8 ? -55.671 -42.062 9.429 1 16.45 8 ILE B O 1
ATOM 2695 N N . PRO B 1 9 ? -56.032 -43.727 8.117 1 16.8 9 PRO B N 1
ATOM 2696 C CA . PRO B 1 9 ? -55.519 -44.177 6.82 1 16.8 9 PRO B CA 1
ATOM 2697 C C . PRO B 1 9 ? -55.802 -43.182 5.697 1 16.8 9 PRO B C 1
ATOM 2699 O O . PRO B 1 9 ? -54.968 -42.998 4.806 1 16.8 9 PRO B O 1
ATOM 2702 N N . SER B 1 10 ? -56.972 -42.367 5.64 1 16.86 10 SER B N 1
ATOM 2703 C CA . SER B 1 10 ? -57.75 -42.66 4.441 1 16.86 10 SER B CA 1
ATOM 2704 C C . SER B 1 10 ? -57.125 -42.02 3.206 1 16.86 10 SER B C 1
ATOM 2706 O O . SER B 1 10 ? -56.528 -40.945 3.292 1 16.86 10 SER B O 1
ATOM 2708 N N . PHE B 1 11 ? -57.275 -42.66 1.837 1 17.08 11 PHE B N 1
ATOM 2709 C CA . PHE B 1 11 ? -56.796 -42.995 0.501 1 17.08 11 PHE B CA 1
ATOM 2710 C C . PHE B 1 11 ? -57.324 -42.002 -0.528 1 17.08 11 PHE B C 1
ATOM 2712 O O . PHE B 1 11 ? -56.985 -42.086 -1.71 1 17.08 11 PHE B O 1
ATOM 2719 N N . ASN B 1 12 ? -58.14 -41.007 -0.237 1 17.01 12 ASN B N 1
ATOM 2720 C CA . ASN B 1 12 ? -59.043 -40.895 -1.377 1 17.01 12 ASN B CA 1
ATOM 2721 C C . ASN B 1 12 ? -58.298 -40.487 -2.645 1 17.01 12 ASN B C 1
ATOM 2723 O O . ASN B 1 12 ? -57.427 -39.616 -2.605 1 17.01 12 ASN B O 1
ATOM 2727 N N . TYR B 1 13 ? -58.532 -41.186 -3.852 1 16.27 13 TYR B N 1
ATOM 2728 C CA . TYR B 1 13 ? -58.115 -41.588 -5.191 1 16.27 13 TYR B CA 1
ATOM 2729 C C . TYR B 1 13 ? -58.24 -40.428 -6.171 1 16.27 13 TYR B C 1
ATOM 2731 O O . TYR B 1 13 ? -57.293 -40.115 -6.897 1 16.27 13 TYR B O 1
ATOM 2739 N N . GLY B 1 14 ? -59.499 -39.957 -6.569 1 16.71 14 GLY B N 1
ATOM 2740 C CA . GLY B 1 14 ? -59.778 -40.345 -7.943 1 16.71 14 GLY B CA 1
ATOM 2741 C C . GLY B 1 14 ? -59.159 -39.409 -8.964 1 16.71 14 GLY B C 1
ATOM 2742 O O . GLY B 1 14 ? -58.586 -38.379 -8.603 1 16.71 14 GLY B O 1
ATOM 2743 N N . PRO B 1 15 ? -60.011 -38.865 -10.057 1 17.55 15 PRO B N 1
ATOM 2744 C CA . PRO B 1 15 ? -59.97 -39.108 -11.501 1 17.55 15 PRO B CA 1
ATOM 2745 C C . PRO B 1 15 ? -59.248 -38 -12.266 1 17.55 15 PRO B C 1
ATOM 2747 O O . PRO B 1 15 ? -59.051 -36.905 -11.733 1 17.55 15 PRO B O 1
ATOM 2750 N N . CYS B 1 16 ? -59.043 -38.175 -13.697 1 17.73 16 CYS B N 1
ATOM 2751 C CA . CYS B 1 16 ? -58.246 -38.118 -14.917 1 17.73 16 CYS B CA 1
ATOM 2752 C C . CYS B 1 16 ? -58.539 -36.846 -15.703 1 17.73 16 CYS B C 1
ATOM 2754 O O . CYS B 1 16 ? -57.808 -36.504 -16.634 1 17.73 16 CYS B O 1
ATOM 2756 N N . THR B 1 17 ? -59.653 -36.003 -15.433 1 17.56 17 THR B N 1
ATOM 2757 C CA . THR B 1 17 ? -60.279 -35.667 -16.707 1 17.56 17 THR B CA 1
ATOM 2758 C C . THR B 1 17 ? -59.42 -34.675 -17.486 1 17.56 17 THR B C 1
ATOM 2760 O O . THR B 1 17 ? -58.736 -33.839 -16.893 1 17.56 17 THR B O 1
ATOM 2763 N N . THR B 1 18 ? -59.474 -34.779 -18.934 1 17.04 18 THR B N 1
ATOM 2764 C CA . THR B 1 18 ? -58.871 -34.623 -20.253 1 17.04 18 THR B CA 1
ATOM 2765 C C . THR B 1 18 ? -59.029 -33.191 -20.754 1 17.04 18 THR B C 1
ATOM 2767 O O . THR B 1 18 ? -60.14 -32.756 -21.066 1 17.04 18 THR B O 1
ATOM 2770 N N . LYS B 1 19 ? -58.474 -32.224 -20.155 1 17.48 19 LYS B N 1
ATOM 2771 C CA . LYS B 1 19 ? -58.773 -30.86 -20.582 1 17.48 19 LYS B CA 1
ATOM 2772 C C . LYS B 1 19 ? -58.398 -30.647 -22.046 1 17.48 19 LYS B C 1
ATOM 2774 O O . LYS B 1 19 ? -57.264 -30.917 -22.447 1 17.48 19 LYS B O 1
ATOM 2779 N N . PRO B 1 20 ? -59.501 -30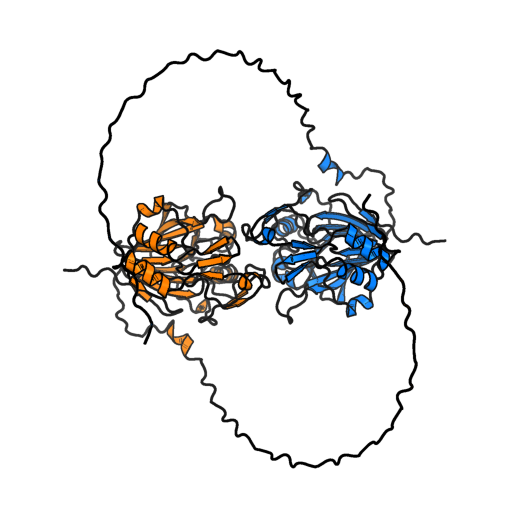.315 -22.801 1 17.86 20 PRO B N 1
ATOM 2780 C CA . PRO B 1 20 ? -59.452 -30.239 -24.263 1 17.86 20 PRO B CA 1
ATOM 2781 C C . PRO B 1 20 ? -58.512 -29.146 -24.766 1 17.86 20 PRO B C 1
ATOM 2783 O O . PRO B 1 20 ? -58.227 -28.19 -24.041 1 17.86 20 PRO B O 1
ATOM 2786 N N . MET B 1 21 ? -57.943 -29.311 -26.066 1 17.87 21 MET B N 1
ATOM 2787 C CA . MET B 1 21 ? -56.844 -28.962 -26.961 1 17.87 21 MET B CA 1
ATOM 2788 C C . MET B 1 21 ? -57.088 -27.609 -27.621 1 17.87 21 MET B C 1
ATOM 2790 O O . MET B 1 21 ? -56.217 -27.089 -28.321 1 17.87 21 MET B O 1
ATOM 2794 N N . SER B 1 22 ? -58.206 -26.777 -27.209 1 18.44 22 SER B N 1
ATOM 2795 C CA . SER B 1 22 ? -58.604 -26.165 -28.472 1 18.44 22 SER B CA 1
ATOM 2796 C C . SER B 1 22 ? -57.501 -25.268 -29.024 1 18.44 22 SER B C 1
ATOM 2798 O O . SER B 1 22 ? -56.706 -24.713 -28.263 1 18.44 22 SER B O 1
ATOM 2800 N N . PRO B 1 23 ? -57.62 -25.056 -30.449 1 18.2 23 PRO B N 1
ATOM 2801 C CA . PRO B 1 23 ? -56.75 -24.769 -31.593 1 18.2 23 PRO B CA 1
ATOM 2802 C C . PRO B 1 23 ? -56.24 -23.33 -31.6 1 18.2 23 PRO B C 1
ATOM 2804 O O . PRO B 1 23 ? -56.721 -22.497 -30.828 1 18.2 23 PRO B O 1
ATOM 2807 N N . PHE B 1 24 ? -55.847 -22.852 -32.865 1 18.2 24 PHE B N 1
ATOM 2808 C CA . PHE B 1 24 ? -54.71 -22.266 -33.566 1 18.2 24 PHE B CA 1
ATOM 2809 C C . PHE B 1 24 ? -54.898 -20.764 -33.743 1 18.2 24 PHE B C 1
ATOM 2811 O O . PHE B 1 24 ? -53.942 -19.996 -33.624 1 18.2 24 PHE B O 1
ATOM 2818 N N . PRO B 1 25 ? -56.196 -20.04 -33.615 1 19.84 25 PRO B N 1
ATOM 2819 C CA . PRO B 1 25 ? -56.158 -19.294 -34.875 1 19.84 25 PRO B CA 1
ATOM 2820 C C . PRO B 1 25 ? -55.196 -18.109 -34.83 1 19.84 25 PRO B C 1
ATOM 2822 O O . PRO B 1 25 ? -54.928 -17.566 -33.755 1 19.84 25 PRO B O 1
ATOM 2825 N N . PHE B 1 26 ? -54.367 -17.854 -35.954 1 19.49 26 PHE B N 1
ATOM 2826 C CA . PHE B 1 26 ? -53.234 -17.084 -36.455 1 19.49 26 PHE B CA 1
ATOM 2827 C C . PHE B 1 26 ? -53.628 -15.631 -36.69 1 19.49 26 PHE B C 1
ATOM 2829 O O . PHE B 1 26 ? -52.831 -14.841 -37.2 1 19.49 26 PHE B O 1
ATOM 2836 N N . ASN B 1 27 ? -54.698 -15.108 -35.944 1 18.82 27 ASN B N 1
ATOM 2837 C CA . ASN B 1 27 ? -55.138 -13.954 -36.721 1 18.82 27 ASN B CA 1
ATOM 2838 C C . ASN B 1 27 ? -54.021 -12.926 -36.88 1 18.82 27 ASN B C 1
ATOM 2840 O O . ASN B 1 27 ? -53.21 -12.739 -35.972 1 18.82 27 ASN B O 1
ATOM 2844 N N . GLN B 1 28 ? -53.922 -12.398 -38.12 1 20.67 28 GLN B N 1
ATOM 2845 C CA . GLN B 1 28 ? -53.095 -11.618 -39.035 1 20.67 28 GLN B CA 1
ATOM 2846 C C . GLN B 1 28 ? -53.048 -10.151 -38.618 1 20.67 28 GLN B C 1
ATOM 2848 O O . GLN B 1 28 ? -53.906 -9.359 -39.014 1 20.67 28 GLN B O 1
ATOM 2853 N N . ILE B 1 29 ? -52.986 -9.842 -37.344 1 20.32 29 ILE B N 1
ATOM 2854 C CA . ILE B 1 29 ? -53.304 -8.432 -37.144 1 20.32 29 ILE B CA 1
ATOM 2855 C C . ILE B 1 29 ? -52.324 -7.566 -37.931 1 20.32 29 ILE B C 1
ATOM 2857 O O . ILE B 1 29 ? -51.114 -7.805 -37.904 1 20.32 29 ILE B O 1
ATOM 2861 N N . SER B 1 30 ? -52.989 -6.734 -38.785 1 20 30 SER B N 1
ATOM 2862 C CA . SER B 1 30 ? -52.633 -5.733 -39.786 1 20 30 SER B CA 1
ATOM 2863 C C . SER B 1 30 ? -51.725 -4.659 -39.196 1 20 30 SER B C 1
ATOM 2865 O O . SER B 1 30 ? -51.79 -4.374 -37.998 1 20 30 SER B O 1
ATOM 2867 N N . SER B 1 31 ? -50.725 -4.284 -40.003 1 21.27 31 SER B N 1
ATOM 2868 C CA . SER B 1 31 ? -49.435 -3.604 -40.033 1 21.27 31 SER B CA 1
ATOM 2869 C C . SER B 1 31 ? -49.603 -2.093 -39.906 1 21.27 31 SER B C 1
ATOM 2871 O O . SER B 1 31 ? -48.621 -1.349 -39.939 1 21.27 31 SER B O 1
ATOM 2873 N N . PRO B 1 32 ? -50.645 -1.517 -39.07 1 22.29 32 PRO B N 1
ATOM 2874 C CA . PRO B 1 32 ? -50.755 -0.165 -39.623 1 22.29 32 PRO B CA 1
ATOM 2875 C C . PRO B 1 32 ? -49.445 0.615 -39.539 1 22.29 32 PRO B C 1
ATOM 2877 O O . PRO B 1 32 ? -48.608 0.331 -38.679 1 22.29 32 PRO B O 1
ATOM 2880 N N . GLN B 1 33 ? -49.108 1.322 -40.63 1 21.76 33 GLN B N 1
ATOM 2881 C CA . GLN B 1 33 ? -47.981 2.077 -41.168 1 21.76 33 GLN B CA 1
ATOM 2882 C C . GLN B 1 33 ? -47.77 3.375 -40.395 1 21.76 33 GLN B C 1
ATOM 2884 O O . GLN B 1 33 ? -47.905 4.466 -40.954 1 21.76 33 GLN B O 1
ATOM 2889 N N . LYS B 1 34 ? -47.966 3.441 -39.074 1 21.9 34 LYS B N 1
ATOM 2890 C CA . LYS B 1 34 ? -47.984 4.82 -38.595 1 21.9 34 LYS B CA 1
ATOM 2891 C C . LYS B 1 34 ? -46.711 5.559 -38.998 1 21.9 34 LYS B C 1
ATOM 2893 O O . LYS B 1 34 ? -45.632 4.966 -39.049 1 21.9 34 LYS B O 1
ATOM 2898 N N . SER B 1 35 ? -46.918 6.715 -39.658 1 22.76 35 SER B N 1
ATOM 2899 C CA . SER B 1 35 ? -46.115 7.747 -40.306 1 22.76 35 SER B CA 1
ATOM 2900 C C . SER B 1 35 ? -45.154 8.401 -39.318 1 22.76 35 SER B C 1
ATOM 2902 O O . SER B 1 35 ? -45.542 8.739 -38.198 1 22.76 35 SER B O 1
ATOM 2904 N N . PRO B 1 36 ? -43.836 8.126 -39.425 1 25 36 PRO B N 1
ATOM 2905 C CA . PRO B 1 36 ? -42.751 8.555 -38.539 1 25 36 PRO B CA 1
ATOM 2906 C C . PRO B 1 36 ? -42.596 10.074 -38.488 1 25 36 PRO B C 1
ATOM 2908 O O . PRO B 1 36 ? -42.403 10.713 -39.525 1 25 36 PRO B O 1
ATOM 2911 N N . LEU B 1 37 ? -43.616 10.803 -37.895 1 23.92 37 LEU B N 1
ATOM 2912 C CA . LEU B 1 37 ? -43.389 12.244 -37.891 1 23.92 37 LEU B CA 1
ATOM 2913 C C . LEU B 1 37 ? -42.002 12.574 -37.349 1 23.92 37 LEU B C 1
ATOM 2915 O O . LEU B 1 37 ? -41.585 12.027 -36.326 1 23.92 37 LEU B O 1
ATOM 2919 N N . CYS B 1 38 ? -41.095 13.038 -38.203 1 22.81 38 CYS B N 1
ATOM 2920 C CA . CYS B 1 38 ? -39.7 13.464 -38.156 1 22.81 38 CYS B CA 1
ATOM 2921 C C . CYS B 1 38 ? -39.524 14.653 -37.22 1 22.81 38 CYS B C 1
ATOM 2923 O O . CYS B 1 38 ? -39.875 15.781 -37.57 1 22.81 38 CYS B O 1
ATOM 2925 N N . LEU B 1 39 ? -40.2 14.711 -36.04 1 20.35 39 LEU B N 1
ATOM 2926 C CA . LEU B 1 39 ? -39.963 16 -35.399 1 20.35 39 LEU B CA 1
ATOM 2927 C C . LEU B 1 39 ? -38.471 16.24 -35.193 1 20.35 39 LEU B C 1
ATOM 2929 O O . LEU B 1 39 ? -37.782 15.412 -34.592 1 20.35 39 LEU B O 1
ATOM 2933 N N . LYS B 1 40 ? -37.902 17.129 -36.012 1 24.02 40 LYS B N 1
ATOM 2934 C CA . LYS B 1 40 ? -36.586 17.76 -36.064 1 24.02 40 LYS B CA 1
ATOM 2935 C C . LYS B 1 40 ? -36.233 18.404 -34.726 1 24.02 40 LYS B C 1
ATOM 2937 O O . LYS B 1 40 ? -36.824 19.416 -34.343 1 24.02 40 LYS B O 1
ATOM 2942 N N . SER B 1 41 ? -36.158 17.608 -33.565 1 22.43 41 SER B N 1
ATOM 2943 C CA . SER B 1 41 ? -35.827 18.296 -32.322 1 22.43 41 SER B CA 1
ATOM 2944 C C . SER B 1 41 ? -34.535 19.095 -32.459 1 22.43 41 SER B C 1
ATOM 2946 O O . SER B 1 41 ? -33.522 18.57 -32.926 1 22.43 41 SER B O 1
ATOM 2948 N N . ASN B 1 42 ? -34.663 20.413 -32.769 1 23.62 42 ASN B N 1
ATOM 2949 C CA . ASN B 1 42 ? -33.655 21.468 -32.787 1 23.62 42 ASN B CA 1
ATOM 2950 C C . ASN B 1 42 ? -32.811 21.458 -31.515 1 23.62 42 ASN B C 1
ATOM 2952 O O . ASN B 1 42 ? -33.317 21.738 -30.427 1 23.62 42 ASN B O 1
ATOM 2956 N N . LEU B 1 43 ? -31.999 20.378 -31.34 1 24.46 43 LEU B N 1
ATOM 2957 C CA . LEU B 1 43 ? -31.063 20.305 -30.224 1 24.46 43 LEU B CA 1
ATOM 2958 C C . LEU B 1 43 ? -30.22 21.573 -30.137 1 24.46 43 LEU B C 1
ATOM 2960 O O . LEU B 1 43 ? -29.479 21.896 -31.068 1 24.46 43 LEU B O 1
ATOM 2964 N N . LEU B 1 44 ? -30.753 22.643 -29.458 1 24.87 44 LEU B N 1
ATOM 2965 C CA . LEU B 1 44 ? -30.036 23.864 -29.11 1 24.87 44 LEU B CA 1
ATOM 2966 C C . LEU B 1 44 ? -28.671 23.541 -28.511 1 24.87 44 LEU B C 1
ATOM 2968 O O . LEU B 1 44 ? -28.569 22.732 -27.586 1 24.87 44 LEU B O 1
ATOM 2972 N N . THR B 1 45 ? -27.65 23.567 -29.377 1 24.91 45 THR B N 1
ATOM 2973 C CA . THR B 1 45 ? -26.219 23.451 -29.116 1 24.91 45 THR B CA 1
ATOM 2974 C C . THR B 1 45 ? -25.785 24.438 -28.036 1 24.91 45 THR B C 1
ATOM 2976 O O . THR B 1 45 ? -25.855 25.653 -28.233 1 24.91 45 THR B O 1
ATOM 2979 N N . LEU B 1 46 ? -26.178 24.227 -26.75 1 28.63 46 LEU B N 1
ATOM 2980 C CA . LEU B 1 46 ? -25.63 25.14 -25.752 1 28.63 46 LEU B CA 1
ATOM 2981 C C . LEU B 1 46 ? -24.109 25.196 -25.843 1 28.63 46 LEU B C 1
ATOM 2983 O O . LEU B 1 46 ? -23.447 24.157 -25.887 1 28.63 46 LEU B O 1
ATOM 2987 N N . PRO B 1 47 ? -23.593 26.392 -26.221 1 27.67 47 PRO B N 1
ATOM 2988 C CA . PRO B 1 47 ? -22.153 26.59 -26.403 1 27.67 47 PRO B CA 1
ATOM 2989 C C . PRO B 1 47 ? -21.34 26.162 -25.183 1 27.67 47 PRO B C 1
ATOM 2991 O O . PRO B 1 47 ? -21.807 26.292 -24.049 1 27.67 47 PRO B O 1
ATOM 2994 N N . ARG B 1 48 ? -20.537 25.157 -25.35 1 25.14 48 ARG B N 1
ATOM 2995 C CA . ARG B 1 48 ? -19.535 24.654 -24.417 1 25.14 48 ARG B CA 1
ATOM 2996 C C . ARG B 1 48 ? -18.652 25.785 -23.9 1 25.14 48 ARG B C 1
ATOM 2998 O O . ARG B 1 48 ? -17.879 26.373 -24.66 1 25.14 48 ARG B O 1
ATOM 3005 N N . ARG B 1 49 ? -19.226 26.668 -23.076 1 25.1 49 ARG B N 1
ATOM 3006 C CA . ARG B 1 49 ? -18.338 27.63 -22.433 1 25.1 49 ARG B CA 1
ATOM 3007 C C . ARG B 1 49 ? -17.08 26.947 -21.905 1 25.1 49 ARG B C 1
ATOM 3009 O O . ARG B 1 49 ? -17.166 25.966 -21.164 1 25.1 49 ARG B O 1
ATOM 3016 N N . SER B 1 50 ? -16.01 27.124 -22.602 1 25.44 50 SER B N 1
ATOM 3017 C CA . SER B 1 50 ? -14.642 26.689 -22.337 1 25.44 50 SER B CA 1
ATOM 3018 C C . SER B 1 50 ? -14.209 27.059 -20.922 1 25.44 50 SER B C 1
ATOM 3020 O O . SER B 1 50 ? -14.341 28.213 -20.509 1 25.44 50 SER B O 1
ATOM 3022 N N . SER B 1 51 ? -14.379 26.144 -20.016 1 25.76 51 SER B N 1
ATOM 3023 C CA . SER B 1 51 ? -13.973 26.201 -18.615 1 25.76 51 SER B CA 1
ATOM 3024 C C . SER B 1 51 ? -12.487 26.52 -18.483 1 25.76 51 SER B C 1
ATOM 3026 O O . SER B 1 51 ? -11.843 26.112 -17.515 1 25.76 51 SER B O 1
ATOM 3028 N N . ARG B 1 52 ? -11.844 27.081 -19.533 1 28.54 52 ARG B N 1
ATOM 3029 C CA . ARG B 1 52 ? -10.436 27.429 -19.368 1 28.54 52 ARG B CA 1
ATOM 3030 C C . ARG B 1 52 ? -10.249 28.427 -18.231 1 28.54 52 ARG B C 1
ATOM 3032 O O . ARG B 1 52 ? -9.132 28.884 -17.976 1 28.54 52 ARG B O 1
ATOM 3039 N N . GLY B 1 53 ? -11.362 29.105 -17.8 1 26.79 53 GLY B N 1
ATOM 3040 C CA . GLY B 1 53 ? -11.137 30.307 -17.013 1 26.79 53 GLY B CA 1
ATOM 3041 C C . GLY B 1 53 ? -10.514 30.025 -15.659 1 26.79 53 GLY B C 1
ATOM 3042 O O . GLY B 1 53 ? -10.018 30.939 -14.995 1 26.79 53 GLY B O 1
ATOM 3043 N N . LEU B 1 54 ? -10.835 28.916 -15 1 30.73 54 LEU B N 1
ATOM 3044 C CA . LEU B 1 54 ? -10.661 28.966 -13.553 1 30.73 54 LEU B CA 1
ATOM 3045 C C . LEU B 1 54 ? -9.195 28.778 -13.175 1 30.73 54 LEU B C 1
ATOM 3047 O O . LEU B 1 54 ? -8.843 28.824 -11.994 1 30.73 54 LEU B O 1
ATOM 3051 N N . ILE B 1 55 ? -8.374 28.225 -14.078 1 31.66 55 ILE B N 1
ATOM 3052 C CA . ILE B 1 55 ? -7.074 27.852 -13.531 1 31.66 55 ILE B CA 1
ATOM 3053 C C . ILE B 1 55 ? -6.237 29.106 -13.287 1 31.66 55 ILE B C 1
ATOM 3055 O O . ILE B 1 55 ? -5.18 29.041 -12.657 1 31.66 55 ILE B O 1
ATOM 3059 N N . SER B 1 56 ? -6.53 30.254 -13.993 1 33.14 56 SER B N 1
ATOM 3060 C CA . SER B 1 56 ? -5.685 31.443 -13.945 1 33.14 56 SER B CA 1
ATOM 3061 C C . SER B 1 56 ? -5.718 32.088 -12.564 1 33.14 56 SER B C 1
ATOM 3063 O O . SER B 1 56 ? -5.088 33.125 -12.343 1 33.14 56 SER B O 1
ATOM 3065 N N . ALA B 1 57 ? -6.689 31.782 -11.775 1 34.23 57 ALA B N 1
ATOM 3066 C CA . ALA B 1 57 ? -6.802 32.593 -10.565 1 34.23 57 ALA B CA 1
ATOM 3067 C C . ALA B 1 57 ? -5.668 32.287 -9.592 1 34.23 57 ALA B C 1
ATOM 3069 O O . ALA B 1 57 ? -5.47 33.01 -8.612 1 34.23 57 ALA B O 1
ATOM 3070 N N . VAL B 1 58 ? -5.074 31.097 -9.6 1 35.22 58 VAL B N 1
ATOM 3071 C CA . VAL B 1 58 ? -4.13 30.821 -8.522 1 35.22 58 VAL B CA 1
ATOM 3072 C C . VAL B 1 58 ? -2.933 31.763 -8.629 1 35.22 58 VAL B C 1
ATOM 3074 O O . VAL B 1 58 ? -2.346 32.147 -7.615 1 35.22 58 VAL B O 1
ATOM 3077 N N . VAL B 1 59 ? -2.259 31.878 -9.887 1 34.16 59 VAL B N 1
ATOM 3078 C CA . VAL B 1 59 ? -1.051 32.687 -10.006 1 34.16 59 VAL B CA 1
ATOM 3079 C C . VAL B 1 59 ? -1.428 34.149 -10.237 1 34.16 59 VAL B C 1
ATOM 3081 O O . VAL B 1 59 ? -0.583 34.962 -10.617 1 34.16 59 VAL B O 1
ATOM 3084 N N . SER B 1 60 ? -2.704 34.465 -10.442 1 31.02 60 SER B N 1
ATOM 3085 C CA . SER B 1 60 ? -2.842 35.882 -10.761 1 31.02 60 SER B CA 1
ATOM 3086 C C . SER B 1 60 ? -2.388 36.757 -9.598 1 31.02 60 SER B C 1
ATOM 3088 O O . SER B 1 60 ? -2.994 36.736 -8.524 1 31.02 60 SER B O 1
ATOM 3090 N N . GLU B 1 61 ? -1.202 37.191 -9.597 1 35.3 61 GLU B N 1
ATOM 3091 C CA . GLU B 1 61 ? -0.534 38.138 -8.711 1 35.3 61 GLU B CA 1
ATOM 3092 C C . GLU B 1 61 ? -1.408 39.361 -8.449 1 35.3 61 GLU B C 1
ATOM 3094 O O . GLU B 1 61 ? -1.179 40.101 -7.49 1 35.3 61 GLU B O 1
ATOM 3099 N N . GLU B 1 62 ? -2.271 39.773 -9.486 1 33.61 62 GLU B N 1
ATOM 3100 C CA . GLU B 1 62 ? -2.639 41.186 -9.476 1 33.61 62 GLU B CA 1
ATOM 3101 C C . GLU B 1 62 ? -3.8 41.447 -8.52 1 33.61 62 GLU B C 1
ATOM 3103 O O . GLU B 1 62 ? -4.371 42.539 -8.511 1 33.61 62 GLU B O 1
ATOM 3108 N N . SER B 1 63 ? -4.592 40.584 -8.114 1 32.43 63 SER B N 1
ATOM 3109 C CA . SER B 1 63 ? -5.578 41.311 -7.321 1 32.43 63 SER B CA 1
ATOM 3110 C C . SER B 1 63 ? -4.914 42.08 -6.184 1 32.43 63 SER B C 1
ATOM 3112 O O . SER B 1 63 ? -4.101 41.524 -5.442 1 32.43 63 SER B O 1
ATOM 3114 N N . ALA B 1 64 ? -4.825 43.338 -6.126 1 33.12 64 ALA B N 1
ATOM 3115 C CA . ALA B 1 64 ? -4.337 44.381 -5.227 1 33.12 64 ALA B CA 1
ATOM 3116 C C . ALA B 1 64 ? -4.768 44.111 -3.789 1 33.12 64 ALA B C 1
ATOM 3118 O O . ALA B 1 64 ? -5.786 44.635 -3.33 1 33.12 64 ALA B O 1
ATOM 3119 N N . VAL B 1 65 ? -5.1 42.773 -3.508 1 35.46 65 VAL B N 1
ATOM 3120 C CA . VAL B 1 65 ? -5.311 42.782 -2.064 1 35.46 65 VAL B CA 1
ATOM 3121 C C . VAL B 1 65 ? -4.125 43.452 -1.372 1 35.46 65 VAL B C 1
ATOM 3123 O O . VAL B 1 65 ? -2.99 43.36 -1.846 1 35.46 65 VAL B O 1
ATOM 3126 N N . GLU B 1 66 ? -4.228 44.324 -0.488 1 35.33 66 GLU B N 1
ATOM 3127 C CA . GLU B 1 66 ? -3.239 44.942 0.391 1 35.33 66 GLU B CA 1
ATOM 3128 C C . GLU B 1 66 ? -2.168 43.938 0.807 1 35.33 66 GLU B C 1
ATOM 3130 O O . GLU B 1 66 ? -2.481 42.88 1.356 1 35.33 66 GLU B O 1
ATOM 3135 N N . SER B 1 67 ? -1.113 43.618 -0.009 1 41.3 67 SER B N 1
ATOM 3136 C CA . SER B 1 67 ? 0.141 42.983 0.383 1 41.3 67 SER B CA 1
ATOM 3137 C C . SER B 1 67 ? 0.423 43.187 1.868 1 41.3 67 SER B C 1
ATOM 3139 O O . SER B 1 67 ? 0.69 44.308 2.306 1 41.3 67 SER B O 1
ATOM 3141 N N . TYR B 1 68 ? -0.375 42.737 2.767 1 41.24 68 TYR B N 1
ATOM 3142 C CA . TYR B 1 68 ? 0.182 42.766 4.115 1 41.24 68 TYR B CA 1
ATOM 3143 C C . TYR B 1 68 ? 1.674 42.455 4.096 1 41.24 68 TYR B C 1
ATOM 3145 O O . TYR B 1 68 ? 2.083 41.374 3.666 1 41.24 68 TYR B O 1
ATOM 3153 N N . SER B 1 69 ? 2.497 43.299 3.578 1 45.71 69 SER B N 1
ATOM 3154 C CA . SER B 1 69 ? 3.956 43.302 3.564 1 45.71 69 SER B CA 1
ATOM 3155 C C . SER B 1 69 ? 4.523 43.086 4.964 1 45.71 69 SER B C 1
ATOM 3157 O O . SER B 1 69 ? 5.733 43.193 5.173 1 45.71 69 SER B O 1
ATOM 3159 N N . GLY B 1 70 ? 3.609 42.897 5.989 1 51.51 70 GLY B N 1
ATOM 3160 C CA . GLY B 1 70 ? 4.293 42.822 7.27 1 51.51 70 GLY B CA 1
ATOM 3161 C C . GLY B 1 70 ? 4.912 41.463 7.538 1 51.51 70 GLY B C 1
ATOM 3162 O O . GLY B 1 70 ? 4.53 40.468 6.918 1 51.51 70 GLY B O 1
ATOM 3163 N N . THR B 1 71 ? 6.192 41.369 8.105 1 58.6 71 THR B N 1
ATOM 3164 C CA . THR B 1 71 ? 7.056 40.258 8.488 1 58.6 71 THR B CA 1
ATOM 3165 C C . THR B 1 71 ? 6.284 39.232 9.313 1 58.6 71 THR B C 1
ATOM 3167 O O . THR B 1 71 ? 6.75 38.109 9.511 1 58.6 71 THR B O 1
ATOM 3170 N N . GLY B 1 72 ? 4.975 39.468 9.661 1 64.88 72 GLY B N 1
ATOM 3171 C CA . GLY B 1 72 ? 4.315 38.547 10.572 1 64.88 72 GLY B CA 1
ATOM 3172 C C . GLY B 1 72 ? 3.077 37.903 9.978 1 64.88 72 GLY B C 1
ATOM 3173 O O . GLY B 1 72 ? 2.292 37.277 10.693 1 64.88 72 GLY B O 1
ATOM 3174 N N . PHE B 1 73 ? 2.899 37.921 8.667 1 79.67 73 PHE B N 1
ATOM 3175 C CA . PHE B 1 73 ? 1.654 37.44 8.08 1 79.67 73 PHE B CA 1
ATOM 3176 C C . PHE B 1 73 ? 1.799 35.999 7.607 1 79.67 73 PHE B C 1
ATOM 3178 O O . PHE B 1 73 ? 2.906 35.546 7.309 1 79.67 73 PHE B O 1
ATOM 3185 N N . PHE B 1 74 ? 0.661 35.199 7.794 1 92.96 74 PHE B N 1
ATOM 3186 C CA . PHE B 1 74 ? 0.555 33.867 7.21 1 92.96 74 PHE B CA 1
ATOM 3187 C C . PHE B 1 74 ? -0.39 33.874 6.015 1 92.96 74 PHE B C 1
ATOM 3189 O O . PHE B 1 74 ? -1.518 34.363 6.111 1 92.96 74 PHE B O 1
ATOM 3196 N N . ARG B 1 75 ? 0.14 33.493 4.907 1 95.83 75 ARG B N 1
ATOM 3197 C CA . ARG B 1 75 ? -0.696 33.181 3.752 1 95.83 75 ARG B CA 1
ATOM 3198 C C . ARG B 1 75 ? -0.752 31.677 3.507 1 95.83 75 ARG B C 1
ATOM 3200 O O . ARG B 1 75 ? 0.273 31.049 3.232 1 95.83 75 ARG B O 1
ATOM 3207 N N . LEU B 1 76 ? -1.98 31.081 3.616 1 97.69 76 LEU B N 1
ATOM 3208 C CA . LEU B 1 76 ? -2.172 29.637 3.552 1 97.69 76 LEU B CA 1
ATOM 3209 C C . LEU B 1 76 ? -2.976 29.249 2.315 1 97.69 76 LEU B C 1
ATOM 3211 O O . LEU B 1 76 ? -4.122 29.675 2.156 1 97.69 76 LEU B O 1
ATOM 3215 N N . THR B 1 77 ? -2.384 28.5 1.44 1 97.82 77 THR B N 1
ATOM 3216 C CA . THR B 1 77 ? -3.084 28.002 0.261 1 97.82 77 THR B CA 1
ATOM 3217 C C . THR B 1 77 ? -3.27 26.49 0.34 1 97.82 77 THR B C 1
ATOM 3219 O O . THR B 1 77 ? -2.294 25.737 0.321 1 97.82 77 THR B O 1
ATOM 3222 N N . TYR B 1 78 ? -4.509 26.139 0.371 1 97.83 78 TYR B N 1
ATOM 3223 C CA . TYR B 1 78 ? -4.851 24.721 0.418 1 97.83 78 TYR B CA 1
ATOM 3224 C C . TYR B 1 78 ? -4.797 24.101 -0.973 1 97.83 78 TYR B C 1
ATOM 3226 O O . TYR B 1 78 ? -5.437 24.593 -1.905 1 97.83 78 TYR B O 1
ATOM 3234 N N . LEU B 1 79 ? -4.025 23.045 -1.1 1 97.47 79 LEU B N 1
ATOM 3235 C CA . LEU B 1 79 ? -3.876 22.406 -2.403 1 97.47 79 LEU B CA 1
ATOM 3236 C C . LEU B 1 79 ? -4.559 21.042 -2.421 1 97.47 79 LEU B C 1
ATOM 3238 O O . LEU B 1 79 ? -4.199 20.174 -3.219 1 97.47 79 LEU B O 1
ATOM 3242 N N . GLU B 1 80 ? -5.471 20.761 -1.502 1 96.82 80 GLU B N 1
ATOM 3243 C CA . GLU B 1 80 ? -6.307 19.571 -1.375 1 96.82 80 GLU B CA 1
ATOM 3244 C C . GLU B 1 80 ? -5.521 18.405 -0.783 1 96.82 80 GLU B C 1
ATOM 3246 O O . GLU B 1 80 ? -4.289 18.403 -0.81 1 96.82 80 GLU B O 1
ATOM 3251 N N . GLY B 1 81 ? -6.345 17.461 -0.276 1 95.25 81 GLY B N 1
ATOM 3252 C CA . GLY B 1 81 ? -5.709 16.395 0.482 1 95.25 81 GLY B CA 1
ATOM 3253 C C . GLY B 1 81 ? -4.952 16.898 1.697 1 95.25 81 GLY B C 1
ATOM 3254 O O . GLY B 1 81 ? -5.517 17.594 2.543 1 95.25 81 GLY B O 1
ATOM 3255 N N . ASN B 1 82 ? -3.634 16.502 1.715 1 97 82 ASN B N 1
ATOM 3256 C CA . ASN B 1 82 ? -2.795 16.97 2.813 1 97 82 ASN B CA 1
ATOM 3257 C C . ASN B 1 82 ? -1.868 18.098 2.369 1 97 82 ASN B C 1
ATOM 3259 O O . ASN B 1 82 ? -1.051 18.582 3.155 1 97 82 ASN B O 1
ATOM 3263 N N . SER B 1 83 ? -2.03 18.621 1.159 1 97.91 83 SER B N 1
ATOM 3264 C CA . SER B 1 83 ? -1.058 19.494 0.51 1 97.91 83 SER B CA 1
ATOM 3265 C C . SER B 1 83 ? -1.341 20.961 0.816 1 97.91 83 SER B C 1
ATOM 3267 O O . SER B 1 83 ? -2.479 21.419 0.69 1 97.91 83 SER B O 1
ATOM 3269 N N . TRP B 1 84 ? -0.271 21.706 1.171 1 98.31 84 TRP B N 1
ATOM 3270 C CA . TRP B 1 84 ? -0.374 23.135 1.446 1 98.31 84 TRP B CA 1
ATOM 3271 C C . TRP B 1 84 ? 0.816 23.89 0.862 1 98.31 84 TRP B C 1
ATOM 3273 O O . TRP B 1 84 ? 1.909 23.333 0.733 1 98.31 84 TRP B O 1
ATOM 3283 N N . LEU B 1 85 ? 0.567 25.087 0.526 1 98.32 85 LEU B N 1
ATOM 3284 C CA . LEU B 1 85 ? 1.6 26.097 0.327 1 98.32 85 LEU B CA 1
ATOM 3285 C C . LEU B 1 85 ? 1.44 27.241 1.323 1 98.32 85 LEU B C 1
ATOM 3287 O O . LEU B 1 85 ? 0.426 27.943 1.312 1 98.32 85 LEU B O 1
ATOM 3291 N N . TRP B 1 86 ? 2.456 27.389 2.176 1 97.84 86 TRP B N 1
ATOM 3292 C CA . TRP B 1 86 ? 2.437 28.443 3.186 1 97.84 86 TRP B CA 1
ATOM 3293 C C . TRP B 1 86 ? 3.452 29.532 2.855 1 97.84 86 TRP B C 1
ATOM 3295 O O . TRP B 1 86 ? 4.566 29.239 2.416 1 97.84 86 TRP B O 1
ATOM 3305 N N . GLU B 1 87 ? 3.076 30.705 3.003 1 94.87 87 GLU B N 1
ATOM 3306 C CA . GLU B 1 87 ? 3.984 31.847 3.005 1 94.87 87 GLU B CA 1
ATOM 3307 C C . GLU B 1 87 ? 4.014 32.526 4.371 1 94.87 87 GLU B C 1
ATOM 3309 O O . GLU B 1 87 ? 2.994 33.037 4.839 1 94.87 87 GLU B O 1
ATOM 3314 N N . VAL B 1 88 ? 5.121 32.435 4.985 1 92.75 88 VAL B N 1
ATOM 3315 C CA . VAL B 1 88 ? 5.325 32.989 6.319 1 92.75 88 VAL B CA 1
ATOM 3316 C C . VAL B 1 88 ? 6.472 33.997 6.29 1 92.75 88 VAL B C 1
ATOM 3318 O O . VAL B 1 88 ? 7.642 33.614 6.225 1 92.75 88 VAL B O 1
ATOM 3321 N N . GLY B 1 89 ? 6.184 35.281 6.473 1 82.59 89 GLY B N 1
ATOM 3322 C CA . GLY B 1 89 ? 7.225 36.297 6.444 1 82.59 89 GLY B CA 1
ATOM 3323 C C . GLY B 1 89 ? 8.08 36.24 5.193 1 82.59 89 GLY B C 1
ATOM 3324 O O . GLY B 1 89 ? 9.305 36.358 5.266 1 82.59 89 GLY B O 1
ATOM 3325 N N . GLY B 1 90 ? 7.541 35.853 4.105 1 86.22 90 GLY B N 1
ATOM 3326 C CA . GLY B 1 90 ? 8.27 35.795 2.848 1 86.22 90 GLY B CA 1
ATOM 3327 C C . GLY B 1 90 ? 8.823 34.415 2.543 1 86.22 90 GLY B C 1
ATOM 3328 O O . GLY B 1 90 ? 9.221 34.137 1.41 1 86.22 90 GLY B O 1
ATOM 3329 N N . VAL B 1 91 ? 8.92 33.55 3.541 1 93.75 91 VAL B N 1
ATOM 3330 C CA . VAL B 1 91 ? 9.385 32.182 3.338 1 93.75 91 VAL B CA 1
ATOM 3331 C C . VAL B 1 91 ? 8.25 31.327 2.779 1 93.75 91 VAL B C 1
ATOM 3333 O O . VAL B 1 91 ? 7.151 31.3 3.339 1 93.75 91 VAL B O 1
ATOM 3336 N N . LYS B 1 92 ? 8.468 30.65 1.678 1 96.28 92 LYS B N 1
ATOM 3337 C CA . LYS B 1 92 ? 7.475 29.776 1.062 1 96.28 92 LYS B CA 1
ATOM 3338 C C . LYS B 1 92 ? 7.741 28.313 1.407 1 96.28 92 LYS B C 1
ATOM 3340 O O . LYS B 1 92 ? 8.774 27.758 1.027 1 96.28 92 LYS B O 1
ATOM 3345 N N . ILE B 1 93 ? 6.792 27.722 2.057 1 97.94 93 ILE B N 1
ATOM 3346 C CA . ILE B 1 93 ? 6.928 26.356 2.55 1 97.94 93 ILE B CA 1
ATOM 3347 C C . ILE B 1 93 ? 5.889 25.46 1.881 1 97.94 93 ILE B C 1
ATOM 3349 O O . ILE B 1 93 ? 4.684 25.687 2.017 1 97.94 93 ILE B O 1
ATOM 3353 N N . LEU B 1 94 ? 6.336 24.467 1.143 1 98.71 94 LEU B N 1
ATOM 3354 C CA . LEU B 1 94 ? 5.472 23.432 0.587 1 98.71 94 LEU B CA 1
ATOM 3355 C C . LEU B 1 94 ? 5.315 22.272 1.564 1 98.71 94 LEU B C 1
ATOM 3357 O O . LEU B 1 94 ? 6.307 21.719 2.043 1 98.71 94 LEU B O 1
ATOM 3361 N N . VAL B 1 95 ? 4.033 21.902 1.858 1 98.77 95 VAL B N 1
ATOM 3362 C CA . VAL B 1 95 ? 3.786 20.939 2.926 1 98.77 95 VAL B CA 1
ATOM 3363 C C . VAL B 1 95 ? 3.094 19.703 2.358 1 98.77 95 VAL B C 1
ATOM 3365 O O . VAL B 1 95 ? 2.041 19.809 1.725 1 98.77 95 VAL B O 1
ATOM 3368 N N . ASP B 1 96 ? 3.64 18.493 2.541 1 98.58 96 ASP B N 1
ATOM 3369 C CA . ASP B 1 96 ? 3.072 17.188 2.221 1 98.58 96 ASP B CA 1
ATOM 3370 C C . ASP B 1 96 ? 2.433 17.192 0.834 1 98.58 96 ASP B C 1
ATOM 3372 O O . ASP B 1 96 ? 1.273 16.803 0.678 1 98.58 96 ASP B O 1
ATOM 3376 N N . PRO B 1 97 ? 3.208 17.472 -0.183 1 98.19 97 PRO B N 1
ATOM 3377 C CA . PRO B 1 97 ? 2.6 17.708 -1.495 1 98.19 97 PRO B CA 1
ATOM 3378 C C . PRO B 1 97 ? 2.18 16.416 -2.192 1 98.19 97 PRO B C 1
ATOM 3380 O O . PRO B 1 97 ? 2.979 15.483 -2.305 1 98.19 97 PRO B O 1
ATOM 3383 N N . ILE B 1 98 ? 0.992 16.331 -2.586 1 97.14 98 ILE B N 1
ATOM 3384 C CA . ILE B 1 98 ? 0.444 15.365 -3.532 1 97.14 98 ILE B CA 1
ATOM 3385 C C . ILE B 1 98 ? -0.023 16.086 -4.794 1 97.14 98 ILE B C 1
ATOM 3387 O O . ILE B 1 98 ? -1.189 16.473 -4.9 1 97.14 98 ILE B O 1
ATOM 3391 N N . LEU B 1 99 ? 0.893 16.217 -5.766 1 97.01 99 LEU B N 1
ATOM 3392 C CA . LEU B 1 99 ? 0.613 17.156 -6.847 1 97.01 99 LEU B CA 1
ATOM 3393 C C . LEU B 1 99 ? 0.715 16.468 -8.204 1 97.01 99 LEU B C 1
ATOM 3395 O O . LEU B 1 99 ? 0.261 17.009 -9.215 1 97.01 99 LEU B O 1
ATOM 3399 N N . VAL B 1 100 ? 1.334 15.269 -8.175 1 95.24 100 VAL B N 1
ATOM 3400 C CA . VAL B 1 100 ? 1.5 14.538 -9.427 1 95.24 100 VAL B CA 1
ATOM 3401 C C . VAL B 1 100 ? 0.789 13.19 -9.337 1 95.24 100 VAL B C 1
ATOM 3403 O O . VAL B 1 100 ? 1.153 12.342 -8.518 1 95.24 100 VAL B O 1
ATOM 3406 N N . GLY B 1 101 ? -0.209 13.062 -10.205 1 93.03 101 GLY B N 1
ATOM 3407 C CA . GLY B 1 101 ? -0.947 11.809 -10.196 1 93.03 101 GLY B CA 1
ATOM 3408 C C . GLY B 1 101 ? -1.888 11.68 -9.013 1 93.03 101 GLY B C 1
ATOM 3409 O O . GLY B 1 101 ? -2.102 12.644 -8.275 1 93.03 101 GLY B O 1
ATOM 3410 N N . ASN B 1 102 ? -2.473 10.412 -8.892 1 94.52 102 ASN B N 1
ATOM 3411 C CA . ASN B 1 102 ? -3.412 10.121 -7.814 1 94.52 102 ASN B CA 1
ATOM 3412 C C . ASN B 1 102 ? -2.703 9.537 -6.595 1 94.52 102 ASN B C 1
ATOM 3414 O O . ASN B 1 102 ? -1.55 9.113 -6.687 1 94.52 102 ASN B O 1
ATOM 3418 N N . LEU B 1 103 ? -3.356 9.667 -5.535 1 95.38 103 LEU B N 1
ATOM 3419 C CA . LEU B 1 103 ? -2.946 8.952 -4.331 1 95.38 103 LEU B CA 1
ATOM 3420 C C . LEU B 1 103 ? -3.493 7.528 -4.332 1 95.38 103 LEU B C 1
ATOM 3422 O O . LEU B 1 103 ? -4.708 7.325 -4.28 1 95.38 103 LEU B O 1
ATOM 3426 N N . ASP B 1 104 ? -2.625 6.501 -4.336 1 91.88 104 ASP B N 1
ATOM 3427 C CA . ASP B 1 104 ? -3.147 5.145 -4.479 1 91.88 104 ASP B CA 1
ATOM 3428 C C . ASP B 1 104 ? -2.323 4.151 -3.665 1 91.88 104 ASP B C 1
ATOM 3430 O O . ASP B 1 104 ? -2.6 2.95 -3.678 1 91.88 104 ASP B O 1
ATOM 3434 N N . PHE B 1 105 ? -1.308 4.588 -3.015 1 87.82 105 PHE B N 1
ATOM 3435 C CA . PHE B 1 105 ? -0.448 3.786 -2.153 1 87.82 105 PHE B CA 1
ATOM 3436 C C . PHE B 1 105 ? 0.126 2.598 -2.916 1 87.82 105 PHE B C 1
ATOM 3438 O O . PHE B 1 105 ? 0.416 1.556 -2.325 1 87.82 105 PHE B O 1
ATOM 3445 N N . GLY B 1 106 ? 0.138 2.64 -4.155 1 83.38 106 GLY B N 1
ATOM 3446 C CA . GLY B 1 106 ? 0.666 1.568 -4.983 1 83.38 106 GLY B CA 1
ATOM 3447 C C . GLY B 1 106 ? -0.327 0.444 -5.209 1 83.38 106 GLY B C 1
ATOM 3448 O O . GLY B 1 106 ? -0.007 -0.551 -5.863 1 83.38 106 GLY B O 1
ATOM 3449 N N . ILE B 1 107 ? -1.563 0.542 -4.659 1 86.77 107 ILE B N 1
ATOM 3450 C CA . ILE B 1 107 ? -2.591 -0.486 -4.79 1 86.77 107 ILE B CA 1
ATOM 3451 C C . ILE B 1 107 ? -3.906 0.153 -5.231 1 86.77 107 ILE B C 1
ATOM 3453 O O . ILE B 1 107 ? -4.853 0.244 -4.446 1 86.77 107 ILE B O 1
ATOM 3457 N N . PRO B 1 108 ? -4.013 0.454 -6.468 1 85.88 108 PRO B N 1
ATOM 3458 C CA . PRO B 1 108 ? -5.113 1.296 -6.945 1 85.88 108 PRO B CA 1
ATOM 3459 C C . PRO B 1 108 ? -6.482 0.659 -6.721 1 85.88 108 PRO B C 1
ATOM 3461 O O . PRO B 1 108 ? -7.474 1.369 -6.533 1 85.88 108 PRO B O 1
ATOM 3464 N N . TRP B 1 109 ? -6.635 -0.636 -6.748 1 82.54 109 TRP B N 1
ATOM 3465 C CA . TRP B 1 109 ? -7.945 -1.246 -6.54 1 82.54 109 TRP B CA 1
ATOM 3466 C C . TRP B 1 109 ? -8.386 -1.106 -5.087 1 82.54 109 TRP B C 1
ATOM 3468 O O . TRP B 1 109 ? -9.577 -1.198 -4.782 1 82.54 109 TRP B O 1
ATOM 3478 N N . LEU B 1 110 ? -7.374 -0.989 -4.288 1 88.13 110 LEU B N 1
ATOM 3479 C CA . LEU B 1 110 ? -7.675 -0.813 -2.872 1 88.13 110 LEU B CA 1
ATOM 3480 C C . LEU B 1 110 ? -8.033 0.639 -2.569 1 88.13 110 LEU B C 1
ATOM 3482 O O . LEU B 1 110 ? -9.003 0.907 -1.858 1 88.13 110 LEU B O 1
ATOM 3486 N N . TYR B 1 111 ? -7.264 1.532 -3.126 1 91.94 111 TYR B N 1
ATOM 3487 C CA . TYR B 1 111 ? -7.491 2.958 -2.922 1 91.94 111 TYR B CA 1
ATOM 3488 C C . TYR B 1 111 ? -6.893 3.775 -4.061 1 91.94 111 TYR B C 1
ATOM 3490 O O . TYR B 1 111 ? -5.733 3.578 -4.432 1 91.94 111 TYR B O 1
ATOM 3498 N N . ASP B 1 112 ? -7.666 4.613 -4.597 1 93.51 112 ASP B N 1
ATOM 3499 C CA . ASP B 1 112 ? -7.272 5.537 -5.657 1 93.51 112 ASP B CA 1
ATOM 3500 C C . ASP B 1 112 ? -8.011 6.867 -5.529 1 93.51 112 ASP B C 1
ATOM 3502 O O . ASP B 1 112 ? -9.231 6.924 -5.699 1 93.51 112 ASP B O 1
ATOM 3506 N N . ALA B 1 113 ? -7.249 7.941 -5.262 1 96.56 113 ALA B N 1
ATOM 3507 C CA . ALA B 1 113 ? -7.92 9.204 -4.966 1 96.56 113 ALA B CA 1
ATOM 3508 C C . ALA B 1 113 ? -7.333 10.345 -5.793 1 96.56 113 ALA B C 1
ATOM 3510 O O . ALA B 1 113 ? -6.118 10.556 -5.796 1 96.56 113 ALA B O 1
ATOM 3511 N N . ALA B 1 114 ? -8.152 11.062 -6.461 1 96.07 114 ALA B N 1
ATOM 3512 C CA . ALA B 1 114 ? -7.788 12.246 -7.234 1 96.07 114 ALA B CA 1
ATOM 3513 C C . ALA B 1 114 ? -8.277 13.52 -6.551 1 96.07 114 ALA B C 1
ATOM 3515 O O . ALA B 1 114 ? -9.238 13.487 -5.778 1 96.07 114 ALA B O 1
ATOM 3516 N N . LYS B 1 115 ? -7.609 14.587 -6.855 1 96.34 115 LYS B N 1
ATOM 3517 C CA . LYS B 1 115 ? -8.083 15.887 -6.388 1 96.34 115 LYS B CA 1
ATOM 3518 C C . LYS B 1 115 ? -9.459 16.209 -6.965 1 96.34 115 LYS B C 1
ATOM 3520 O O . LYS B 1 115 ? -9.764 15.839 -8.1 1 96.34 115 LYS B O 1
ATOM 3525 N N . ARG B 1 116 ? -10.215 16.908 -6.207 1 95.67 116 ARG B N 1
ATOM 3526 C CA . ARG B 1 116 ? -11.593 17.21 -6.582 1 95.67 116 ARG B CA 1
ATOM 3527 C C . ARG B 1 116 ? -11.673 18.512 -7.371 1 95.67 116 ARG B C 1
ATOM 3529 O O . ARG B 1 116 ? -12.414 18.604 -8.353 1 95.67 116 ARG B O 1
ATOM 3536 N N . PHE B 1 117 ? -10.889 19.469 -7.022 1 95.7 117 PHE B N 1
ATOM 3537 C CA . PHE B 1 117 ? -11.063 20.814 -7.557 1 95.7 117 PHE B CA 1
ATOM 3538 C C . PHE B 1 117 ? -9.84 21.239 -8.362 1 95.7 117 PHE B C 1
ATOM 3540 O O . PHE B 1 117 ? -9.971 21.859 -9.419 1 95.7 117 PHE B O 1
ATOM 3547 N N . LEU B 1 118 ? -8.67 20.851 -7.86 1 96.13 118 LEU B N 1
ATOM 3548 C CA . LEU B 1 118 ? -7.439 21.266 -8.523 1 96.13 118 LEU B CA 1
ATOM 3549 C C . LEU B 1 118 ? -6.89 20.146 -9.401 1 96.13 118 LEU B C 1
ATOM 3551 O O . LEU B 1 118 ? -5.709 19.801 -9.308 1 96.13 118 LEU B O 1
ATOM 3555 N N . LYS B 1 119 ? -7.571 19.621 -10.276 1 91.63 119 LYS B N 1
ATOM 3556 C CA . LYS B 1 119 ? -7.263 18.426 -11.057 1 91.63 119 LYS B CA 1
ATOM 3557 C C . LYS B 1 119 ? -6.106 18.68 -12.019 1 91.63 119 LYS B C 1
ATOM 3559 O O . LYS B 1 119 ? -5.358 17.76 -12.355 1 91.63 119 LYS B O 1
ATOM 3564 N N . ASN B 1 120 ? -5.898 19.919 -12.429 1 88.98 120 ASN B N 1
ATOM 3565 C CA . ASN B 1 120 ? -4.896 20.234 -13.442 1 88.98 120 ASN B CA 1
ATOM 3566 C C . ASN B 1 120 ? -3.657 20.875 -12.824 1 88.98 120 ASN B C 1
ATOM 3568 O O . ASN B 1 120 ? -2.825 21.441 -13.536 1 88.98 120 ASN B O 1
ATOM 3572 N N . PHE B 1 121 ? -3.604 20.822 -11.571 1 90.43 121 PHE B N 1
ATOM 3573 C CA . PHE B 1 121 ? -2.459 21.43 -10.903 1 90.43 121 PHE B CA 1
ATOM 3574 C C . PHE B 1 121 ? -1.185 20.642 -11.187 1 90.43 121 PHE B C 1
ATOM 3576 O O . PHE B 1 121 ? -1.171 19.414 -11.079 1 90.43 121 PHE B O 1
ATOM 3583 N N . GLN B 1 122 ? -0.113 21.341 -11.608 1 89.66 122 GLN B N 1
ATOM 3584 C CA . GLN B 1 122 ? 1.179 20.752 -11.944 1 89.66 122 GLN B CA 1
ATOM 3585 C C . GLN B 1 122 ? 2.294 21.345 -11.087 1 89.66 122 GLN B C 1
ATOM 3587 O O . GLN B 1 122 ? 2.117 22.399 -10.472 1 89.66 122 GLN B O 1
ATOM 3592 N N . LEU B 1 123 ? 3.416 20.711 -11.104 1 95.01 123 LEU B N 1
ATOM 3593 C CA . LEU B 1 123 ? 4.576 21.192 -10.363 1 95.01 123 LEU B CA 1
ATOM 3594 C C . LEU B 1 123 ? 5 22.573 -10.853 1 95.01 123 LEU B C 1
ATOM 3596 O O . LEU B 1 123 ? 5.468 23.399 -10.065 1 95.01 123 LEU B O 1
ATOM 3600 N N . ASP B 1 124 ? 4.753 22.768 -12.113 1 93.5 124 ASP B N 1
ATOM 3601 C CA . ASP B 1 124 ? 5.171 24.031 -12.714 1 93.5 124 ASP B CA 1
ATOM 3602 C C . ASP B 1 124 ? 4.303 25.187 -12.221 1 93.5 124 ASP B C 1
ATOM 3604 O O . ASP B 1 124 ? 4.657 26.355 -12.397 1 93.5 124 ASP B O 1
ATOM 3608 N N . ASN B 1 125 ? 3.174 24.877 -11.625 1 94.1 125 ASN B N 1
ATOM 3609 C CA . ASN B 1 125 ? 2.312 25.909 -11.06 1 94.1 125 ASN B CA 1
ATOM 3610 C C . ASN B 1 125 ? 2.842 26.411 -9.72 1 94.1 125 ASN B C 1
ATOM 3612 O O . ASN B 1 125 ? 2.394 27.443 -9.218 1 94.1 125 ASN B O 1
ATOM 3616 N N . LEU B 1 126 ? 3.793 25.702 -9.222 1 95.75 126 LEU B N 1
ATOM 3617 C CA . LEU B 1 126 ? 4.371 26.112 -7.947 1 95.75 126 LEU B CA 1
ATOM 3618 C C . LEU B 1 126 ? 5.267 27.333 -8.123 1 95.75 126 LEU B C 1
ATOM 3620 O O . LEU B 1 126 ? 6.003 27.431 -9.108 1 95.75 126 LEU B O 1
ATOM 3624 N N . PRO B 1 127 ? 5.182 28.287 -7.2 1 94.56 127 PRO B N 1
ATOM 3625 C CA . PRO B 1 127 ? 6.248 29.29 -7.139 1 94.56 127 PRO B CA 1
ATOM 3626 C C . PRO B 1 127 ? 7.584 28.704 -6.686 1 94.56 127 PRO B C 1
ATOM 3628 O O . PRO B 1 127 ? 7.682 27.5 -6.439 1 94.56 127 PRO B O 1
ATOM 3631 N N . GLU B 1 128 ? 8.571 29.609 -6.659 1 94.32 128 GLU B N 1
ATOM 3632 C CA . GLU B 1 128 ? 9.817 29.167 -6.04 1 94.32 128 GLU B CA 1
ATOM 3633 C C . GLU B 1 128 ? 9.623 28.873 -4.555 1 94.32 128 GLU B C 1
ATOM 3635 O O . GLU B 1 128 ? 9.135 29.723 -3.808 1 94.32 128 GLU B O 1
ATOM 3640 N N . ILE B 1 129 ? 9.936 27.721 -4.192 1 95.99 129 ILE B N 1
ATOM 3641 C CA . ILE B 1 129 ? 9.748 27.284 -2.813 1 95.99 129 ILE B CA 1
ATOM 3642 C C . ILE B 1 129 ? 11.08 27.335 -2.069 1 95.99 129 ILE B C 1
ATOM 3644 O O . ILE B 1 129 ? 12.127 27.011 -2.635 1 95.99 129 ILE B O 1
ATOM 3648 N N . ASP B 1 130 ? 11.002 27.727 -0.826 1 95.97 130 ASP B N 1
ATOM 3649 C CA . ASP B 1 130 ? 12.2 27.825 0.002 1 95.97 130 ASP B CA 1
ATOM 3650 C C . ASP B 1 130 ? 12.435 26.535 0.784 1 95.97 130 ASP B C 1
ATOM 3652 O O . ASP B 1 130 ? 13.574 26.205 1.12 1 95.97 130 ASP B O 1
ATOM 3656 N N . CYS B 1 131 ? 11.311 25.859 1.052 1 97.62 131 CYS B N 1
ATOM 3657 C CA . CYS B 1 131 ? 11.414 24.707 1.94 1 97.62 131 CYS B CA 1
ATOM 3658 C C . CYS B 1 131 ? 10.28 23.72 1.689 1 97.62 131 CYS B C 1
ATOM 3660 O O . CYS B 1 131 ? 9.152 24.125 1.402 1 97.62 131 CYS B O 1
ATOM 3662 N N . LEU B 1 132 ? 10.608 22.436 1.765 1 98.74 132 LEU B N 1
ATOM 3663 C CA . LEU B 1 132 ? 9.652 21.334 1.769 1 98.74 132 LEU B CA 1
ATOM 3664 C C . LEU B 1 132 ? 9.503 20.749 3.169 1 98.74 132 LEU B C 1
ATOM 3666 O O . LEU B 1 132 ? 10.499 20.44 3.827 1 98.74 132 LEU B O 1
ATOM 3670 N N . LEU B 1 133 ? 8.306 20.664 3.63 1 98.89 133 LEU B N 1
ATOM 3671 C CA . LEU B 1 133 ? 8.024 20.15 4.966 1 98.89 133 LEU B CA 1
ATOM 3672 C C . LEU B 1 133 ? 7.222 18.855 4.892 1 98.89 133 LEU B C 1
ATOM 3674 O O . LEU B 1 133 ? 6.115 18.836 4.348 1 98.89 133 LEU B O 1
ATOM 3678 N N . ILE B 1 134 ? 7.735 17.742 5.44 1 98.93 134 ILE B N 1
ATOM 3679 C CA . ILE B 1 134 ? 7.113 16.423 5.394 1 98.93 134 ILE B CA 1
ATOM 3680 C C . ILE B 1 134 ? 6.771 15.964 6.809 1 98.93 134 ILE B C 1
ATOM 3682 O O . ILE B 1 134 ? 7.659 15.818 7.653 1 98.93 134 ILE B O 1
ATOM 3686 N N . THR B 1 135 ? 5.517 15.635 7.012 1 98.64 135 THR B N 1
ATOM 3687 C CA . THR B 1 135 ? 5.063 15.3 8.358 1 98.64 135 THR B CA 1
ATOM 3688 C C . THR B 1 135 ? 5.176 13.799 8.609 1 98.64 135 THR B C 1
ATOM 3690 O O . THR B 1 135 ? 5.389 13.369 9.744 1 98.64 135 THR B O 1
ATOM 3693 N N . GLN B 1 136 ? 4.884 13.032 7.575 1 97.23 136 GLN B N 1
ATOM 3694 C CA . GLN B 1 136 ? 4.815 11.584 7.742 1 97.23 136 GLN B CA 1
ATOM 3695 C C . GLN B 1 136 ? 5.474 10.863 6.57 1 97.23 136 GLN B C 1
ATOM 3697 O O . GLN B 1 136 ? 5.661 11.448 5.501 1 97.23 136 GLN B O 1
ATOM 3702 N N . SER B 1 137 ? 5.733 9.599 6.788 1 95.75 137 SER B N 1
ATOM 3703 C CA . SER B 1 137 ? 6.521 8.846 5.818 1 95.75 137 SER B CA 1
ATOM 3704 C C . SER B 1 137 ? 5.624 8.052 4.874 1 95.75 137 SER B C 1
ATOM 3706 O O . SER B 1 137 ? 6.112 7.392 3.954 1 95.75 137 SER B O 1
ATOM 3708 N N . LEU B 1 138 ? 4.341 8.101 5.05 1 94.38 138 LEU B N 1
ATOM 3709 C CA . LEU B 1 138 ? 3.435 7.375 4.168 1 94.38 138 LEU B CA 1
ATOM 3710 C C . LEU B 1 138 ? 3.108 8.199 2.927 1 94.38 138 LEU B C 1
ATOM 3712 O O . LEU B 1 138 ? 3.232 9.426 2.941 1 94.38 138 LEU B O 1
ATOM 3716 N N . ASP B 1 139 ? 2.611 7.577 1.925 1 93.67 139 ASP B N 1
ATOM 3717 C CA . ASP B 1 139 ? 2.433 8.141 0.591 1 93.67 139 ASP B CA 1
ATOM 3718 C C . ASP B 1 139 ? 1.483 9.337 0.622 1 93.67 139 ASP B C 1
ATOM 3720 O O . ASP B 1 139 ? 1.597 10.249 -0.199 1 93.67 139 ASP B O 1
ATOM 3724 N N . ASP B 1 140 ? 0.556 9.34 1.518 1 95.41 140 ASP B N 1
ATOM 3725 C CA . ASP B 1 140 ? -0.405 10.438 1.554 1 95.41 140 ASP B CA 1
ATOM 3726 C C . ASP B 1 140 ? 0.225 11.699 2.141 1 95.41 140 ASP B C 1
ATOM 3728 O O . ASP B 1 140 ? -0.378 12.774 2.106 1 95.41 140 ASP B O 1
ATOM 3732 N N . HIS B 1 141 ? 1.488 11.632 2.578 1 97.5 141 HIS B N 1
ATOM 3733 C CA . HIS B 1 141 ? 2.241 12.796 3.034 1 97.5 141 HIS B CA 1
ATOM 3734 C C . HIS B 1 141 ? 3.61 12.863 2.366 1 97.5 141 HIS B C 1
ATOM 3736 O O . HIS B 1 141 ? 4.213 13.935 2.283 1 97.5 141 HIS B O 1
ATOM 3742 N N . CYS B 1 142 ? 4.122 11.784 2.044 1 97.55 142 CYS B N 1
ATOM 3743 C CA . CYS B 1 142 ? 5.414 11.605 1.391 1 97.55 142 CYS B CA 1
ATOM 3744 C C . CYS B 1 142 ? 5.25 10.941 0.029 1 97.55 142 CYS B C 1
ATOM 3746 O O . CYS B 1 142 ? 5.755 9.839 -0.193 1 97.55 142 CYS B O 1
ATOM 3748 N N . HIS B 1 143 ? 4.671 11.642 -0.856 1 97.07 143 HIS B N 1
ATOM 3749 C CA . HIS B 1 143 ? 4.19 11.127 -2.134 1 97.07 143 HIS B CA 1
ATOM 3750 C C . HIS B 1 143 ? 5.317 11.057 -3.158 1 97.07 143 HIS B C 1
ATOM 3752 O O . HIS B 1 143 ? 5.65 12.061 -3.791 1 97.07 143 HIS B O 1
ATOM 3758 N N . LEU B 1 144 ? 5.776 9.953 -3.472 1 94.1 144 LEU B N 1
ATOM 3759 C CA . LEU B 1 144 ? 6.977 9.791 -4.283 1 94.1 144 LEU B CA 1
ATOM 3760 C C . LEU B 1 144 ? 6.729 10.244 -5.718 1 94.1 144 LEU B C 1
ATOM 3762 O O . LEU B 1 144 ? 7.632 10.769 -6.373 1 94.1 144 LEU B O 1
ATOM 3766 N N . LYS B 1 145 ? 5.51 10.007 -6.237 1 93.58 145 LYS B N 1
ATOM 3767 C CA . LYS B 1 145 ? 5.205 10.467 -7.588 1 93.58 145 LYS B CA 1
ATOM 3768 C C . LYS B 1 145 ? 5.384 11.978 -7.708 1 93.58 145 LYS B C 1
ATOM 3770 O O . LYS B 1 145 ? 5.717 12.485 -8.781 1 93.58 145 LYS B O 1
ATOM 3775 N N . THR B 1 146 ? 5.217 12.654 -6.657 1 97.74 146 THR B N 1
ATOM 3776 C CA . THR B 1 146 ? 5.412 14.099 -6.621 1 97.74 146 THR B CA 1
ATOM 3777 C C . THR B 1 146 ? 6.866 14.44 -6.306 1 97.74 146 THR B C 1
ATOM 3779 O O . THR B 1 146 ? 7.466 15.292 -6.965 1 97.74 146 THR B O 1
ATOM 3782 N N . LEU B 1 147 ? 7.461 13.763 -5.382 1 98.22 147 LEU B N 1
ATOM 3783 C CA . LEU B 1 147 ? 8.739 14.176 -4.814 1 98.22 147 LEU B CA 1
ATOM 3784 C C . LEU B 1 147 ? 9.885 13.864 -5.77 1 98.22 147 LEU B C 1
ATOM 3786 O O . LEU B 1 147 ? 10.877 14.596 -5.818 1 98.22 147 LEU B O 1
ATOM 3790 N N . LYS B 1 148 ? 9.765 12.818 -6.5 1 95.72 148 LYS B N 1
ATOM 3791 C CA . LYS B 1 148 ? 10.827 12.463 -7.436 1 95.72 148 LYS B CA 1
ATOM 3792 C C . LYS B 1 148 ? 11.033 13.562 -8.476 1 95.72 148 LYS B C 1
ATOM 3794 O O . LYS B 1 148 ? 12.122 14.13 -8.579 1 95.72 148 LYS B O 1
ATOM 3799 N N . PRO B 1 149 ? 9.979 13.894 -9.212 1 97.39 149 PRO B N 1
ATOM 3800 C CA . PRO B 1 149 ? 10.207 14.984 -10.164 1 97.39 149 PRO B CA 1
ATOM 3801 C C . PRO B 1 149 ? 10.512 16.313 -9.478 1 97.39 149 PRO B C 1
ATOM 3803 O O . PRO B 1 149 ? 11.243 17.142 -10.027 1 97.39 149 PRO B O 1
ATOM 3806 N N . LEU B 1 150 ? 10.021 16.587 -8.318 1 98.11 150 LEU B N 1
ATOM 3807 C CA . LEU B 1 150 ? 10.332 17.811 -7.586 1 98.11 150 LEU B CA 1
ATOM 3808 C C . LEU B 1 150 ? 11.823 17.895 -7.277 1 98.11 150 LEU B C 1
ATOM 3810 O O . LEU B 1 150 ? 12.429 18.962 -7.408 1 98.11 150 LEU B O 1
ATOM 3814 N N . SER B 1 151 ? 12.387 16.801 -6.84 1 97.91 151 SER B N 1
ATOM 3815 C CA . SER B 1 151 ? 13.807 16.763 -6.504 1 97.91 151 SER B CA 1
ATOM 3816 C C . SER B 1 151 ? 14.673 17.024 -7.731 1 97.91 151 SER B C 1
ATOM 3818 O O . SER B 1 151 ? 15.769 17.576 -7.618 1 97.91 151 SER B O 1
ATOM 3820 N N . GLN B 1 152 ? 14.195 16.623 -8.895 1 96.56 152 GLN B N 1
ATOM 3821 C CA . GLN B 1 152 ? 14.91 16.885 -10.14 1 96.56 152 GLN B CA 1
ATOM 3822 C C . GLN B 1 152 ? 14.813 18.357 -10.53 1 96.56 152 GLN B C 1
ATOM 3824 O O . GLN B 1 152 ? 15.783 18.94 -11.019 1 96.56 152 GLN B O 1
ATOM 3829 N N . LYS B 1 153 ? 13.718 18.873 -10.336 1 95.94 153 LYS B N 1
ATOM 3830 C CA . LYS B 1 153 ? 13.466 20.268 -10.685 1 95.94 153 LYS B CA 1
ATOM 3831 C C . LYS B 1 153 ? 14.205 21.213 -9.741 1 95.94 153 LYS B C 1
ATOM 3833 O O . LYS B 1 153 ? 14.628 22.297 -10.146 1 95.94 153 LYS B O 1
ATOM 3838 N N . SER B 1 154 ? 14.355 20.822 -8.482 1 95.74 154 SER B N 1
ATOM 3839 C CA . SER B 1 154 ? 14.97 21.651 -7.45 1 95.74 154 SER B CA 1
ATOM 3840 C C . SER B 1 154 ? 15.966 20.85 -6.618 1 95.74 154 SER B C 1
ATOM 3842 O O . SER B 1 154 ? 15.746 20.623 -5.426 1 95.74 154 SER B O 1
ATOM 3844 N N . PRO B 1 155 ? 17.082 20.528 -7.092 1 92.99 155 PRO B N 1
ATOM 3845 C CA . PRO B 1 155 ? 18.047 19.648 -6.428 1 92.99 155 PRO B CA 1
ATOM 3846 C C . PRO B 1 155 ? 18.571 20.229 -5.117 1 92.99 155 PRO B C 1
ATOM 3848 O O . PRO B 1 155 ? 18.97 19.481 -4.221 1 92.99 155 PRO B O 1
ATOM 3851 N N . GLY B 1 156 ? 18.569 21.533 -4.936 1 94.91 156 GLY B N 1
ATOM 3852 C CA . GLY B 1 156 ? 19.086 22.138 -3.719 1 94.91 156 GLY B CA 1
ATOM 3853 C C . GLY B 1 156 ? 17.999 22.513 -2.73 1 94.91 156 GLY B C 1
ATOM 3854 O O . GLY B 1 156 ? 18.265 23.187 -1.732 1 94.91 156 GLY B O 1
ATOM 3855 N N . LEU B 1 157 ? 16.819 22.045 -2.986 1 97.34 157 LEU B N 1
ATOM 3856 C CA . LEU B 1 157 ? 15.688 22.391 -2.132 1 97.34 157 LEU B CA 1
ATOM 3857 C C . LEU B 1 157 ? 15.912 21.898 -0.706 1 97.34 157 LEU B C 1
ATOM 3859 O O . LEU B 1 157 ? 16.326 20.756 -0.498 1 97.34 157 LEU B O 1
ATOM 3863 N N . ARG B 1 158 ? 15.698 22.79 0.249 1 97.97 158 ARG B N 1
ATOM 3864 C CA . ARG B 1 158 ? 15.76 22.419 1.659 1 97.97 158 ARG B CA 1
ATOM 3865 C C . ARG B 1 158 ? 14.535 21.606 2.065 1 97.97 158 ARG B C 1
ATOM 3867 O O . ARG B 1 158 ? 13.4 22.012 1.806 1 97.97 158 ARG B O 1
ATOM 3874 N N . VAL B 1 159 ? 14.796 20.441 2.688 1 98.76 159 VAL B N 1
ATOM 3875 C CA . VAL B 1 159 ? 13.715 19.563 3.124 1 98.76 159 VAL B CA 1
ATOM 3876 C C . VAL B 1 159 ? 13.78 19.376 4.638 1 98.76 159 VAL B C 1
ATOM 3878 O O . VAL B 1 159 ? 14.853 19.133 5.195 1 98.76 159 VAL B O 1
ATOM 3881 N N . ILE B 1 160 ? 12.745 19.581 5.323 1 98.89 160 ILE B N 1
ATOM 3882 C CA . ILE B 1 160 ? 12.563 19.273 6.738 1 98.89 160 ILE B CA 1
ATOM 3883 C C . ILE B 1 160 ? 11.536 18.154 6.895 1 98.89 160 ILE B C 1
ATOM 3885 O O . ILE B 1 160 ? 10.424 18.245 6.368 1 98.89 160 ILE B O 1
ATOM 3889 N N . ALA B 1 161 ? 11.902 17.081 7.623 1 98.87 161 ALA B N 1
ATOM 3890 C CA . ALA B 1 161 ? 11.028 15.911 7.589 1 98.87 161 ALA B CA 1
ATOM 3891 C C . ALA B 1 161 ? 11.141 15.105 8.88 1 98.87 161 ALA B C 1
ATOM 3893 O O . ALA B 1 161 ? 12.061 15.317 9.673 1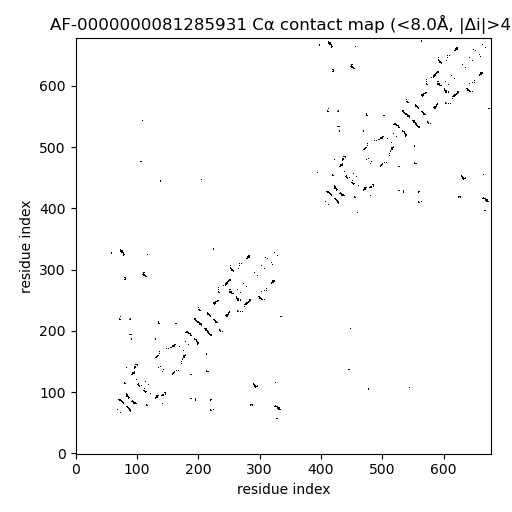 98.87 161 ALA B O 1
ATOM 3894 N N . THR B 1 162 ? 10.183 14.254 9.064 1 98.68 162 THR B N 1
ATOM 3895 C CA . THR B 1 162 ? 10.276 13.214 10.082 1 98.68 162 THR B CA 1
ATOM 3896 C C . THR B 1 162 ? 11.41 12.244 9.763 1 98.68 162 THR B C 1
ATOM 3898 O O . THR B 1 162 ? 11.632 11.902 8.599 1 98.68 162 THR B O 1
ATOM 3901 N N . PRO B 1 163 ? 12.046 11.761 10.819 1 98.21 163 PRO B N 1
ATOM 3902 C CA . PRO B 1 163 ? 13.104 10.778 10.571 1 98.21 163 PRO B CA 1
ATOM 3903 C C . PRO B 1 163 ? 12.588 9.515 9.887 1 98.21 163 PRO B C 1
ATOM 3905 O O . PRO B 1 163 ? 13.336 8.849 9.167 1 98.21 163 PRO B O 1
ATOM 3908 N N . ASN B 1 164 ? 11.361 9.185 10.057 1 96.18 164 ASN B N 1
ATOM 3909 C CA . ASN B 1 164 ? 10.781 7.988 9.459 1 96.18 164 ASN B CA 1
ATOM 3910 C C . ASN B 1 164 ? 10.831 8.042 7.935 1 96.18 164 ASN B C 1
ATOM 3912 O O . ASN B 1 164 ? 10.729 7.011 7.268 1 96.18 164 ASN B O 1
ATOM 3916 N N . ALA B 1 165 ? 11.023 9.195 7.385 1 97.35 165 ALA B N 1
ATOM 3917 C CA . ALA B 1 165 ? 10.99 9.366 5.934 1 97.35 165 ALA B CA 1
ATOM 3918 C C . ALA B 1 165 ? 12.39 9.254 5.337 1 97.35 165 ALA B C 1
ATOM 3920 O O . ALA B 1 165 ? 12.561 9.346 4.12 1 97.35 165 ALA B O 1
ATOM 3921 N N . LYS B 1 166 ? 13.339 8.978 6.129 1 97.32 166 LYS B N 1
ATOM 3922 C CA . LYS B 1 166 ? 14.74 8.995 5.72 1 97.32 166 LYS B CA 1
ATOM 3923 C C . LYS B 1 166 ? 14.98 8.055 4.542 1 97.32 166 LYS B C 1
ATOM 3925 O O . LYS B 1 166 ? 15.577 8.448 3.538 1 97.32 166 LYS B O 1
ATOM 3930 N N . PRO B 1 167 ? 14.505 6.847 4.573 1 90.54 167 PRO B N 1
ATOM 3931 C CA . PRO B 1 167 ? 14.791 5.928 3.468 1 90.54 167 PRO B CA 1
ATOM 3932 C C . PRO B 1 167 ? 14.205 6.403 2.14 1 90.54 167 PRO B C 1
ATOM 3934 O O . PRO B 1 167 ? 14.742 6.085 1.076 1 90.54 167 PRO B O 1
ATOM 3937 N N . LEU B 1 168 ? 13.205 7.146 2.184 1 93.52 168 LEU B N 1
ATOM 3938 C CA . LEU B 1 168 ? 12.534 7.6 0.971 1 93.52 168 LEU B CA 1
ATOM 3939 C C . LEU B 1 168 ? 13.156 8.895 0.459 1 93.52 168 LEU B C 1
ATOM 3941 O O . LEU B 1 168 ? 13.265 9.099 -0.752 1 93.52 168 LEU B O 1
ATOM 3945 N N . LEU B 1 169 ? 13.6 9.733 1.371 1 97.95 169 LEU B N 1
ATOM 3946 C CA . LEU B 1 169 ? 13.993 11.084 0.988 1 97.95 169 LEU B CA 1
ATOM 3947 C C . LEU B 1 169 ? 15.485 11.15 0.68 1 97.95 169 LEU B C 1
ATOM 3949 O O . LEU B 1 169 ? 15.914 11.939 -0.166 1 97.95 169 LEU B O 1
ATOM 3953 N N . ASP B 1 170 ? 16.266 10.338 1.267 1 97.08 170 ASP B N 1
ATOM 3954 C CA . ASP B 1 170 ? 17.716 10.404 1.113 1 97.08 170 ASP B CA 1
ATOM 3955 C C . ASP B 1 170 ? 18.122 10.202 -0.345 1 97.08 170 ASP B C 1
ATOM 3957 O O . ASP B 1 170 ? 19.026 10.878 -0.842 1 97.08 170 ASP B O 1
ATOM 3961 N N . PRO B 1 171 ? 17.486 9.301 -1.012 1 93.21 171 PRO B N 1
ATOM 3962 C CA . PRO B 1 171 ? 17.88 9.105 -2.409 1 93.21 171 PRO B CA 1
ATOM 3963 C C . PRO B 1 171 ? 17.454 10.263 -3.31 1 93.21 171 PRO B C 1
ATOM 3965 O O . PRO B 1 171 ? 17.904 10.357 -4.455 1 93.21 171 PRO B O 1
ATOM 3968 N N . LEU B 1 172 ? 16.626 11.105 -2.83 1 96.81 172 LEU B N 1
ATOM 3969 C CA . LEU B 1 172 ? 16.028 12.12 -3.69 1 96.81 172 LEU B CA 1
ATOM 3970 C C . LEU B 1 172 ? 16.645 13.489 -3.425 1 96.81 172 LEU B C 1
ATOM 3972 O O . LEU B 1 172 ? 16.818 14.286 -4.35 1 96.81 172 LEU B O 1
ATOM 3976 N N . PHE B 1 173 ? 16.902 13.737 -2.167 1 98.12 173 PHE B N 1
ATOM 3977 C CA . PHE B 1 173 ? 17.322 15.074 -1.764 1 98.12 173 PHE B CA 1
ATOM 3978 C C . PHE B 1 173 ? 18.648 15.022 -1.015 1 98.12 173 PHE B C 1
ATOM 3980 O O . PHE B 1 173 ? 18.883 14.109 -0.22 1 98.12 173 PHE B O 1
ATOM 3987 N N . SER B 1 174 ? 19.413 16.099 -1.179 1 97.53 174 SER B N 1
ATOM 3988 C CA . SER B 1 174 ? 20.719 16.151 -0.53 1 97.53 174 SER B CA 1
ATOM 3989 C C . SER B 1 174 ? 20.701 17.084 0.676 1 97.53 174 SER B C 1
ATOM 3991 O O . SER B 1 174 ? 21.57 17 1.546 1 97.53 174 SER B O 1
ATOM 3993 N N . ASN B 1 175 ? 19.788 18.004 0.73 1 98 175 ASN B N 1
ATOM 3994 C CA . ASN B 1 175 ? 19.655 18.988 1.799 1 98 175 ASN B CA 1
ATOM 3995 C C . ASN B 1 175 ? 18.45 18.693 2.687 1 98 175 ASN B C 1
ATOM 3997 O O . ASN B 1 175 ? 17.458 19.424 2.657 1 98 175 ASN B O 1
ATOM 4001 N N . VAL B 1 176 ? 18.56 17.613 3.479 1 98.59 176 VAL B N 1
ATOM 4002 C CA . VAL B 1 176 ? 17.436 17.172 4.299 1 98.59 176 VAL B CA 1
ATOM 4003 C C . VAL B 1 176 ? 17.797 17.293 5.778 1 98.59 176 VAL B C 1
ATOM 4005 O O . VAL B 1 176 ? 18.892 16.903 6.19 1 98.59 176 VAL B O 1
ATOM 4008 N N . THR B 1 177 ? 16.969 17.891 6.574 1 98.71 177 THR B N 1
ATOM 4009 C CA . THR B 1 177 ? 17.055 17.917 8.029 1 98.71 177 THR B CA 1
ATOM 4010 C C . THR B 1 177 ? 15.939 17.084 8.652 1 98.71 177 THR B C 1
ATOM 4012 O O . THR B 1 177 ? 14.757 17.371 8.451 1 98.71 177 THR B O 1
ATOM 4015 N N . TYR B 1 178 ? 16.288 16.066 9.306 1 98.8 178 TYR B N 1
ATOM 4016 C CA . TYR B 1 178 ? 15.325 15.254 10.042 1 98.8 178 TYR B CA 1
ATOM 4017 C C . TYR B 1 178 ? 15.207 15.724 11.487 1 98.8 178 TYR B C 1
ATOM 4019 O O . TYR B 1 178 ? 16.215 15.876 12.181 1 98.8 178 TYR B O 1
ATOM 4027 N N . LEU B 1 179 ? 14.003 15.966 11.952 1 98.78 179 LEU B N 1
ATOM 4028 C CA . LEU B 1 179 ? 13.768 16.488 13.293 1 98.78 179 LEU B CA 1
ATOM 4029 C C . LEU B 1 179 ? 13.026 15.469 14.151 1 98.78 179 LEU B C 1
ATOM 4031 O O . LEU B 1 179 ? 11.982 14.952 13.746 1 98.78 179 LEU B O 1
ATOM 4035 N N . GLU B 1 180 ? 13.507 15.203 15.295 1 98.23 180 GLU B N 1
ATOM 4036 C CA . GLU B 1 180 ? 12.758 14.487 16.323 1 98.23 180 GLU B CA 1
ATOM 4037 C C . GLU B 1 180 ? 11.783 15.415 17.042 1 98.23 180 GLU B C 1
ATOM 4039 O O . GLU B 1 180 ? 12.017 16.622 17.131 1 98.23 180 GLU B O 1
ATOM 4044 N N . PRO B 1 181 ? 10.7 14.813 17.557 1 97.66 181 PRO B N 1
ATOM 4045 C CA . PRO B 1 181 ? 9.827 15.67 18.364 1 97.66 181 PRO B CA 1
ATOM 4046 C C . PRO B 1 181 ? 10.591 16.456 19.427 1 97.66 181 PRO B C 1
ATOM 4048 O O . PRO B 1 181 ? 11.417 15.888 20.146 1 97.66 181 PRO B O 1
ATOM 4051 N N . GLY B 1 182 ? 10.344 17.715 19.494 1 97.75 182 GLY B N 1
ATOM 4052 C CA . GLY B 1 182 ? 11.046 18.592 20.419 1 97.75 182 GLY B CA 1
ATOM 4053 C C . GLY B 1 182 ? 12.174 19.368 19.765 1 97.75 182 GLY B C 1
ATOM 4054 O O . GLY B 1 182 ? 12.567 20.43 20.252 1 97.75 182 GLY B O 1
ATOM 4055 N N . GLU B 1 183 ? 12.65 18.888 18.669 1 98.51 183 GLU B N 1
ATOM 4056 C CA . GLU B 1 183 ? 13.727 19.564 17.953 1 98.51 183 GLU B CA 1
ATOM 4057 C C . GLU B 1 183 ? 13.176 20.613 16.99 1 98.51 183 GLU B C 1
ATOM 4059 O O . GLU B 1 183 ? 12.012 20.546 16.591 1 98.51 183 GLU B O 1
ATOM 4064 N N . GLY B 1 184 ? 14.062 21.667 16.678 1 98.23 184 GLY B N 1
ATOM 4065 C CA . GLY B 1 184 ? 13.656 22.732 15.775 1 98.23 184 GLY B CA 1
ATOM 4066 C C . GLY B 1 184 ? 14.767 23.183 14.846 1 98.23 184 GLY B C 1
ATOM 4067 O O . GLY B 1 184 ? 15.914 22.755 14.989 1 98.23 184 GLY B O 1
ATOM 4068 N N . THR B 1 185 ? 14.381 23.895 13.844 1 97.67 185 THR B N 1
ATOM 4069 C CA . THR B 1 185 ? 15.293 24.526 12.896 1 97.67 185 THR B CA 1
ATOM 4070 C C . THR B 1 185 ? 14.725 25.852 12.398 1 97.67 185 THR B C 1
ATOM 4072 O O . THR B 1 185 ? 13.623 26.245 12.786 1 97.67 185 THR B O 1
ATOM 4075 N N . GLU B 1 186 ? 15.579 26.615 11.667 1 95.77 186 GLU B N 1
ATOM 4076 C CA . GLU B 1 186 ? 15.157 27.896 11.109 1 95.77 186 GLU B CA 1
ATOM 4077 C C . GLU B 1 186 ? 15.344 27.927 9.595 1 95.77 186 GLU B C 1
ATOM 4079 O O . GLU B 1 186 ? 16.272 27.311 9.066 1 95.77 186 GLU B O 1
ATOM 4084 N N . VAL B 1 187 ? 14.385 28.527 8.979 1 94.81 187 VAL B N 1
ATOM 4085 C CA . VAL B 1 187 ? 14.457 28.737 7.537 1 94.81 187 VAL B CA 1
ATOM 4086 C C . VAL B 1 187 ? 14.385 30.231 7.227 1 94.81 187 VAL B C 1
ATOM 4088 O O . VAL B 1 187 ? 13.517 30.937 7.745 1 94.81 187 VAL B O 1
ATOM 4091 N N . ASP B 1 188 ? 15.33 30.698 6.415 1 89.23 188 ASP B N 1
ATOM 4092 C CA . ASP B 1 188 ? 15.368 32.105 6.031 1 89.23 188 ASP B CA 1
ATOM 4093 C C . ASP B 1 188 ? 15.331 32.261 4.512 1 89.23 188 ASP B C 1
ATOM 4095 O O . ASP B 1 188 ? 15.942 31.474 3.787 1 89.23 188 ASP B O 1
ATOM 4099 N N . ALA B 1 189 ? 14.446 33.211 4.016 1 79.59 189 ALA B N 1
ATOM 4100 C CA . ALA B 1 189 ? 14.37 33.502 2.587 1 79.59 189 ALA B CA 1
ATOM 4101 C C . ALA B 1 189 ? 15.323 34.631 2.206 1 79.59 189 ALA B C 1
ATOM 4103 O O . ALA B 1 189 ? 15.127 35.301 1.189 1 79.59 189 ALA B O 1
ATOM 4104 N N . GLY B 1 190 ? 16.235 34.877 2.911 1 77.26 190 GLY B N 1
ATOM 4105 C CA . GLY B 1 190 ? 17.221 35.892 2.574 1 77.26 190 GLY B CA 1
ATOM 4106 C C . GLY B 1 190 ? 16.868 37.267 3.109 1 77.26 190 GLY B C 1
ATOM 4107 O O . GLY B 1 190 ? 17.611 38.228 2.901 1 77.26 190 GLY B O 1
ATOM 4108 N N . ASN B 1 191 ? 15.773 37.383 3.779 1 72.36 191 ASN B N 1
ATOM 4109 C CA . ASN B 1 191 ? 15.357 38.707 4.231 1 72.36 191 ASN B CA 1
ATOM 4110 C C . ASN B 1 191 ? 15.745 38.951 5.686 1 72.36 191 ASN B C 1
ATOM 4112 O O . ASN B 1 191 ? 15.424 39.997 6.252 1 72.36 191 ASN B O 1
ATOM 4116 N N . GLY B 1 192 ? 16.405 38.004 6.225 1 75.17 192 GLY B N 1
ATOM 4117 C CA . GLY B 1 192 ? 16.879 38.159 7.591 1 75.17 192 GLY B CA 1
ATOM 4118 C C . GLY B 1 192 ? 15.808 37.882 8.629 1 75.17 192 GLY B C 1
ATOM 4119 O O . GLY B 1 192 ? 15.991 38.178 9.811 1 75.17 192 GLY B O 1
ATOM 4120 N N . SER B 1 193 ? 14.718 37.419 8.252 1 81.87 193 SER B N 1
ATOM 4121 C CA . SER B 1 193 ? 13.63 37.06 9.155 1 81.87 193 SER B CA 1
ATOM 4122 C C . SER B 1 193 ? 13.336 35.564 9.1 1 81.87 193 SER B C 1
ATOM 4124 O O . SER B 1 193 ? 12.425 35.131 8.392 1 81.87 193 SER B O 1
ATOM 4126 N N . PRO B 1 194 ? 14.037 34.865 9.934 1 90.35 194 PRO B N 1
ATOM 4127 C CA . PRO B 1 194 ? 13.9 33.41 9.834 1 90.35 194 PRO B CA 1
ATOM 4128 C C . PRO B 1 194 ? 12.587 32.899 10.423 1 90.35 194 PRO B C 1
ATOM 4130 O O . PRO B 1 194 ? 12.091 33.452 11.409 1 90.35 194 PRO B O 1
ATOM 4133 N N . VAL B 1 195 ? 12.04 31.936 9.834 1 94.36 195 VAL B N 1
ATOM 4134 C CA . VAL B 1 195 ? 10.888 31.188 10.329 1 94.36 195 VAL B CA 1
ATOM 4135 C C . VAL B 1 195 ? 11.363 29.987 11.144 1 94.36 195 VAL B C 1
ATOM 4137 O O . VAL B 1 195 ? 12.257 29.253 10.717 1 94.36 195 VAL B O 1
ATOM 4140 N N . LYS B 1 196 ? 10.827 29.909 12.337 1 95.96 196 LYS B N 1
ATOM 4141 C CA . LYS B 1 196 ? 11.183 28.781 13.193 1 95.96 196 LYS B CA 1
ATOM 4142 C C . LYS B 1 196 ? 10.22 27.614 12.994 1 95.96 196 LYS B C 1
ATOM 4144 O O . LYS B 1 196 ? 9.002 27.806 12.964 1 95.96 196 LYS B O 1
ATOM 4149 N N . ILE B 1 197 ? 10.772 26.438 12.814 1 97.86 197 ILE B N 1
ATOM 4150 C CA . ILE B 1 197 ? 9.996 25.21 12.682 1 97.86 197 ILE B CA 1
ATOM 4151 C C . ILE B 1 197 ? 10.395 24.227 13.779 1 97.86 197 ILE B C 1
ATOM 4153 O O . ILE B 1 197 ? 11.573 23.891 13.922 1 97.86 197 ILE B O 1
ATOM 4157 N N . LYS B 1 198 ? 9.463 23.808 14.555 1 98.39 198 LYS B N 1
ATOM 4158 C CA . LYS B 1 198 ? 9.687 22.85 15.633 1 98.39 198 LYS B CA 1
ATOM 4159 C C . LYS B 1 198 ? 8.814 21.611 15.458 1 98.39 198 LYS B C 1
ATOM 4161 O O . LYS B 1 198 ? 7.597 21.721 15.288 1 98.39 198 LYS B O 1
ATOM 4166 N N . ALA B 1 199 ? 9.456 20.431 15.529 1 98.71 199 ALA B N 1
ATOM 4167 C CA . ALA B 1 199 ? 8.708 19.183 15.393 1 98.71 199 ALA B CA 1
ATOM 4168 C C . ALA B 1 199 ? 8.029 18.805 16.706 1 98.71 199 ALA B C 1
ATOM 4170 O O . ALA B 1 199 ? 8.59 19.012 17.784 1 98.71 199 ALA B O 1
ATOM 4171 N N . THR B 1 200 ? 6.834 18.294 16.59 1 98.58 200 THR B N 1
ATOM 4172 C CA . THR B 1 200 ? 6.088 17.702 17.694 1 98.58 200 THR B CA 1
ATOM 4173 C C . THR B 1 200 ? 5.689 16.265 17.369 1 98.58 200 THR B C 1
ATOM 4175 O O . THR B 1 200 ? 5.718 15.856 16.206 1 98.58 200 THR B O 1
ATOM 4178 N N . ALA B 1 201 ? 5.347 15.537 18.401 1 97.8 201 ALA B N 1
ATOM 4179 C CA . ALA B 1 201 ? 4.97 14.143 18.18 1 97.8 201 ALA B CA 1
ATOM 4180 C C . ALA B 1 201 ? 3.587 14.044 17.543 1 97.8 201 ALA B C 1
ATOM 4182 O O . ALA B 1 201 ? 2.636 14.678 18.006 1 97.8 201 ALA B O 1
ATOM 4183 N N . GLY B 1 202 ? 3.536 13.295 16.471 1 97.02 202 GLY B N 1
ATOM 4184 C CA . GLY B 1 202 ? 2.282 12.862 15.875 1 97.02 202 GLY B CA 1
ATOM 4185 C C . GLY B 1 202 ? 1.977 11.397 16.123 1 97.02 202 GLY B C 1
ATOM 4186 O O . GLY B 1 202 ? 2.329 10.853 17.172 1 97.02 202 GLY B O 1
ATOM 4187 N N . PRO B 1 203 ? 1.312 10.768 15.226 1 94.08 203 PRO B N 1
ATOM 4188 C CA . PRO B 1 203 ? 0.916 9.374 15.443 1 94.08 203 PRO B CA 1
ATOM 4189 C C . PRO B 1 203 ? 2.085 8.401 15.309 1 94.08 203 PRO B C 1
ATOM 4191 O O . PRO B 1 203 ? 3.045 8.68 14.586 1 94.08 203 PRO B O 1
ATOM 4194 N N . VAL B 1 204 ? 1.917 7.296 16.013 1 90.86 204 VAL B N 1
ATOM 4195 C CA . VAL B 1 204 ? 2.771 6.133 15.795 1 90.86 204 VAL B CA 1
ATOM 4196 C C . VAL B 1 204 ? 2.1 5.178 14.81 1 90.86 204 VAL B C 1
ATOM 4198 O O . VAL B 1 204 ? 0.994 4.694 15.06 1 90.86 204 VAL B O 1
ATOM 4201 N N . LEU B 1 205 ? 2.65 4.946 13.663 1 84.4 205 LEU B N 1
ATOM 4202 C CA . LEU B 1 205 ? 2.013 4.184 12.595 1 84.4 205 LEU B CA 1
ATOM 4203 C C . LEU B 1 205 ? 2.385 2.708 12.684 1 84.4 205 LEU B C 1
ATOM 4205 O O . LEU B 1 205 ? 1.926 1.897 11.876 1 84.4 205 LEU B O 1
ATOM 4209 N N . GLY B 1 206 ? 2.982 2.198 13.655 1 76.99 206 GLY B N 1
ATOM 4210 C CA . GLY B 1 206 ? 3.411 0.828 13.89 1 76.99 206 GLY B CA 1
ATOM 4211 C C . GLY B 1 206 ? 3.38 0.437 15.356 1 76.99 206 GLY B C 1
ATOM 4212 O O . GLY B 1 206 ? 2.487 0.854 16.096 1 76.99 206 GLY B O 1
ATOM 4213 N N . PRO B 1 207 ? 4.252 -0.462 15.631 1 74.85 207 PRO B N 1
ATOM 4214 C CA . PRO B 1 207 ? 4.311 -0.853 17.042 1 74.85 207 PRO B CA 1
ATOM 4215 C C . PRO B 1 207 ? 4.588 0.328 17.97 1 74.85 207 PRO B C 1
ATOM 4217 O O . PRO B 1 207 ? 5.166 1.331 17.543 1 74.85 207 PRO B O 1
ATOM 4220 N N . PRO B 1 208 ? 4.223 0.209 19.194 1 78.62 208 PRO B N 1
ATOM 4221 C CA . PRO B 1 208 ? 4.268 1.339 20.126 1 78.62 208 PRO B CA 1
ATOM 4222 C C . PRO B 1 208 ? 5.685 1.862 20.35 1 78.62 208 PRO B C 1
ATOM 4224 O O . PRO B 1 208 ? 5.865 3.005 20.778 1 78.62 208 PRO B O 1
ATOM 4227 N N . TRP B 1 209 ? 6.704 1.056 20.065 1 84.1 209 TRP B N 1
ATOM 4228 C CA . TRP B 1 209 ? 8.07 1.493 20.334 1 84.1 209 TRP B CA 1
ATOM 4229 C C . TRP B 1 209 ? 8.661 2.208 19.124 1 84.1 209 TRP B C 1
ATOM 4231 O O . TRP B 1 209 ? 9.773 2.737 19.19 1 84.1 209 TRP B O 1
ATOM 4241 N N . GLN B 1 210 ? 7.861 2.223 18.102 1 87.93 210 GLN B N 1
ATOM 4242 C CA . GLN B 1 210 ? 8.324 2.91 16.901 1 87.93 210 GLN B CA 1
ATOM 4243 C C . GLN B 1 210 ? 8.313 4.424 17.094 1 87.93 210 GLN B C 1
ATOM 4245 O O . GLN B 1 210 ? 7.493 4.953 17.848 1 87.93 210 GLN B O 1
ATOM 4250 N N . ARG B 1 211 ? 9.111 5.089 16.351 1 93.28 211 ARG B N 1
ATOM 4251 C CA . ARG B 1 211 ? 9.179 6.547 16.346 1 93.28 211 ARG B CA 1
ATOM 4252 C C . ARG B 1 211 ? 7.872 7.154 15.845 1 93.28 211 ARG B C 1
ATOM 4254 O O . ARG B 1 211 ? 7.302 6.685 14.858 1 93.28 211 ARG B O 1
ATOM 4261 N N . PRO B 1 212 ? 7.388 8.165 16.607 1 96.4 212 PRO B N 1
ATOM 4262 C CA . PRO B 1 212 ? 6.202 8.846 16.083 1 96.4 212 PRO B CA 1
ATOM 4263 C C . PRO B 1 212 ? 6.5 9.673 14.834 1 96.4 212 PRO B C 1
ATOM 4265 O O . PRO B 1 212 ? 7.645 10.079 14.616 1 96.4 212 PRO B O 1
ATOM 4268 N N . GLU B 1 213 ? 5.506 9.832 14.023 1 97.27 213 GLU B N 1
ATOM 4269 C CA . GLU B 1 213 ? 5.556 10.83 12.958 1 97.27 213 GLU B CA 1
ATOM 4270 C C . GLU B 1 213 ? 5.508 12.245 13.527 1 97.27 213 GLU B C 1
ATOM 4272 O O . GLU B 1 213 ? 5.478 12.43 14.745 1 97.27 213 GLU B O 1
ATOM 4277 N N . ASN B 1 214 ? 5.532 13.224 12.642 1 98.54 214 ASN B N 1
ATOM 4278 C CA . ASN B 1 214 ? 5.693 14.58 13.156 1 98.54 214 ASN B CA 1
ATOM 4279 C C . ASN B 1 214 ? 4.434 15.414 12.94 1 98.54 214 ASN B C 1
ATOM 4281 O O . ASN B 1 214 ? 3.743 15.254 11.933 1 98.54 214 ASN B O 1
ATOM 4285 N N . GLY B 1 215 ? 4.064 16.258 13.937 1 98.52 215 GLY B N 1
ATOM 4286 C CA . GLY B 1 215 ? 3.471 17.569 13.728 1 98.52 215 GLY B CA 1
ATOM 4287 C C . GLY B 1 215 ? 4.487 18.695 13.762 1 98.52 215 GLY B C 1
ATOM 4288 O O . GLY B 1 215 ? 5.668 18.465 14.029 1 98.52 215 GLY B O 1
ATOM 4289 N N . TYR B 1 216 ? 4.001 19.959 13.455 1 98.8 216 TYR B N 1
ATOM 4290 C CA . TYR B 1 216 ? 4.968 21.051 13.439 1 98.8 216 TYR B CA 1
ATOM 4291 C C . TYR B 1 216 ? 4.367 22.32 14.032 1 98.8 216 TYR B C 1
ATOM 4293 O O . TYR B 1 216 ? 3.191 22.618 13.814 1 98.8 216 TYR B O 1
ATOM 4301 N N . LEU B 1 217 ? 5.167 23.04 14.786 1 98.35 217 LEU B N 1
ATOM 4302 C CA . LEU B 1 217 ? 4.954 24.431 15.172 1 98.35 217 LEU B CA 1
ATOM 4303 C C . LEU B 1 217 ? 5.801 25.369 14.319 1 98.35 217 LEU B C 1
ATOM 4305 O O . LEU B 1 217 ? 7.025 25.233 14.268 1 98.35 217 LEU B O 1
ATOM 4309 N N . VAL B 1 218 ? 5.152 26.246 13.635 1 97.51 218 VAL B N 1
ATOM 4310 C CA . VAL B 1 218 ? 5.821 27.208 12.766 1 97.51 218 VAL B CA 1
ATOM 4311 C C . VAL B 1 218 ? 5.609 28.623 13.3 1 97.51 218 VAL B C 1
ATOM 4313 O O . VAL B 1 218 ? 4.47 29.069 13.458 1 97.51 218 VAL B O 1
ATOM 4316 N N . THR B 1 219 ? 6.673 29.321 13.549 1 94.83 219 THR B N 1
ATOM 4317 C CA . THR B 1 219 ? 6.585 30.652 14.141 1 94.83 219 THR B CA 1
ATOM 4318 C C . THR B 1 219 ? 7.268 31.686 13.25 1 94.83 219 THR B C 1
ATOM 4320 O O . THR B 1 219 ? 8.391 31.471 12.788 1 94.83 219 THR B O 1
ATOM 4323 N N . SER B 1 220 ? 6.574 32.748 13.013 1 90.08 220 SER B N 1
ATOM 4324 C CA . SER B 1 220 ? 7.146 33.845 12.24 1 90.08 220 SER B CA 1
ATOM 4325 C C . SER B 1 220 ? 8.349 34.454 12.952 1 90.08 220 SER B C 1
ATOM 4327 O O . SER B 1 220 ? 8.56 34.213 14.142 1 90.08 220 SER B O 1
ATOM 4329 N N . ALA B 1 221 ? 9.157 35.169 12.245 1 78 221 ALA B N 1
ATOM 4330 C CA . ALA B 1 221 ? 10.43 35.711 12.712 1 78 221 ALA B CA 1
ATOM 4331 C C . ALA B 1 221 ? 10.243 36.529 13.987 1 78 221 ALA B C 1
ATOM 4333 O O . ALA B 1 221 ? 11.03 36.41 14.929 1 78 221 ALA B O 1
ATOM 4334 N N . LYS B 1 222 ? 9.338 37.343 14.063 1 76.37 222 LYS B N 1
ATOM 4335 C CA . LYS B 1 222 ? 9.208 38.192 15.243 1 76.37 222 LYS B CA 1
ATOM 4336 C C . LYS B 1 222 ? 8.265 37.568 16.268 1 76.37 222 LYS B C 1
ATOM 4338 O O . LYS B 1 222 ? 7.957 38.183 17.291 1 76.37 222 LYS B O 1
ATOM 4343 N N . GLY B 1 223 ? 7.91 36.266 15.991 1 76.75 223 GLY B N 1
ATOM 4344 C CA . GLY B 1 223 ? 7.079 35.534 16.933 1 76.75 223 GLY B CA 1
ATOM 4345 C C . GLY B 1 223 ? 5.68 36.107 17.064 1 76.75 223 GLY B C 1
ATOM 4346 O O . GLY B 1 223 ? 4.99 35.852 18.053 1 76.75 223 GLY B O 1
ATOM 4347 N N . GLU B 1 224 ? 5.288 36.892 16.122 1 81.7 224 GLU B N 1
ATOM 4348 C CA . GLU B 1 224 ? 3.996 37.569 16.193 1 81.7 224 GLU B CA 1
ATOM 4349 C C . GLU B 1 224 ? 2.847 36.589 15.971 1 81.7 224 GLU B C 1
ATOM 4351 O O . GLU B 1 224 ? 1.762 36.761 16.529 1 81.7 224 GLU B O 1
ATOM 4356 N N . LEU B 1 225 ? 3.169 35.605 15.157 1 91.62 225 LEU B N 1
ATOM 4357 C CA . LEU B 1 225 ? 2.149 34.613 14.836 1 91.62 225 LEU B CA 1
ATOM 4358 C C . LEU B 1 225 ? 2.753 33.214 14.768 1 91.62 225 LEU B C 1
ATOM 4360 O O . LEU B 1 225 ? 3.893 33.046 14.329 1 91.62 225 LEU B O 1
ATOM 4364 N N . SER B 1 226 ? 1.983 32.259 15.24 1 95.64 226 SER B N 1
ATOM 4365 C CA . SER B 1 226 ? 2.422 30.869 15.2 1 95.64 226 SER B CA 1
ATOM 4366 C C . SER B 1 226 ? 1.324 29.957 14.664 1 95.64 226 SER B C 1
ATOM 4368 O O . SER B 1 226 ? 0.136 30.238 14.839 1 95.64 226 SER B O 1
ATOM 4370 N N . LEU B 1 227 ? 1.785 28.921 14.008 1 97.76 227 LEU B N 1
ATOM 4371 C CA . LEU B 1 227 ? 0.896 27.943 13.391 1 97.76 227 LEU B CA 1
ATOM 4372 C C . LEU B 1 227 ? 1.248 26.529 13.84 1 97.76 227 LEU B C 1
ATOM 4374 O O . LEU B 1 227 ? 2.426 26.169 13.905 1 97.76 227 LEU B O 1
ATOM 4378 N N . TYR B 1 228 ? 0.227 25.789 14.257 1 98.67 228 TYR B N 1
ATOM 4379 C CA . TYR B 1 228 ? 0.385 24.362 14.514 1 98.67 228 TYR B CA 1
ATOM 4380 C C . TYR B 1 228 ? -0.291 23.534 13.427 1 98.67 228 TYR B C 1
ATOM 4382 O O . TYR B 1 228 ? -1.413 23.838 13.015 1 98.67 228 TYR B O 1
ATOM 4390 N N . TYR B 1 229 ? 0.433 22.462 12.977 1 98.64 229 TYR B N 1
ATOM 4391 C CA . TYR B 1 229 ? -0.088 21.588 11.932 1 98.64 229 TYR B CA 1
ATOM 4392 C C . TYR B 1 229 ? 0.152 20.123 12.276 1 98.64 229 TYR B C 1
ATOM 4394 O O . TYR B 1 229 ? 1.291 19.713 12.512 1 98.64 229 TYR B O 1
ATOM 4402 N N . GLU B 1 230 ? -0.791 19.344 12.335 1 97.9 230 GLU B N 1
ATOM 4403 C CA . GLU B 1 230 ? -0.803 17.884 12.365 1 97.9 230 GLU B CA 1
ATOM 4404 C C . GLU B 1 230 ? -2.004 17.326 11.607 1 97.9 230 GLU B C 1
ATOM 4406 O O . GLU B 1 230 ? -3.151 17.643 11.931 1 97.9 230 GLU B O 1
ATOM 4411 N N . PRO B 1 231 ? -1.757 16.489 10.676 1 97.3 231 PRO B N 1
ATOM 4412 C CA . PRO B 1 231 ? -2.801 16.215 9.685 1 97.3 231 PRO B CA 1
ATOM 4413 C C . PRO B 1 231 ? -3.81 15.174 10.164 1 97.3 231 PRO B C 1
ATOM 4415 O O . PRO B 1 231 ? -4.77 14.866 9.453 1 97.3 231 PRO B O 1
ATOM 4418 N N . HIS B 1 232 ? -3.763 14.641 11.375 1 96.85 232 HIS B N 1
ATOM 4419 C CA . HIS B 1 232 ? -4.687 13.607 11.827 1 96.85 232 HIS B CA 1
ATOM 4420 C C . HIS B 1 232 ? -5.29 13.961 13.183 1 96.85 232 HIS B C 1
ATOM 4422 O O . HIS B 1 232 ? -6.056 13.179 13.749 1 96.85 232 HIS B O 1
ATOM 4428 N N . CYS B 1 233 ? -4.858 15.07 13.754 1 97.76 233 CYS B N 1
ATOM 4429 C CA . CYS B 1 233 ? -5.278 15.509 15.08 1 97.76 233 CYS B CA 1
ATOM 4430 C C . CYS B 1 233 ? -4.833 14.517 16.148 1 97.76 233 CYS B C 1
ATOM 4432 O O . CYS B 1 233 ? -5.615 14.157 17.031 1 97.76 233 CYS B O 1
ATOM 4434 N N . VAL B 1 234 ? -3.754 13.957 16.002 1 96.49 234 VAL B N 1
ATOM 4435 C CA . VAL B 1 234 ? -3.062 13.124 16.98 1 96.49 234 VAL B CA 1
ATOM 4436 C C . VAL B 1 234 ? -1.814 13.847 17.483 1 96.49 234 VAL B C 1
ATOM 4438 O O . VAL B 1 234 ? -0.978 14.281 16.688 1 96.49 234 VAL B O 1
ATOM 4441 N N . TYR B 1 235 ? -1.744 13.996 18.771 1 96.88 235 TYR B N 1
ATOM 4442 C CA . TYR B 1 235 ? -0.682 14.824 19.331 1 96.88 235 TYR B CA 1
ATOM 4443 C C . TYR B 1 235 ? -0.357 14.402 20.758 1 96.88 235 TYR B C 1
ATOM 4445 O O . TYR B 1 235 ? -1.127 13.672 21.387 1 96.88 235 TYR B O 1
ATOM 4453 N N . ASP B 1 236 ? 0.8 14.805 21.153 1 96.57 236 ASP B N 1
ATOM 4454 C CA . ASP B 1 236 ? 1.202 14.648 22.547 1 96.57 236 ASP B CA 1
ATOM 4455 C C . ASP B 1 236 ? 0.688 15.804 23.401 1 96.57 236 ASP B C 1
ATOM 4457 O O . ASP B 1 236 ? 1.299 16.874 23.441 1 96.57 236 ASP B O 1
ATOM 4461 N N . LYS B 1 237 ? -0.282 15.576 24.169 1 96.25 237 LYS B N 1
ATOM 4462 C CA . LYS B 1 237 ? -0.938 16.624 24.945 1 96.25 237 LYS B CA 1
ATOM 4463 C C . LYS B 1 237 ? 0.027 17.255 25.944 1 96.25 237 LYS B C 1
ATOM 4465 O O . LYS B 1 237 ? 0.055 18.477 26.101 1 96.25 237 LYS B O 1
ATOM 4470 N N . ASN B 1 238 ? 0.779 16.434 26.604 1 95.74 238 ASN B N 1
ATOM 4471 C CA . ASN B 1 238 ? 1.698 16.94 27.619 1 95.74 238 ASN B CA 1
ATOM 4472 C C . ASN B 1 238 ? 2.714 17.908 27.021 1 95.74 238 ASN B C 1
ATOM 4474 O O . ASN B 1 238 ? 3.056 18.917 27.642 1 95.74 238 ASN B O 1
ATOM 4478 N N . PHE B 1 239 ? 3.092 17.601 25.909 1 96.47 239 PHE B N 1
ATOM 4479 C CA . PHE B 1 239 ? 4.05 18.47 25.235 1 96.47 239 PHE B CA 1
ATOM 4480 C C . PHE B 1 239 ? 3.386 19.769 24.796 1 96.47 239 PHE B C 1
ATOM 4482 O O . PHE B 1 239 ? 3.941 20.853 24.989 1 96.47 239 PHE B O 1
ATOM 4489 N N . LEU B 1 240 ? 2.203 19.708 24.301 1 97.44 240 LEU B N 1
ATOM 4490 C CA . LEU B 1 240 ? 1.561 20.862 23.68 1 97.44 240 LEU B CA 1
ATOM 4491 C C . LEU B 1 240 ? 1.008 21.811 24.738 1 97.44 240 LEU B C 1
ATOM 4493 O O . LEU B 1 240 ? 0.755 22.984 24.455 1 97.44 240 LEU B O 1
ATOM 4497 N N . GLU B 1 241 ? 0.81 21.301 25.9 1 96.45 241 GLU B N 1
ATOM 4498 C CA . GLU B 1 241 ? 0.324 22.149 26.985 1 96.45 241 GLU B CA 1
ATOM 4499 C C . GLU B 1 241 ? 1.302 23.282 27.281 1 96.45 241 GLU B C 1
ATOM 4501 O O . GLU B 1 241 ? 0.912 24.322 27.816 1 96.45 241 GLU B O 1
ATOM 4506 N N . LYS B 1 242 ? 2.498 23.089 26.896 1 95.73 242 LYS B N 1
ATOM 4507 C CA . LYS B 1 242 ? 3.532 24.089 27.145 1 95.73 242 LYS B CA 1
ATOM 4508 C C . LYS B 1 242 ? 3.73 24.99 25.929 1 95.73 242 LYS B C 1
ATOM 4510 O O . LYS B 1 242 ? 4.607 25.856 25.928 1 95.73 242 LYS B O 1
ATOM 4515 N N . GLU B 1 243 ? 2.94 24.79 24.926 1 96.45 243 GLU B N 1
ATOM 4516 C CA . GLU B 1 243 ? 3.057 25.528 23.671 1 96.45 243 GLU B CA 1
ATOM 4517 C C . GLU B 1 243 ? 1.798 26.342 23.389 1 96.45 243 GLU B C 1
ATOM 4519 O O . GLU B 1 243 ? 0.779 26.171 24.062 1 96.45 243 GLU B O 1
ATOM 4524 N N . ARG B 1 244 ? 1.933 27.293 22.507 1 95.74 244 ARG B N 1
ATOM 4525 C CA . ARG B 1 244 ? 0.816 28.088 22.008 1 95.74 244 ARG B CA 1
ATOM 4526 C C . ARG B 1 244 ? 0.877 28.226 20.49 1 95.74 244 ARG B C 1
ATOM 4528 O O . ARG B 1 244 ? 1.963 28.274 19.909 1 95.74 244 ARG B O 1
ATOM 4535 N N . ALA B 1 245 ? -0.283 28.284 19.902 1 97.25 245 ALA B N 1
ATOM 4536 C CA . ALA B 1 245 ? -0.376 28.518 18.463 1 97.25 245 ALA B CA 1
ATOM 4537 C C . ALA B 1 245 ? -1.6 29.364 18.123 1 97.25 245 ALA B C 1
ATOM 4539 O O . ALA B 1 245 ? -2.72 29.031 18.516 1 97.25 245 ALA B O 1
ATOM 4540 N N . ASP B 1 246 ? -1.407 30.408 17.381 1 96.43 246 ASP B N 1
ATOM 4541 C CA . ASP B 1 246 ? -2.507 31.275 16.97 1 96.43 246 ASP B CA 1
ATOM 4542 C C . ASP B 1 246 ? -3.395 30.584 15.937 1 96.43 246 ASP B C 1
ATOM 4544 O O . ASP B 1 246 ? -4.62 30.716 15.976 1 96.43 246 ASP B O 1
ATOM 4548 N N . ILE B 1 247 ? -2.766 29.924 15.048 1 97.67 247 ILE B N 1
ATOM 4549 C CA . ILE B 1 247 ? -3.441 29.232 13.955 1 97.67 247 ILE B CA 1
ATOM 4550 C C . ILE B 1 247 ? -3.265 27.724 14.113 1 97.67 247 ILE B C 1
ATOM 4552 O O . ILE B 1 247 ? -2.149 27.24 14.316 1 97.67 247 ILE B O 1
ATOM 4556 N N . VAL B 1 248 ? -4.358 26.992 14.045 1 98.4 248 VAL B N 1
ATOM 4557 C CA . VAL B 1 248 ? -4.299 25.534 14.083 1 98.4 248 VAL B CA 1
ATOM 4558 C C . VAL B 1 248 ? -4.92 24.959 12.813 1 98.4 248 VAL B C 1
ATOM 4560 O O . VAL B 1 248 ? -6.088 25.217 12.513 1 98.4 248 VAL B O 1
ATOM 4563 N N . ILE B 1 249 ? -4.102 24.275 12.052 1 98.59 249 ILE B N 1
ATOM 4564 C CA . ILE B 1 249 ? -4.602 23.5 10.922 1 98.59 249 ILE B CA 1
ATOM 4565 C C . ILE B 1 249 ? -4.783 22.041 11.336 1 98.59 249 ILE B C 1
ATOM 4567 O O . ILE B 1 249 ? -3.81 21.357 11.662 1 98.59 249 ILE B O 1
ATOM 4571 N N . THR B 1 250 ? -6.004 21.523 11.304 1 98.28 250 THR B N 1
ATOM 4572 C CA . THR B 1 250 ? -6.299 20.164 11.746 1 98.28 250 THR B CA 1
ATOM 4573 C C . THR B 1 250 ? -7.607 19.669 11.136 1 98.28 250 THR B C 1
ATOM 4575 O O . THR B 1 250 ? -8.461 20.471 10.75 1 98.28 250 THR B O 1
ATOM 4578 N N . PRO B 1 251 ? -7.684 18.366 10.963 1 98.1 251 PRO B N 1
ATOM 4579 C CA . PRO B 1 251 ? -8.991 17.872 10.524 1 98.1 251 PRO B CA 1
ATOM 4580 C C . PRO B 1 251 ? -10.075 18.049 11.585 1 98.1 251 PRO B C 1
ATOM 4582 O O . PRO B 1 251 ? -9.804 17.906 12.78 1 98.1 251 PRO B O 1
ATOM 4585 N N . VAL B 1 252 ? -11.296 18.331 11.111 1 98.02 252 VAL B N 1
ATOM 4586 C CA . VAL B 1 252 ? -12.393 18.507 12.057 1 98.02 252 VAL B CA 1
ATOM 4587 C C . VAL B 1 252 ? -13.494 17.49 11.767 1 98.02 252 VAL B C 1
ATOM 4589 O O . VAL B 1 252 ? -14.472 17.394 12.512 1 98.02 252 VAL B O 1
ATOM 4592 N N . ILE B 1 253 ? -13.389 16.834 10.674 1 97.61 253 ILE B N 1
ATOM 4593 C CA . ILE B 1 253 ? -14.268 15.724 10.324 1 97.61 253 ILE B CA 1
ATOM 4594 C C . ILE B 1 253 ? -13.525 14.402 10.499 1 97.61 253 ILE B C 1
ATOM 4596 O O . ILE B 1 253 ? -12.441 14.213 9.943 1 97.61 253 ILE B O 1
ATOM 4600 N N . LYS B 1 254 ? -14.114 13.492 11.213 1 96.74 254 LYS B N 1
ATOM 4601 C CA . LYS B 1 254 ? -13.482 12.196 11.443 1 96.74 254 LYS B CA 1
ATOM 4602 C C . LYS B 1 254 ? -13.528 11.331 10.186 1 96.74 254 LYS B C 1
ATOM 4604 O O . LYS B 1 254 ? -14.488 11.397 9.416 1 96.74 254 LYS B O 1
ATOM 4609 N N . GLN B 1 255 ? -12.489 10.646 9.972 1 95.26 255 GLN B N 1
ATOM 4610 C CA . GLN B 1 255 ? -12.474 9.542 9.017 1 95.26 255 GLN B CA 1
ATOM 4611 C C . GLN B 1 255 ? -12.266 8.206 9.725 1 95.26 255 GLN B C 1
ATOM 4613 O O . GLN B 1 255 ? -11.248 8.002 10.39 1 95.26 255 GLN B O 1
ATOM 4618 N N . LEU B 1 256 ? -13.222 7.314 9.462 1 94.23 256 LEU B N 1
ATOM 4619 C CA . LEU B 1 256 ? -13.262 6.087 10.249 1 94.23 256 LEU B CA 1
ATOM 4620 C C . LEU B 1 256 ? -13.268 4.86 9.343 1 94.23 256 LEU B C 1
ATOM 4622 O O . LEU B 1 256 ? -13.907 4.866 8.288 1 94.23 256 LEU B O 1
ATOM 4626 N N . LEU B 1 257 ? -12.462 3.89 9.713 1 88.94 257 LEU B N 1
ATOM 4627 C CA . LEU B 1 257 ? -12.618 2.51 9.264 1 88.94 257 LEU B CA 1
ATOM 4628 C C . LEU B 1 257 ? -13.286 1.66 10.34 1 88.94 257 LEU B C 1
ATOM 4630 O O . LEU B 1 257 ? -13.396 2.085 11.492 1 88.94 257 LEU B O 1
ATOM 4634 N N . PRO B 1 258 ? -13.791 0.523 9.929 1 82.42 258 PRO B N 1
ATOM 4635 C CA . PRO B 1 258 ? -14.35 -0.326 10.983 1 82.42 258 PRO B CA 1
ATOM 4636 C C . PRO B 1 258 ? -13.385 -0.533 12.148 1 82.42 258 PRO B C 1
ATOM 4638 O O . PRO B 1 258 ? -12.268 -1.017 11.95 1 82.42 258 PRO B O 1
ATOM 4641 N N . LYS B 1 259 ? -13.651 -0.004 13.325 1 79.01 259 LYS B N 1
ATOM 4642 C CA . LYS B 1 259 ? -12.951 -0.172 14.595 1 79.01 259 LYS B CA 1
ATOM 4643 C C . LYS B 1 259 ? -11.635 0.6 14.603 1 79.01 259 LYS B C 1
ATOM 4645 O O . LYS B 1 259 ? -10.754 0.326 15.422 1 79.01 259 LYS B O 1
ATOM 4650 N N . PHE B 1 260 ? -11.504 1.424 13.581 1 84.07 260 PHE B N 1
ATOM 4651 C CA . PHE B 1 260 ? -10.243 2.153 13.501 1 84.07 260 PHE B CA 1
ATOM 4652 C C . PHE B 1 260 ? -10.483 3.61 13.122 1 84.07 260 PHE B C 1
ATOM 4654 O O . PHE B 1 260 ? -11.235 3.898 12.189 1 84.07 260 PHE B O 1
ATOM 4661 N N . THR B 1 261 ? -9.904 4.501 13.925 1 90.26 261 THR B N 1
ATOM 4662 C CA . THR B 1 261 ? -9.966 5.916 13.579 1 90.26 261 THR B CA 1
ATOM 4663 C C . THR B 1 261 ? -8.763 6.32 12.732 1 90.26 261 THR B C 1
ATOM 4665 O O . THR B 1 261 ? -7.631 6.334 13.22 1 90.26 261 THR B O 1
ATOM 4668 N N . LEU B 1 262 ? -8.997 6.624 11.524 1 91.3 262 LEU B N 1
ATOM 4669 C CA . LEU B 1 262 ? -7.937 7.046 10.614 1 91.3 262 LEU B CA 1
ATOM 4670 C C . LEU B 1 262 ? -7.561 8.503 10.857 1 91.3 262 LEU B C 1
ATOM 4672 O O . LEU B 1 262 ? -6.377 8.849 10.875 1 91.3 262 LEU B O 1
ATOM 4676 N N . VAL B 1 263 ? -8.536 9.31 10.986 1 95.01 263 VAL B N 1
ATOM 4677 C CA . VAL B 1 263 ? -8.385 10.742 11.222 1 95.01 263 VAL B CA 1
ATOM 4678 C C . VAL B 1 263 ? -9.347 11.19 12.32 1 95.01 263 VAL B C 1
ATOM 4680 O O . VAL B 1 263 ? -10.543 10.895 12.264 1 95.01 263 VAL B O 1
ATOM 4683 N N . SER B 1 264 ? -8.789 11.84 13.308 1 96.3 264 SER B N 1
ATOM 4684 C CA . SER B 1 264 ? -9.608 12.378 14.39 1 96.3 264 SER B CA 1
ATOM 4685 C C . SER B 1 264 ? -10.242 13.707 13.993 1 96.3 264 SER B C 1
ATOM 4687 O O . SER B 1 264 ? -9.963 14.238 12.916 1 96.3 264 SER B O 1
ATOM 4689 N N . GLY B 1 265 ? -11.165 14.251 14.825 1 97.24 265 GLY B N 1
ATOM 4690 C CA . GLY B 1 265 ? -11.894 15.487 14.585 1 97.24 265 GLY B CA 1
ATOM 4691 C C . GLY B 1 265 ? -12.889 15.814 15.682 1 97.24 265 GLY B C 1
ATOM 4692 O O . GLY B 1 265 ? -12.854 15.215 16.759 1 97.24 265 GLY B O 1
ATOM 4693 N N . GLN B 1 266 ? -13.669 16.828 15.357 1 97.99 266 GLN B N 1
ATOM 4694 C CA . GLN B 1 266 ? -14.745 17.258 16.243 1 97.99 266 GLN B CA 1
ATOM 4695 C C . GLN B 1 266 ? -14.22 17.544 17.647 1 97.99 266 GLN B C 1
ATOM 4697 O O . GLN B 1 266 ? -13.387 18.433 17.835 1 97.99 266 GLN B O 1
ATOM 4702 N N . GLU B 1 267 ? -14.562 16.726 18.682 1 98.27 267 GLU B N 1
ATOM 4703 C CA . GLU B 1 267 ? -14.168 16.983 20.064 1 98.27 267 GLU B CA 1
ATOM 4704 C C . GLU B 1 267 ? -12.65 17 20.212 1 98.27 267 GLU B C 1
ATOM 4706 O O . GLU B 1 267 ? -12.104 17.793 20.982 1 98.27 267 GLU B O 1
ATOM 4711 N N . ASP B 1 268 ? -12.051 16.104 19.479 1 98.2 268 ASP B N 1
ATOM 4712 C CA . ASP B 1 268 ? -10.594 16.043 19.549 1 98.2 268 ASP B CA 1
ATOM 4713 C C . ASP B 1 268 ? -9.965 17.338 19.04 1 98.2 268 ASP B C 1
ATOM 4715 O O . ASP B 1 268 ? -8.983 17.821 19.607 1 98.2 268 ASP B O 1
ATOM 4719 N N . ALA B 1 269 ? -10.511 17.857 18.019 1 98.51 269 ALA B N 1
ATOM 4720 C CA . ALA B 1 269 ? -10.015 19.108 17.451 1 98.51 269 ALA B CA 1
ATOM 4721 C C . ALA B 1 269 ? -10.271 20.279 18.396 1 98.51 269 ALA B C 1
ATOM 4723 O O . ALA B 1 269 ? -9.45 21.194 18.496 1 98.51 269 ALA B O 1
ATOM 4724 N N . VAL B 1 270 ? -11.411 20.281 19.086 1 98.65 270 VAL B N 1
ATOM 4725 C CA . VAL B 1 270 ? -11.709 21.315 20.071 1 98.65 270 VAL B CA 1
ATOM 4726 C C . VAL B 1 270 ? -10.688 21.259 21.205 1 98.65 270 VAL B C 1
ATOM 4728 O O . VAL B 1 270 ? -10.171 22.293 21.635 1 98.65 270 VAL B O 1
ATOM 4731 N N . LYS B 1 271 ? -10.443 20.078 21.64 1 98.51 271 LYS B N 1
ATOM 4732 C CA . LYS B 1 271 ? -9.459 19.905 22.706 1 98.51 271 LYS B CA 1
ATOM 4733 C C . LYS B 1 271 ? -8.09 20.425 22.28 1 98.51 271 LYS B C 1
ATOM 4735 O O . LYS B 1 271 ? -7.398 21.082 23.061 1 98.51 271 LYS B O 1
ATOM 4740 N N . LEU B 1 272 ? -7.732 20.096 21.105 1 98.6 272 LEU B N 1
ATOM 4741 C CA . LEU B 1 272 ? -6.458 20.566 20.572 1 98.6 272 LEU B CA 1
ATOM 4742 C C . LEU B 1 272 ? -6.408 22.09 20.549 1 98.6 272 LEU B C 1
ATOM 4744 O O . LEU B 1 272 ? -5.412 22.689 20.962 1 98.6 272 LEU B O 1
ATOM 4748 N N . ALA B 1 273 ? -7.432 22.719 20.038 1 98.28 273 ALA B N 1
ATOM 4749 C CA . ALA B 1 273 ? -7.517 24.176 19.99 1 98.28 273 ALA B CA 1
ATOM 4750 C C . ALA B 1 273 ? -7.398 24.778 21.387 1 98.28 273 ALA B C 1
ATOM 4752 O O . ALA B 1 273 ? -6.746 25.809 21.572 1 98.28 273 ALA B O 1
ATOM 4753 N N . LYS B 1 274 ? -8.037 24.127 22.329 1 98.03 274 LYS B N 1
ATOM 4754 C CA . LYS B 1 274 ? -7.992 24.594 23.712 1 98.03 274 LYS B CA 1
ATOM 4755 C C . LYS B 1 274 ? -6.576 24.511 24.274 1 98.03 274 LYS B C 1
ATOM 4757 O O . LYS B 1 274 ? -6.088 25.464 24.885 1 98.03 274 LYS B O 1
ATOM 4762 N N . VAL B 1 275 ? -5.963 23.364 24.065 1 98.18 275 VAL B N 1
ATOM 4763 C CA . VAL B 1 275 ? -4.623 23.116 24.586 1 98.18 275 VAL B CA 1
ATOM 4764 C C . VAL B 1 275 ? -3.653 24.16 24.036 1 98.18 275 VAL B C 1
ATOM 4766 O O . VAL B 1 275 ? -2.776 24.642 24.757 1 98.18 275 VAL B O 1
ATOM 4769 N N . LEU B 1 276 ? -3.869 24.657 22.824 1 98.22 276 LEU B N 1
ATOM 4770 C CA . LEU B 1 276 ? -2.92 25.531 22.142 1 98.22 276 LEU B CA 1
ATOM 4771 C C . LEU B 1 276 ? -3.363 26.988 22.231 1 98.22 276 LEU B C 1
ATOM 4773 O O . LEU B 1 276 ? -2.664 27.884 21.751 1 98.22 276 LEU B O 1
ATOM 4777 N N . ASN B 1 277 ? -4.536 27.24 22.832 1 96.7 277 ASN B N 1
ATOM 4778 C CA . ASN B 1 277 ? -5.109 28.58 22.9 1 96.7 277 ASN B CA 1
ATOM 4779 C C . ASN B 1 277 ? -5.217 29.214 21.516 1 96.7 277 ASN B C 1
ATOM 4781 O O . ASN B 1 277 ? -4.726 30.323 21.297 1 96.7 277 ASN B O 1
ATOM 4785 N N . ALA B 1 278 ? -5.854 28.514 20.621 1 97.31 278 ALA B N 1
ATOM 4786 C CA . ALA B 1 278 ? -5.926 28.907 19.216 1 97.31 278 ALA B CA 1
ATOM 4787 C C . ALA B 1 278 ? -6.848 30.109 19.029 1 97.31 278 ALA B C 1
ATOM 4789 O O . ALA B 1 278 ? -7.901 30.196 19.664 1 97.31 278 ALA B O 1
ATOM 4790 N N . ARG B 1 279 ? -6.514 31.007 18.136 1 96.26 279 ARG B N 1
ATOM 4791 C CA . ARG B 1 279 ? -7.377 32.105 17.713 1 96.26 279 ARG B CA 1
ATOM 4792 C C . ARG B 1 279 ? -8.133 31.747 16.438 1 96.26 279 ARG B C 1
ATOM 4794 O O . ARG B 1 279 ? -9.284 32.151 16.258 1 96.26 279 ARG B O 1
ATOM 4801 N N . PHE B 1 280 ? -7.416 31.019 15.597 1 96.8 280 PHE B N 1
ATOM 4802 C CA . PHE B 1 280 ? -7.985 30.602 14.321 1 96.8 280 PHE B CA 1
ATOM 4803 C C . PHE B 1 280 ? -7.857 29.094 14.137 1 96.8 280 PHE B C 1
ATOM 4805 O O . PHE B 1 280 ? -6.811 28.514 14.436 1 96.8 280 PHE B O 1
ATOM 4812 N N . ILE B 1 281 ? -8.874 28.476 13.697 1 98.15 281 ILE B N 1
ATOM 4813 C CA . ILE B 1 281 ? -8.813 27.089 13.25 1 98.15 281 ILE B CA 1
ATOM 4814 C C . ILE B 1 281 ? -9.06 27.02 11.744 1 98.15 281 ILE B C 1
ATOM 4816 O O . ILE B 1 281 ? -10.044 27.571 11.244 1 98.15 281 ILE B O 1
ATOM 4820 N N . VAL B 1 282 ? -8.163 26.451 11.068 1 98.14 282 VAL B N 1
ATOM 4821 C CA . VAL B 1 282 ? -8.305 26.19 9.639 1 98.14 282 VAL B CA 1
ATOM 4822 C C . VAL B 1 282 ? -8.586 24.707 9.409 1 98.14 282 VAL B C 1
ATOM 4824 O O . VAL B 1 282 ? -7.674 23.879 9.471 1 98.14 282 VAL B O 1
ATOM 4827 N N . PRO B 1 283 ? -9.805 24.363 9.135 1 97.72 283 PRO B N 1
ATOM 4828 C CA . PRO B 1 283 ? -10.143 22.946 8.985 1 97.72 283 PRO B CA 1
ATOM 4829 C C . PRO B 1 283 ? -9.471 22.304 7.773 1 97.72 283 PRO B C 1
ATOM 4831 O O . PRO B 1 283 ? -9.497 22.87 6.677 1 97.72 283 PRO B O 1
ATOM 4834 N N . MET B 1 284 ? -8.885 21.171 8.04 1 96.01 284 MET B N 1
ATOM 4835 C CA . MET B 1 284 ? -8.342 20.36 6.954 1 96.01 284 MET B CA 1
ATOM 4836 C C . MET B 1 284 ? -9.407 19.431 6.383 1 96.01 284 MET B C 1
ATOM 4838 O O . MET B 1 284 ? -10.147 18.792 7.133 1 96.01 284 MET B O 1
ATOM 4842 N N . LYS B 1 285 ? -9.472 19.385 5.086 1 90.35 285 LYS B N 1
ATOM 4843 C CA . LYS B 1 285 ? -10.422 18.516 4.398 1 90.35 285 LYS B CA 1
ATOM 4844 C C . LYS B 1 285 ? -9.707 17.357 3.709 1 90.35 285 LYS B C 1
ATOM 4846 O O . LYS B 1 285 ? -9.88 17.14 2.508 1 90.35 285 LYS B O 1
ATOM 4851 N N . ASN B 1 286 ? -8.981 16.629 4.45 1 89.5 286 ASN B N 1
ATOM 4852 C CA . ASN B 1 286 ? -8.066 15.635 3.899 1 89.5 286 ASN B CA 1
ATOM 4853 C C . ASN B 1 286 ? -8.82 14.483 3.241 1 89.5 286 ASN B C 1
ATOM 4855 O O . ASN B 1 286 ? -8.265 13.77 2.403 1 89.5 286 ASN B O 1
ATOM 4859 N N . GLY B 1 287 ? -10.049 14.257 3.597 1 87.79 287 GLY B N 1
ATOM 4860 C CA . GLY B 1 287 ? -10.838 13.186 3.01 1 87.79 287 GLY B CA 1
ATOM 4861 C C . GLY B 1 287 ? -11.644 13.63 1.804 1 87.79 287 GLY B C 1
ATOM 4862 O O . GLY B 1 287 ? -12.308 12.814 1.161 1 87.79 287 GLY B O 1
ATOM 4863 N N . ASP B 1 288 ? -11.52 14.903 1.507 1 91.98 288 ASP B N 1
ATOM 4864 C CA . ASP B 1 288 ? -12.341 15.462 0.437 1 91.98 288 ASP B CA 1
ATOM 4865 C C . ASP B 1 288 ? -11.665 15.289 -0.921 1 91.98 288 ASP B C 1
ATOM 4867 O O . ASP B 1 288 ? -11.31 16.273 -1.574 1 91.98 288 ASP B O 1
ATOM 4871 N N . LEU B 1 289 ? -11.413 14.073 -1.333 1 96.09 289 LEU B N 1
ATOM 4872 C CA . LEU B 1 289 ? -10.857 13.654 -2.615 1 96.09 289 LEU B CA 1
ATOM 4873 C C . LEU B 1 289 ? -11.852 12.79 -3.383 1 96.09 289 LEU B C 1
ATOM 4875 O O . LEU B 1 289 ? -12.79 12.247 -2.797 1 96.09 289 LEU B O 1
ATOM 4879 N N . ASP B 1 290 ? -11.675 12.724 -4.707 1 96.67 290 ASP B N 1
ATOM 4880 C CA . ASP B 1 290 ? -12.428 11.768 -5.515 1 96.67 290 ASP B CA 1
ATOM 4881 C C . ASP B 1 290 ? -11.819 10.371 -5.421 1 96.67 290 ASP B C 1
ATOM 4883 O O . ASP B 1 290 ? -10.931 10.022 -6.201 1 96.67 290 ASP B O 1
ATOM 4887 N N . SER B 1 291 ? -12.335 9.655 -4.419 1 94.93 291 SER B N 1
ATOM 4888 C CA . SER B 1 291 ? -11.68 8.391 -4.097 1 94.93 291 SER B CA 1
ATOM 4889 C C . SER B 1 291 ? -12.512 7.202 -4.566 1 94.93 291 SER B C 1
ATOM 4891 O O . SER B 1 291 ? -13.744 7.265 -4.575 1 94.93 291 SER B O 1
ATOM 4893 N N . LYS B 1 292 ? -11.861 6.157 -4.983 1 92.14 292 LYS B N 1
ATOM 4894 C CA . LYS B 1 292 ? -12.449 4.878 -5.369 1 92.14 292 LYS B CA 1
ATOM 4895 C C . LYS B 1 292 ? -11.629 3.71 -4.826 1 92.14 292 LYS B C 1
ATOM 4897 O O . LYS B 1 292 ? -10.523 3.904 -4.319 1 92.14 292 LYS B O 1
ATOM 4902 N N . GLY B 1 293 ? -12.251 2.496 -4.899 1 89.56 293 GLY B N 1
ATOM 4903 C CA . GLY B 1 293 ? -11.601 1.303 -4.381 1 89.56 293 GLY B CA 1
ATOM 4904 C C . GLY B 1 293 ? -12.251 0.771 -3.117 1 89.56 293 GLY B C 1
ATOM 4905 O O . GLY B 1 293 ? -13.131 1.417 -2.546 1 89.56 293 GLY B O 1
ATOM 4906 N N . PHE B 1 294 ? -11.838 -0.36 -2.659 1 88.72 294 PHE B N 1
ATOM 4907 C CA . PHE B 1 294 ? -12.451 -1.075 -1.546 1 88.72 294 PHE B CA 1
ATOM 4908 C C . PHE B 1 294 ? -12.391 -0.245 -0.27 1 88.72 294 PHE B C 1
ATOM 4910 O O . PHE B 1 294 ? -13.4 -0.08 0.418 1 88.72 294 PHE B O 1
ATOM 4917 N N . LEU B 1 295 ? -11.176 0.279 -0.016 1 89.62 295 LEU B N 1
ATOM 4918 C CA . LEU B 1 295 ? -11.007 1.036 1.219 1 89.62 295 LEU B CA 1
ATOM 4919 C C . LEU B 1 295 ? -11.85 2.307 1.198 1 89.62 295 LEU B C 1
ATOM 4921 O O . LEU B 1 295 ? -12.43 2.689 2.217 1 89.62 295 LEU B O 1
ATOM 4925 N N . ALA B 1 296 ? -11.806 2.978 0.036 1 90.9 296 ALA B N 1
ATOM 4926 C CA . ALA B 1 296 ? -12.619 4.183 -0.1 1 90.9 296 ALA B CA 1
ATOM 4927 C C . ALA B 1 296 ? -14.089 3.888 0.182 1 90.9 296 ALA B C 1
ATOM 4929 O O . ALA B 1 296 ? -14.808 4.737 0.716 1 90.9 296 ALA B O 1
ATOM 4930 N N . SER B 1 297 ? -14.503 2.713 -0.091 1 90.19 297 SER B N 1
ATOM 4931 C CA . SER B 1 297 ? -15.91 2.342 0.028 1 90.19 297 SER B CA 1
ATOM 4932 C C . SER B 1 297 ? -16.293 2.086 1.482 1 90.19 297 SER B C 1
ATOM 4934 O O . SER B 1 297 ? -17.475 2.11 1.831 1 90.19 297 SER B O 1
ATOM 4936 N N . ILE B 1 298 ? -15.394 1.844 2.306 1 90.01 298 ILE B N 1
ATOM 4937 C CA . ILE B 1 298 ? -15.766 1.47 3.666 1 90.01 298 ILE B CA 1
ATOM 4938 C C . ILE B 1 298 ? -15.366 2.581 4.634 1 90.01 298 ILE B C 1
ATOM 4940 O O . ILE B 1 298 ? -15.698 2.529 5.821 1 90.01 298 ILE B O 1
ATOM 4944 N N . VAL B 1 299 ? -14.583 3.52 4.176 1 92.33 299 VAL B N 1
ATOM 4945 C CA . VAL B 1 299 ? -14.269 4.674 5.013 1 92.33 299 VAL B CA 1
ATOM 4946 C C . VAL B 1 299 ? -15.536 5.487 5.269 1 92.33 299 VAL B C 1
ATOM 4948 O O . VAL B 1 299 ? -16.296 5.774 4.341 1 92.33 299 VAL B O 1
ATOM 4951 N N . GLN B 1 300 ? -15.782 5.864 6.498 1 93.79 300 GLN B N 1
ATOM 4952 C CA . GLN B 1 300 ? -16.949 6.649 6.885 1 93.79 300 GLN B CA 1
ATOM 4953 C C . GLN B 1 300 ? -16.535 7.973 7.521 1 93.79 300 GLN B C 1
ATOM 4955 O O . GLN B 1 300 ? -15.58 8.023 8.299 1 93.79 300 GLN B O 1
ATOM 4960 N N . SER B 1 301 ? -17.262 8.956 7.161 1 95.5 301 SER B N 1
ATOM 4961 C CA . SER B 1 301 ? -17.039 10.26 7.776 1 95.5 301 SER B CA 1
ATOM 4962 C C . SER B 1 301 ? -18.009 10.501 8.928 1 95.5 301 SER B C 1
ATOM 4964 O O . SER B 1 301 ? -19.181 10.128 8.848 1 95.5 301 SER B O 1
ATOM 4966 N N . GLU B 1 302 ? -17.52 11.075 9.966 1 96.32 302 GLU B N 1
ATOM 4967 C CA . GLU B 1 302 ? -18.346 11.467 11.104 1 96.32 302 GLU B CA 1
ATOM 4968 C C . GLU B 1 302 ? -18.129 12.933 11.465 1 96.32 302 GLU B C 1
ATOM 4970 O O . GLU B 1 302 ? -16.991 13.374 11.636 1 96.32 302 GLU B O 1
ATOM 4975 N N . GLY B 1 303 ? -19.242 13.665 11.514 1 97.02 303 GLY B N 1
ATOM 4976 C CA . GLY B 1 303 ? -19.194 15.088 11.808 1 97.02 303 GLY B CA 1
ATOM 4977 C C . GLY B 1 303 ? -19.189 15.955 10.562 1 97.02 303 GLY B C 1
ATOM 4978 O O . GLY B 1 303 ? -19.035 15.449 9.449 1 97.02 303 GLY B O 1
ATOM 4979 N N . THR B 1 304 ? -19.468 17.239 10.744 1 97 304 THR B N 1
ATOM 4980 C CA . THR B 1 304 ? -19.442 18.26 9.702 1 97 304 THR B CA 1
ATOM 4981 C C . THR B 1 304 ? -18.72 19.512 10.191 1 97 304 THR B C 1
ATOM 4983 O O . THR B 1 304 ? -18.382 19.62 11.372 1 97 304 THR B O 1
ATOM 4986 N N . ILE B 1 305 ? -18.481 20.391 9.246 1 97.28 305 ILE B N 1
ATOM 4987 C CA . ILE B 1 305 ? -17.907 21.677 9.628 1 97.28 305 ILE B CA 1
ATOM 4988 C C . ILE B 1 305 ? -18.865 22.413 10.561 1 97.28 305 ILE B C 1
ATOM 4990 O O . ILE B 1 305 ? -18.439 23.015 11.55 1 97.28 305 ILE B O 1
ATOM 4994 N N . GLU B 1 306 ? -20.132 22.307 10.299 1 97.79 306 GLU B N 1
ATOM 4995 C CA . GLU B 1 306 ? -21.145 22.997 11.092 1 97.79 306 GLU B CA 1
ATOM 4996 C C . GLU B 1 306 ? -21.215 22.434 12.509 1 97.79 306 GLU B C 1
ATOM 4998 O O . GLU B 1 306 ? -21.271 23.19 13.481 1 97.79 306 GLU B O 1
ATOM 5003 N N . SER B 1 307 ? -21.246 21.096 12.57 1 98.16 307 SER B N 1
ATOM 5004 C CA . SER B 1 307 ? -21.274 20.501 13.902 1 98.16 307 SER B CA 1
ATOM 5005 C C . SER B 1 307 ? -20.02 20.855 14.693 1 98.16 307 SER B C 1
ATOM 5007 O O . SER B 1 307 ? -20.077 21.033 15.911 1 98.16 307 SER B O 1
ATOM 5009 N N . PHE B 1 308 ? -18.918 20.931 14.048 1 98.3 308 PHE B N 1
ATOM 5010 C CA . PHE B 1 308 ? -17.678 21.335 14.701 1 98.3 308 PHE B CA 1
ATOM 5011 C C . PHE B 1 308 ? -17.782 22.762 15.225 1 98.3 308 PHE B C 1
ATOM 5013 O O . PHE B 1 308 ? -17.385 23.043 16.358 1 98.3 308 PHE B O 1
ATOM 5020 N N . LYS B 1 309 ? -18.25 23.701 14.404 1 98.18 309 LYS B N 1
ATOM 5021 C CA . LYS B 1 309 ? -18.413 25.091 14.822 1 98.18 309 LYS B CA 1
ATOM 5022 C C . LYS B 1 309 ? -19.288 25.191 16.068 1 98.18 309 LYS B C 1
ATOM 5024 O O . LYS B 1 309 ? -19.023 26.006 16.954 1 98.18 309 LYS B O 1
ATOM 5029 N N . GLU B 1 310 ? -20.3 24.413 16.1 1 98.18 310 GLU B N 1
ATOM 5030 C CA . GLU B 1 310 ? -21.176 24.396 17.268 1 98.18 310 GLU B CA 1
ATOM 5031 C C . GLU B 1 310 ? -20.422 23.949 18.517 1 98.18 310 GLU B C 1
ATOM 5033 O O . GLU B 1 310 ? -20.549 24.564 19.578 1 98.18 310 GLU B O 1
ATOM 5038 N N . LEU B 1 311 ? -19.687 22.89 18.354 1 98.19 311 LEU B N 1
ATOM 5039 C CA . LEU B 1 311 ? -18.884 22.397 19.467 1 98.19 311 LEU B CA 1
ATOM 5040 C C . LEU B 1 311 ? -17.879 23.451 19.92 1 98.19 311 LEU B C 1
ATOM 5042 O O . LEU B 1 311 ? -17.704 23.673 21.12 1 98.19 311 LEU B O 1
ATOM 5046 N N . LEU B 1 312 ? -17.234 24.073 18.95 1 98.11 312 LEU B N 1
ATOM 5047 C CA . LEU B 1 312 ? -16.19 25.056 19.219 1 98.11 312 LEU B CA 1
ATOM 5048 C C . LEU B 1 312 ? -16.759 26.269 19.946 1 98.11 312 LEU B C 1
ATOM 5050 O O . LEU B 1 312 ? -16.141 26.785 20.88 1 98.11 312 LEU B O 1
ATOM 5054 N N . SER B 1 313 ? -17.926 26.772 19.518 1 97.2 313 SER B N 1
ATOM 5055 C CA . SER B 1 313 ? -18.54 27.971 20.079 1 97.2 313 SER B CA 1
ATOM 5056 C C . SER B 1 313 ? -18.868 27.784 21.556 1 97.2 313 SER B C 1
ATOM 5058 O O . SER B 1 313 ? -18.828 28.741 22.332 1 97.2 313 SER B O 1
ATOM 5060 N N . LYS B 1 314 ? -19.157 26.633 21.941 1 97.22 314 LYS B N 1
ATOM 5061 C CA . LYS B 1 314 ? -19.485 26.331 23.331 1 97.22 314 LYS B CA 1
ATOM 5062 C C . LYS B 1 314 ? -18.24 26.37 24.211 1 97.22 314 LYS B C 1
ATOM 5064 O O . LYS B 1 314 ? -18.295 26.827 25.355 1 97.22 314 LYS B O 1
ATOM 5069 N N . GLU B 1 315 ? -17.173 25.936 23.664 1 97.06 315 GLU B N 1
ATOM 5070 C CA . GLU B 1 315 ? -15.972 25.763 24.476 1 97.06 315 GLU B CA 1
ATOM 5071 C C . GLU B 1 315 ? -15.016 26.94 24.305 1 97.06 315 GLU B C 1
ATOM 5073 O O . GLU B 1 315 ? -14.325 27.327 25.249 1 97.06 315 GLU B O 1
ATOM 5078 N N . LEU B 1 316 ? -14.93 27.429 23.104 1 96.96 316 LEU B N 1
ATOM 5079 C CA . LEU B 1 316 ? -14.016 28.508 22.749 1 96.96 316 LEU B CA 1
ATOM 5080 C C . LEU B 1 316 ? -14.718 29.557 21.894 1 96.96 316 LEU B C 1
ATOM 5082 O O . LEU B 1 316 ? -14.411 29.705 20.709 1 96.96 316 LEU B O 1
ATOM 5086 N N . PRO B 1 317 ? -15.483 30.387 22.478 1 95.06 317 PRO B N 1
ATOM 5087 C CA . PRO B 1 317 ? -16.329 31.309 21.716 1 95.06 317 PRO B CA 1
ATOM 5088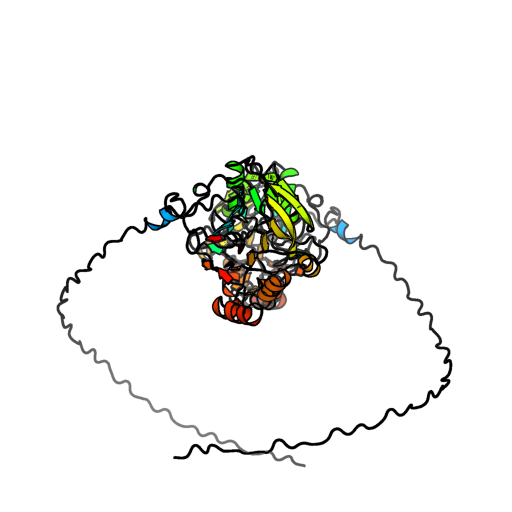 C C . PRO B 1 317 ? -15.523 32.367 20.965 1 95.06 317 PRO B C 1
ATOM 5090 O O . PRO B 1 317 ? -16.018 32.956 20.002 1 95.06 317 PRO B O 1
ATOM 5093 N N . ASN B 1 318 ? -14.33 32.603 21.367 1 95.12 318 ASN B N 1
ATOM 5094 C CA . ASN B 1 318 ? -13.546 33.666 20.748 1 95.12 318 ASN B CA 1
ATOM 5095 C C . ASN B 1 318 ? -12.663 33.131 19.625 1 95.12 318 ASN B C 1
ATOM 5097 O O . ASN B 1 318 ? -11.935 33.892 18.984 1 95.12 318 ASN B O 1
ATOM 5101 N N . THR B 1 319 ? -12.687 31.84 19.408 1 96.59 319 THR B N 1
ATOM 5102 C CA . THR B 1 319 ? -11.905 31.226 18.341 1 96.59 319 THR B CA 1
ATOM 5103 C C . THR B 1 319 ? -12.683 31.231 17.028 1 96.59 319 THR B C 1
ATOM 5105 O O . THR B 1 319 ? -13.875 30.919 17.006 1 96.59 319 THR B O 1
ATOM 5108 N N . GLU B 1 320 ? -12.034 31.592 15.967 1 95.91 320 GLU B N 1
ATOM 5109 C CA . GLU B 1 320 ? -12.682 31.702 14.663 1 95.91 320 GLU B CA 1
ATOM 5110 C C . GLU B 1 320 ? -12.309 30.529 13.761 1 95.91 320 GLU B C 1
ATOM 5112 O O . GLU B 1 320 ? -11.148 30.118 13.717 1 95.91 320 GLU B O 1
ATOM 5117 N N . VAL B 1 321 ? -13.278 29.963 13.091 1 97.64 321 VAL B N 1
ATOM 5118 C CA . VAL B 1 321 ? -13.038 28.953 12.065 1 97.64 321 VAL B CA 1
ATOM 5119 C C . VAL B 1 321 ? -12.916 29.623 10.698 1 97.64 321 VAL B C 1
ATOM 5121 O O . VAL B 1 321 ? -13.831 30.325 10.261 1 97.64 321 VAL B O 1
ATOM 5124 N N . VAL B 1 322 ? -11.804 29.437 10.065 1 96.77 322 VAL B N 1
ATOM 5125 C CA . VAL B 1 322 ? -11.57 30.007 8.742 1 96.77 322 VAL B CA 1
ATOM 5126 C C . VAL B 1 322 ? -11.417 28.886 7.717 1 96.77 322 VAL B C 1
ATOM 5128 O O . VAL B 1 322 ? -10.379 28.223 7.662 1 96.77 322 VAL B O 1
ATOM 5131 N N . GLU B 1 323 ? -12.343 28.68 6.854 1 96.72 323 GLU B N 1
ATOM 5132 C CA . GLU B 1 323 ? -12.362 27.575 5.9 1 96.72 323 GLU B CA 1
ATOM 5133 C C . GLU B 1 323 ? -11.586 27.926 4.634 1 96.72 323 GLU B C 1
ATOM 5135 O O . GLU B 1 323 ? -11.893 28.916 3.966 1 96.72 323 GLU B O 1
ATOM 5140 N N . PRO B 1 324 ? -10.7 27.14 4.331 1 96.68 324 PRO B N 1
ATOM 5141 C CA . PRO B 1 324 ? -9.959 27.437 3.103 1 96.68 324 PRO B CA 1
ATOM 5142 C C . PRO B 1 324 ? -10.688 26.967 1.846 1 96.68 324 PRO B C 1
ATOM 5144 O O . PRO B 1 324 ? -11.417 25.973 1.886 1 96.68 324 PRO B O 1
ATOM 5147 N N . THR B 1 325 ? -10.494 27.706 0.761 1 96.53 325 THR B N 1
ATOM 5148 C CA . THR B 1 325 ? -10.9 27.311 -0.584 1 96.53 325 THR B CA 1
ATOM 5149 C C . THR B 1 325 ? -9.703 26.8 -1.381 1 96.53 325 THR B C 1
ATOM 5151 O O . THR B 1 325 ? -8.669 27.466 -1.454 1 96.53 325 THR B O 1
ATOM 5154 N N . PRO B 1 326 ? -9.838 25.617 -1.915 1 97.09 326 PRO B N 1
ATOM 5155 C CA . PRO B 1 326 ? -8.695 25.068 -2.648 1 97.09 326 PRO B CA 1
ATOM 5156 C C . PRO B 1 326 ? -8.142 26.036 -3.691 1 97.09 326 PRO B C 1
ATOM 5158 O O . PRO B 1 326 ? -8.899 26.57 -4.506 1 97.09 326 PRO B O 1
ATOM 5161 N N . GLY B 1 327 ? -6.87 26.265 -3.607 1 96.61 327 GLY B N 1
ATOM 5162 C CA . GLY B 1 327 ? -6.167 27.055 -4.606 1 96.61 327 GLY B CA 1
ATOM 5163 C C . GLY B 1 327 ? -6.237 28.547 -4.344 1 96.61 327 GLY B C 1
ATOM 5164 O O . GLY B 1 327 ? -5.575 29.334 -5.025 1 96.61 327 GLY B O 1
ATOM 5165 N N . VAL B 1 328 ? -7.009 28.983 -3.365 1 96.86 328 VAL B N 1
ATOM 5166 C CA . VAL B 1 328 ? -7.168 30.4 -3.054 1 96.86 328 VAL B CA 1
ATOM 5167 C C . VAL B 1 328 ? -6.412 30.735 -1.77 1 96.86 328 VAL B C 1
ATOM 5169 O O . VAL B 1 328 ? -6.646 30.121 -0.726 1 96.86 328 VAL B O 1
ATOM 5172 N N . PRO B 1 329 ? -5.538 31.679 -1.855 1 96.24 329 PRO B N 1
ATOM 5173 C CA . PRO B 1 329 ? -4.79 32.05 -0.651 1 96.24 329 PRO B CA 1
ATOM 5174 C C . PRO B 1 329 ? -5.694 32.553 0.473 1 96.24 329 PRO B C 1
ATOM 5176 O O . PRO B 1 329 ? -6.633 33.313 0.222 1 96.24 329 PRO B O 1
ATOM 5179 N N . LEU B 1 330 ? -5.453 32.089 1.634 1 96.28 330 LEU B N 1
ATOM 5180 C CA . LEU B 1 330 ? -6.078 32.534 2.874 1 96.28 330 LEU B CA 1
ATOM 5181 C C . LEU B 1 330 ? -5.099 33.344 3.717 1 96.28 330 LEU B C 1
ATOM 5183 O O . LEU B 1 330 ? -4.099 32.808 4.201 1 96.28 330 LEU B O 1
ATOM 5187 N N . ASP B 1 331 ? -5.401 34.61 3.938 1 93.12 331 ASP B N 1
ATOM 5188 C CA . ASP B 1 331 ? -4.521 35.482 4.711 1 93.12 331 ASP B CA 1
ATOM 5189 C C . ASP B 1 331 ? -4.961 35.55 6.172 1 93.12 331 ASP B C 1
ATOM 5191 O O . ASP B 1 331 ? -6.132 35.8 6.462 1 93.12 331 ASP B O 1
ATOM 5195 N N . VAL B 1 332 ? -4.069 35.247 6.995 1 89.41 332 VAL B N 1
ATOM 5196 C CA . VAL B 1 332 ? -4.305 35.404 8.426 1 89.41 332 VAL B CA 1
ATOM 5197 C C . VAL B 1 332 ? -3.397 36.498 8.983 1 89.41 332 VAL B C 1
ATOM 5199 O O . VAL B 1 332 ? -2.179 36.321 9.063 1 89.41 332 VAL B O 1
ATOM 5202 N N . PRO B 1 333 ? -3.929 37.645 9.345 1 80.57 333 PRO B N 1
ATOM 5203 C CA . PRO B 1 333 ? -3.13 38.777 9.82 1 80.57 333 PRO B CA 1
ATOM 5204 C C . PRO B 1 333 ? -2.698 38.625 11.276 1 80.57 333 PRO B C 1
ATOM 5206 O O . PRO B 1 333 ? -3.332 37.891 12.039 1 80.57 333 PRO B O 1
ATOM 5209 N N . PRO B 1 334 ? -1.583 39.275 11.579 1 78.62 334 PRO B N 1
ATOM 5210 C CA . PRO B 1 334 ? -1.205 39.317 12.994 1 78.62 334 PRO B CA 1
ATOM 5211 C C . PRO B 1 334 ? -2.203 40.094 13.849 1 78.62 334 PRO B C 1
ATOM 5213 O O . PRO B 1 334 ? -2.994 40.879 13.32 1 78.62 334 PRO B O 1
ATOM 5216 N N . PRO B 1 335 ? -2.314 39.662 15.126 1 66.96 335 PRO B N 1
ATOM 5217 C CA . PRO B 1 335 ? -3.228 40.424 15.98 1 66.96 335 PRO B CA 1
ATOM 5218 C C . PRO B 1 335 ? -2.929 41.922 15.975 1 66.96 335 PRO B C 1
ATOM 5220 O O . PRO B 1 335 ? -1.767 42.323 15.87 1 66.96 335 PRO B O 1
ATOM 5223 N N . THR B 1 336 ? -3.889 42.771 15.406 1 55.15 336 THR B N 1
ATOM 5224 C CA . THR B 1 336 ? -3.711 44.215 15.505 1 55.15 336 THR B CA 1
ATOM 5225 C C . THR B 1 336 ? -3.394 44.625 16.94 1 55.15 336 THR B C 1
ATOM 5227 O O . THR B 1 336 ? -4.03 44.147 17.882 1 55.15 336 THR B O 1
ATOM 5230 N N . SER B 1 337 ? -2.234 44.997 17.296 1 43.99 337 SER B N 1
ATOM 5231 C CA . SER B 1 337 ? -2.015 45.649 18.583 1 43.99 337 SER B CA 1
ATOM 5232 C C . SER B 1 337 ? -3.187 46.551 18.952 1 43.99 337 SER B C 1
ATOM 5234 O O . SER B 1 337 ? -3.601 47.397 18.156 1 43.99 337 SER B O 1
ATOM 5236 N N . LEU B 1 338 ? -4.297 46.124 19.562 1 35.44 338 LEU B N 1
ATOM 5237 C CA . LEU B 1 338 ? -5.135 47.18 20.119 1 35.44 338 LEU B CA 1
ATOM 5238 C C . LEU B 1 338 ? -4.281 48.301 20.703 1 35.44 338 LEU B C 1
ATOM 5240 O O . LEU B 1 338 ? -3.285 48.04 21.381 1 35.44 338 LEU B O 1
ATOM 5244 N N . PRO B 1 339 ? -4.58 49.618 20.218 1 34.3 339 PRO B N 1
ATOM 5245 C CA . PRO B 1 339 ? -3.967 50.685 21.013 1 34.3 339 PRO B CA 1
ATOM 5246 C C . PRO B 1 339 ? -4.273 50.56 22.504 1 34.3 339 PRO B C 1
ATOM 5248 O O . PRO B 1 339 ? -5.317 50.022 22.881 1 34.3 339 PRO B O 1
#

Solvent-accessible surface area (backbone atoms only — not comparable to full-atom values): 38271 Å² total; per-residue (Å²): 133,70,90,72,82,72,88,80,89,83,82,79,75,85,83,80,84,74,83,82,80,81,76,79,82,77,81,71,80,74,77,77,77,79,72,76,78,76,73,76,73,76,73,75,75,69,75,77,72,73,75,74,62,66,72,57,61,60,74,54,75,68,71,81,60,82,70,75,77,53,58,38,31,39,35,41,24,35,61,49,45,64,14,34,43,35,33,42,38,77,31,29,36,38,28,16,52,66,52,40,78,62,54,29,74,86,39,52,48,44,28,34,28,32,63,69,81,64,69,82,53,48,78,81,73,53,72,87,62,60,31,38,41,33,37,39,58,44,52,78,26,42,20,56,72,27,47,52,59,46,26,69,75,40,56,77,45,36,34,39,31,24,57,80,28,44,85,71,42,57,83,52,40,80,41,66,47,65,41,53,62,76,33,69,52,73,49,64,70,79,77,81,43,38,28,37,40,30,29,32,44,25,52,56,68,60,59,89,87,46,75,54,29,33,20,38,40,37,28,27,48,82,60,63,33,28,35,32,41,27,87,34,56,43,66,49,62,81,65,38,60,79,44,72,21,40,32,35,41,30,19,34,44,22,33,29,42,91,97,36,78,73,24,37,21,37,69,55,36,44,50,50,38,59,51,23,61,32,44,33,35,32,58,41,54,55,78,63,43,52,58,38,37,58,54,49,68,56,50,40,76,48,76,39,72,65,60,30,52,53,57,34,47,74,76,40,65,82,41,41,80,49,77,72,46,75,54,39,76,40,78,47,74,47,79,72,77,75,131,129,90,69,86,75,82,85,88,81,88,73,92,75,85,91,80,86,79,80,80,78,82,85,77,84,74,81,75,79,77,72,80,76,80,76,79,77,76,75,78,75,77,74,77,76,72,77,77,73,74,76,74,64,70,72,58,63,59,74,52,76,68,70,79,60,81,72,74,76,53,58,39,31,39,35,42,23,35,59,50,46,62,14,34,42,34,32,40,36,79,31,28,37,37,27,17,51,67,52,41,79,60,54,28,73,85,40,49,47,43,27,31,28,34,62,69,80,64,69,82,54,47,77,82,73,52,71,88,64,61,30,38,39,32,37,38,58,44,53,78,26,43,20,56,70,26,47,52,60,46,27,69,76,39,56,78,46,36,33,39,30,25,59,82,28,44,85,70,42,57,85,53,42,79,42,68,46,66,40,53,61,77,33,70,50,74,49,62,70,79,77,81,43,40,29,37,40,31,28,30,44,24,53,57,69,58,59,88,87,47,75,54,29,32,19,37,40,40,28,26,48,81,60,64,32,28,34,32,40,27,88,35,56,45,67,49,62,81,65,39,59,78,44,72,21,40,30,34,41,29,18,32,45,22,33,28,42,91,96,38,79,73,24,37,22,37,70,54,38,46,50,51,38,59,48,23,61,32,43,32,35,32,59,41,55,54,80,64,45,52,58,38,35,58,54,48,70,55,49,39,78,46,76,38,73,66,58,31,51,56,56,34,48,75,76,40,66,82,43,41,79,50,77,71,47,73,53,40,75,39,77,47,75,47,77,72,77,74,131

InterPro domains:
  IPR036866 Ribonuclease Z/Hydroxyacylglutathione hydrolase-like [G3DSA:3.60.15.10] (74-332)
  IPR036866 Ribonuclease Z/Hydroxyacylglutathione hydrolase-like [SSF56281] (70-203)

=== Feature glossary ===
The features interleaved in this record are:

— What the protein is —

Sequence gives the chain of amino acids in standard one-letter code (A=alanine, C=cysteine, …, Y=tyrosine), read N→C. It is the only feature that is directly encoded by the gene; all structural features are derived from the folded form of this sequence.

Database cross-references. InterPro integrates a dozen domain/family signature databases into unified entries with residue-range hits. GO terms attach function/process/location labels with evidence codes. CATH codes position the fold in a four-level structural taxonomy. Organism is the NCBI-taxonomy species name.

— Where its atoms are —

Atomic coordinates in PDBx/mmCIF format — the same representation the Protein Data Bank distributes. Each line of the _atom_site loop places one backbone atom in Cartesian space (units: ångströms, origin: arbitrary).

The six renders are orthographic views along the three Cartesian axes in both directions. Representation (cartoon, sticks, or surface) and color scheme (sequence-rainbow or by-chain) vary across proteins so the training set covers all the common visualization conventions.

— Local backbone conformation —

Eight-state secondary structure (DSSP): H is the canonical α-helix, G the tighter 3₁₀-helix, I the wider π-helix; E/B are β-structure, T and S are turns and bends, and '-' is everything else. DSSP derives these from the pattern of main-chain N–H···O=C hydrogen bonds, not from the sequence.

P-SEA three-state annotation labels each residue as helix, strand, or coil based purely on the geometry of the Cα trace. It serves as a fallback when the full backbone (and thus DSSP) is unavailable.

The φ/ψ torsion pair specifies the backbone conformation at each residue. φ rotates about the N–Cα bond, ψ about the Cα–C bond. Steric clashes forbid most of the (φ, ψ) plane — the allowed regions (α-helix basin, β-sheet basin, left-handed helix) are the Ramachandran-allowed regions.

— Global shape and packing —

The geometric summary reports three shape descriptors. Rg (radius of gyration) measures how spread out the Cα atoms are about their centre of mass; compact globular proteins have small Rg, elongated or unfolded ones large. Cα contacts (<8 Å, |i−j|>4) count long-range residue pairs in spatial proximity — high for tightly packed folds, near zero for rods or random coil. The bounding-box extents give the protein's footprint along x, y, z in Å.

Solvent-accessible surface area (SASA) is the area in Å² traced out by the centre of a 1.4 Å probe sphere (a water molecule) rolled over the protein's van der Waals surface (Shrake–Rupley / Lee–Richards construction). Buried residues have near-zero SASA; fully exposed residues can exceed 200 Å². The total SASA scales roughly with the number of surface residues.

The contact map is a binary N×N matrix image: pixel (i, j) is dark where Cα_i and Cα_j are within 8 Å and |i−j|>4. Because the |i−j|>4 filter removes local helical contacts, off-diagonal stripes parallel to the main diagonal indicate parallel β-sheets; stripes perpendicular to it indicate antiparallel β-sheets. The Ramachandran plot scatters every residue's (φ, ψ) pair against the sterically allowed regions. The PAE heatmap renders the predicted-aligned-error matrix.

— Structural neighborhood —

3Di is Foldseek's structural alphabet. Each residue is assigned one of twenty discrete states based on how its Cα sits relative to its spatial (not sequential) neighbors. Aligning 3Di strings finds structural homologs roughly as well as full 3D superposition, but orders of magnitude faster.

Nearest PDB neighbors are the top structural matches found by Foldseek when searching this structure against the entire Protein Data Bank. Each hit reports a TM-score (0 to 1; >0.5 almost always implies the same fold) and an E-value. These are *structural* homologs — they may share no detectable sequence similarity.

— Confidence and disorder —

For AlphaFold models, the B-factor field carries pLDDT — the model's own estimate of local accuracy on a 0–100 scale. Regions with pLDDT<50 should be treated as essentially unmodeled; they often correspond to intrinsically disordered segments.

Crystallographic B-factors measure how much each atom's electron density is smeared out, in Å². They rise in mobile loops and surface residues and fall in the buried interior. In AlphaFold models this column is repurposed to hold pLDDT instead.

Predicted aligned error is AlphaFold's pairwise confidence. Unlike pLDDT (per-residue), PAE is per-residue-pair and captures whether two parts of the structure are correctly placed relative to each other. Units are ångströms of expected positional error.